Protein AF-A0A328D6T0-F1 (afdb_monomer)

Mean predicted aligned error: 24.87 Å

Structure (mmCIF, N/CA/C/O backbone):
data_AF-A0A328D6T0-F1
#
_entry.id   AF-A0A328D6T0-F1
#
loop_
_atom_site.group_PDB
_atom_site.id
_atom_site.type_symbol
_atom_site.label_atom_id
_atom_site.label_alt_id
_atom_site.label_comp_id
_atom_site.label_asym_id
_atom_site.label_entity_id
_atom_site.label_seq_id
_atom_site.pdbx_PDB_ins_code
_atom_site.Cartn_x
_atom_site.Cartn_y
_atom_site.Cartn_z
_atom_site.occupancy
_atom_site.B_iso_or_equiv
_atom_site.auth_seq_id
_atom_site.auth_comp_id
_atom_site.auth_asym_id
_atom_site.auth_atom_id
_atom_site.pdbx_PDB_model_num
ATOM 1 N N . MET A 1 1 ? 116.614 47.418 -95.141 1.00 48.66 1 MET A N 1
ATOM 2 C CA . MET A 1 1 ? 115.893 46.940 -96.341 1.00 48.66 1 MET A CA 1
ATOM 3 C C . MET A 1 1 ? 116.035 45.424 -96.576 1.00 48.66 1 MET A C 1
ATOM 5 O O . MET A 1 1 ? 115.602 44.968 -97.618 1.00 48.66 1 MET A O 1
ATOM 9 N N . GLU A 1 2 ? 116.508 44.613 -95.613 1.00 49.56 2 GLU A N 1
ATOM 10 C CA . GLU A 1 2 ? 116.622 43.140 -95.777 1.00 49.56 2 GLU A CA 1
ATOM 11 C C . GLU A 1 2 ? 115.575 42.309 -94.999 1.00 49.56 2 GLU A C 1
ATOM 13 O O . GLU A 1 2 ? 115.357 41.150 -95.333 1.00 49.56 2 GLU A O 1
ATOM 18 N N . ARG A 1 3 ? 114.847 42.881 -94.022 1.00 55.00 3 ARG A N 1
ATOM 19 C CA . ARG A 1 3 ? 113.758 42.164 -93.312 1.00 55.00 3 ARG A CA 1
ATOM 20 C C . ARG A 1 3 ? 112.489 41.966 -94.156 1.00 55.00 3 ARG A C 1
ATOM 22 O O . ARG A 1 3 ? 111.882 40.907 -94.090 1.00 55.00 3 ARG A O 1
ATOM 29 N N . ASN A 1 4 ? 112.148 42.918 -95.028 1.00 56.28 4 ASN A N 1
ATOM 30 C CA . ASN A 1 4 ? 110.902 42.866 -95.808 1.00 56.28 4 ASN A CA 1
ATOM 31 C C . ASN A 1 4 ? 110.915 41.849 -96.967 1.00 56.28 4 ASN A C 1
ATOM 33 O O . ASN A 1 4 ? 109.843 41.457 -97.413 1.00 56.28 4 ASN A O 1
ATOM 37 N N . LEU A 1 5 ? 112.083 41.401 -97.457 1.00 58.31 5 LEU A N 1
ATOM 38 C CA . LEU A 1 5 ? 112.146 40.335 -98.473 1.00 58.31 5 LEU A CA 1
ATOM 39 C C . LEU A 1 5 ? 112.028 38.929 -97.855 1.00 58.31 5 LEU A C 1
ATOM 41 O O . LEU A 1 5 ? 111.415 38.061 -98.467 1.00 58.31 5 LEU A O 1
ATOM 45 N N . SER A 1 6 ? 112.565 38.717 -96.646 1.00 59.88 6 SER A N 1
ATOM 46 C CA . SER A 1 6 ? 112.455 37.452 -95.894 1.00 59.88 6 SER A CA 1
ATOM 47 C C . SER A 1 6 ? 111.034 37.203 -95.374 1.00 59.88 6 SER A C 1
ATOM 49 O O . SER A 1 6 ? 110.542 36.072 -95.376 1.00 59.88 6 SER A O 1
ATOM 51 N N . ASP A 1 7 ? 110.343 38.264 -94.953 1.00 63.00 7 ASP A N 1
ATOM 52 C CA . ASP A 1 7 ? 108.937 38.174 -94.553 1.00 63.00 7 ASP A CA 1
ATOM 53 C C . ASP A 1 7 ? 108.030 37.919 -95.766 1.00 63.00 7 ASP A C 1
ATOM 55 O O . ASP A 1 7 ? 107.081 37.146 -95.674 1.00 63.00 7 ASP A O 1
ATOM 59 N N . HIS A 1 8 ? 108.364 38.465 -96.943 1.00 66.00 8 HIS A N 1
ATOM 60 C CA . HIS A 1 8 ? 107.617 38.185 -98.172 1.00 66.00 8 HIS A CA 1
ATOM 61 C C . HIS A 1 8 ? 107.787 36.744 -98.668 1.00 66.00 8 HIS A C 1
ATOM 63 O O . HIS A 1 8 ? 106.811 36.147 -99.115 1.00 66.00 8 HIS A O 1
ATOM 69 N N . THR A 1 9 ? 108.988 36.163 -98.584 1.00 70.81 9 THR A N 1
ATOM 70 C CA . THR A 1 9 ? 109.224 34.767 -98.992 1.00 70.81 9 THR A CA 1
ATOM 71 C C . THR A 1 9 ? 108.635 33.763 -98.002 1.00 70.81 9 THR A C 1
ATOM 73 O O . THR A 1 9 ? 108.059 32.764 -98.432 1.00 70.81 9 THR A O 1
ATOM 76 N N . SER A 1 10 ? 108.691 34.036 -96.693 1.00 76.25 10 SER A N 1
ATOM 77 C CA . SER A 1 10 ? 108.034 33.201 -95.673 1.00 76.25 10 SER A CA 1
ATOM 78 C C . SER A 1 10 ? 106.504 33.297 -95.727 1.00 76.25 10 SER A C 1
ATOM 80 O O . SER A 1 10 ? 105.829 32.267 -95.658 1.00 76.25 10 SER A O 1
ATOM 82 N N . ALA A 1 11 ? 105.944 34.491 -95.956 1.00 78.31 11 ALA A N 1
ATOM 83 C CA . ALA A 1 11 ? 104.515 34.670 -96.208 1.00 78.31 11 ALA A CA 1
ATOM 84 C C . ALA A 1 11 ? 104.073 33.934 -97.481 1.00 78.31 11 ALA A C 1
ATOM 86 O O . ALA A 1 11 ? 103.056 33.245 -97.468 1.00 78.31 11 ALA A O 1
ATOM 87 N N . HIS A 1 12 ? 104.862 33.996 -98.558 1.00 81.69 12 HIS A N 1
ATOM 88 C CA . HIS A 1 12 ? 104.553 33.295 -99.806 1.00 81.69 12 HIS A CA 1
ATOM 89 C C . HIS A 1 12 ? 104.627 31.763 -99.661 1.00 81.69 12 HIS A C 1
ATOM 91 O O . HIS A 1 12 ? 103.802 31.049 -100.235 1.00 81.69 12 HIS A O 1
ATOM 97 N N . ALA A 1 13 ? 105.566 31.241 -98.866 1.00 81.56 13 ALA A N 1
ATOM 98 C CA . ALA A 1 13 ? 105.640 29.815 -98.544 1.00 81.56 13 ALA A CA 1
ATOM 99 C C . ALA A 1 13 ? 104.460 29.360 -97.666 1.00 81.56 13 ALA A C 1
ATOM 101 O O . ALA A 1 13 ? 103.899 28.287 -97.890 1.00 81.56 13 ALA A O 1
ATOM 102 N N . ARG A 1 14 ? 104.038 30.194 -96.703 1.00 85.44 14 ARG A N 1
ATOM 103 C CA . ARG A 1 14 ? 102.859 29.930 -95.867 1.00 85.44 14 ARG A CA 1
ATOM 104 C C . ARG A 1 14 ? 101.571 29.936 -96.686 1.00 85.44 14 ARG A C 1
ATOM 106 O O . ARG A 1 14 ? 100.733 29.071 -96.462 1.00 85.44 14 ARG A O 1
ATOM 113 N N . ILE A 1 15 ? 101.439 30.855 -97.644 1.00 85.88 15 ILE A N 1
ATOM 114 C CA . ILE A 1 15 ? 100.313 30.889 -98.585 1.00 85.88 15 ILE A CA 1
ATOM 115 C C . ILE A 1 15 ? 100.279 29.599 -99.407 1.00 85.88 15 ILE A C 1
ATOM 117 O O . ILE A 1 15 ? 99.263 28.921 -99.389 1.00 85.88 15 ILE A O 1
ATOM 121 N N . GLN A 1 16 ? 101.395 29.178 -100.011 1.00 86.25 16 GLN A N 1
ATOM 122 C CA . GLN A 1 16 ? 101.438 27.919 -100.771 1.00 86.25 16 GLN A CA 1
ATOM 123 C C . GLN A 1 16 ? 101.136 26.676 -99.929 1.00 86.25 16 GLN A C 1
ATOM 125 O O . GLN A 1 16 ? 100.600 25.693 -100.438 1.00 86.25 16 GLN A O 1
ATOM 130 N N . GLN A 1 17 ? 101.520 26.675 -98.653 1.00 88.00 17 GLN A N 1
ATOM 131 C CA . GLN A 1 17 ? 101.185 25.579 -97.753 1.00 88.00 17 GLN A CA 1
ATOM 132 C C . GLN A 1 17 ? 99.695 25.573 -97.401 1.00 88.00 17 GLN A C 1
ATOM 134 O O . GLN A 1 17 ? 99.081 24.515 -97.449 1.00 88.00 17 GLN A O 1
ATOM 139 N N . LEU A 1 18 ? 99.108 26.734 -97.108 1.00 88.69 18 LEU A N 1
ATOM 140 C CA . LEU A 1 18 ? 97.669 26.855 -96.871 1.00 88.69 18 LEU A CA 1
ATOM 141 C C . LEU A 1 18 ? 96.855 26.540 -98.128 1.00 88.69 18 LEU A C 1
ATOM 143 O O . LEU A 1 18 ? 95.769 25.988 -98.020 1.00 88.69 18 LEU A O 1
ATOM 147 N N . GLU A 1 19 ? 97.371 26.852 -99.317 1.00 88.25 19 GLU A N 1
ATOM 148 C CA . GLU A 1 19 ? 96.767 26.450 -100.587 1.00 88.25 19 GLU A CA 1
ATOM 149 C C . GLU A 1 19 ? 96.767 24.930 -100.736 1.00 88.25 19 GLU A C 1
ATOM 151 O O . GLU A 1 19 ? 95.716 24.369 -101.016 1.00 88.25 19 GLU A O 1
ATOM 156 N N . ARG A 1 20 ? 97.887 24.260 -100.436 1.00 88.81 20 ARG A N 1
ATOM 157 C CA . ARG A 1 20 ? 97.961 22.790 -100.421 1.00 88.81 20 ARG A CA 1
ATOM 158 C C . ARG A 1 20 ? 97.038 22.160 -99.378 1.00 88.81 20 ARG A C 1
ATOM 160 O O . ARG A 1 20 ? 96.296 21.251 -99.716 1.00 88.81 20 ARG A O 1
ATOM 167 N N . GLU A 1 21 ? 97.032 22.667 -98.145 1.00 90.56 21 GLU A N 1
ATOM 168 C CA . GLU A 1 21 ? 96.132 22.192 -97.082 1.00 90.56 21 GLU A CA 1
ATOM 169 C C . GLU A 1 21 ? 94.661 22.408 -97.463 1.00 90.56 21 GLU A C 1
ATOM 171 O O . GLU A 1 21 ? 93.828 21.536 -97.239 1.00 90.56 21 GLU A O 1
ATOM 176 N N . ARG A 1 22 ? 94.331 23.540 -98.094 1.00 92.19 22 ARG A N 1
ATOM 177 C CA . ARG A 1 22 ? 92.983 23.825 -98.600 1.00 92.19 22 ARG A CA 1
ATOM 178 C C . ARG A 1 22 ? 92.598 22.915 -99.762 1.00 92.19 22 ARG A C 1
ATOM 180 O O . ARG A 1 22 ? 91.432 22.531 -99.829 1.00 92.19 22 ARG A O 1
ATOM 187 N N . ASP A 1 23 ? 93.527 22.592 -100.655 1.00 91.50 23 ASP A N 1
ATOM 188 C CA . ASP A 1 23 ? 93.290 21.690 -101.784 1.00 91.50 23 ASP A CA 1
ATOM 189 C C . ASP A 1 23 ? 93.145 20.235 -101.315 1.00 91.50 23 ASP A C 1
ATOM 191 O O . ASP A 1 23 ? 92.287 19.512 -101.815 1.00 91.50 23 ASP A O 1
ATOM 195 N N . ASP A 1 24 ? 93.925 19.806 -100.323 1.00 90.44 24 ASP A N 1
ATOM 196 C CA . ASP A 1 24 ? 93.811 18.470 -99.734 1.00 90.44 24 ASP A CA 1
ATOM 197 C C . ASP A 1 24 ? 92.537 18.339 -98.886 1.00 90.44 24 ASP A C 1
ATOM 199 O O . ASP A 1 24 ? 91.808 17.363 -99.034 1.00 90.44 24 ASP A O 1
ATOM 203 N N . LEU A 1 25 ? 92.172 19.369 -98.113 1.00 90.19 25 LEU A N 1
ATOM 204 C CA . LEU A 1 25 ? 90.872 19.417 -97.435 1.00 90.19 25 LEU A CA 1
ATOM 205 C C . LEU A 1 25 ? 89.704 19.427 -98.427 1.00 90.19 25 LEU A C 1
ATOM 207 O O . LEU A 1 25 ? 88.681 18.799 -98.163 1.00 90.19 25 LEU A O 1
ATOM 211 N N . HIS A 1 26 ? 89.836 20.108 -99.570 1.00 87.00 26 HIS A N 1
ATOM 212 C CA . HIS A 1 26 ? 88.828 20.030 -100.630 1.00 87.00 26 HIS A CA 1
ATOM 213 C C . HIS A 1 26 ? 88.694 18.607 -101.166 1.00 87.00 26 HIS A C 1
ATOM 215 O O . HIS A 1 26 ? 87.569 18.133 -101.286 1.00 87.00 26 HIS A O 1
ATOM 221 N N . LYS A 1 27 ? 89.804 17.903 -101.427 1.00 88.56 27 LYS A N 1
ATOM 222 C CA . LYS A 1 27 ? 89.764 16.499 -101.869 1.00 88.56 27 LYS A CA 1
ATOM 223 C C . LYS A 1 27 ? 89.133 15.581 -100.825 1.00 88.56 27 LYS A C 1
ATOM 225 O O . LYS A 1 27 ? 88.344 14.719 -101.196 1.00 88.56 27 LYS A O 1
ATOM 230 N N . ASP A 1 28 ? 89.430 15.772 -99.541 1.00 87.75 28 ASP A N 1
ATOM 231 C CA . ASP A 1 28 ? 88.842 14.976 -98.457 1.00 87.75 28 ASP A CA 1
ATOM 232 C C . ASP A 1 28 ? 87.329 15.222 -98.331 1.00 87.75 28 ASP A C 1
ATOM 234 O O . ASP A 1 28 ? 86.549 14.277 -98.185 1.00 87.75 28 ASP A O 1
ATOM 238 N N . ILE A 1 29 ? 86.893 16.484 -98.441 1.00 84.12 29 ILE A N 1
ATOM 239 C CA . ILE A 1 29 ? 85.470 16.852 -98.470 1.00 84.12 29 ILE A CA 1
ATOM 240 C C . ILE A 1 29 ? 84.796 16.265 -99.713 1.00 84.12 29 ILE A C 1
ATOM 242 O O . ILE A 1 29 ? 83.727 15.672 -99.595 1.00 84.12 29 ILE A O 1
ATOM 246 N N . GLU A 1 30 ? 85.416 16.365 -100.890 1.00 82.50 30 GLU A N 1
ATOM 247 C CA . GLU A 1 30 ? 84.914 15.751 -102.122 1.00 82.50 30 GLU A CA 1
ATOM 248 C C . GLU A 1 30 ? 84.815 14.228 -101.989 1.00 82.50 30 GLU A C 1
ATOM 250 O O . GLU A 1 30 ? 83.814 13.645 -102.404 1.00 82.50 30 GLU A O 1
ATOM 255 N N . GLN A 1 31 ? 85.787 13.572 -101.350 1.00 79.62 31 GLN A N 1
ATOM 256 C CA . GLN A 1 31 ? 85.774 12.129 -101.115 1.00 79.62 31 GLN A CA 1
ATOM 257 C C . GLN A 1 31 ? 84.672 11.721 -100.127 1.00 79.62 31 GLN A C 1
ATOM 259 O O . GLN A 1 31 ? 83.967 10.741 -100.379 1.00 79.62 31 GLN A O 1
ATOM 264 N N . LEU A 1 32 ? 84.456 12.486 -99.051 1.00 76.62 32 LEU A N 1
ATOM 265 C CA . LEU A 1 32 ? 83.326 12.305 -98.130 1.00 76.62 32 LEU A CA 1
ATOM 266 C C . LEU A 1 32 ? 81.986 12.536 -98.834 1.00 76.62 32 LEU A C 1
ATOM 268 O O . LEU A 1 32 ? 81.073 11.732 -98.670 1.00 76.62 32 LEU A O 1
ATOM 272 N N . CYS A 1 33 ? 81.864 13.576 -99.657 1.00 74.19 33 CYS A N 1
ATOM 273 C CA . CYS A 1 33 ? 80.659 13.856 -100.435 1.00 74.19 33 CYS A CA 1
ATOM 274 C C . CYS A 1 33 ? 80.408 12.806 -101.526 1.00 74.19 33 CYS A C 1
ATOM 276 O O . CYS A 1 33 ? 79.254 12.491 -101.787 1.00 74.19 33 CYS A O 1
ATOM 278 N N . LEU A 1 34 ? 81.439 12.208 -102.127 1.00 69.00 34 LEU A N 1
ATOM 279 C CA . LEU A 1 34 ? 81.304 11.086 -103.065 1.00 69.00 34 LEU A CA 1
ATOM 280 C C . LEU A 1 34 ? 80.908 9.786 -102.345 1.00 69.00 34 LEU A C 1
ATOM 282 O O . LEU A 1 34 ? 80.072 9.036 -102.847 1.00 69.00 34 LEU A O 1
ATOM 286 N N . GLN A 1 35 ? 81.447 9.534 -101.146 1.00 67.75 35 GLN A N 1
ATOM 287 C CA . GLN A 1 35 ? 81.061 8.394 -100.304 1.00 67.75 35 GLN A CA 1
ATOM 288 C C . GLN A 1 35 ? 79.635 8.535 -99.746 1.00 67.75 35 GLN A C 1
ATOM 290 O O . GLN A 1 35 ? 78.897 7.551 -99.692 1.00 67.75 35 GLN A O 1
ATOM 295 N N . GLN A 1 36 ? 79.232 9.752 -99.372 1.00 65.50 36 GLN A N 1
ATOM 296 C CA . GLN A 1 36 ? 77.890 10.073 -98.876 1.00 65.50 36 GLN A CA 1
ATOM 297 C C . GLN A 1 36 ? 76.872 10.324 -100.005 1.00 65.50 36 GLN A C 1
ATOM 299 O O . GLN A 1 36 ? 75.670 10.176 -99.799 1.00 65.50 36 GLN A O 1
ATOM 304 N N . GLY A 1 37 ? 77.340 10.661 -101.209 1.00 60.97 37 GLY A N 1
ATOM 305 C CA . GLY A 1 37 ? 76.533 10.902 -102.410 1.00 60.97 37 GLY A CA 1
ATOM 306 C C . GLY A 1 37 ? 76.274 9.653 -103.255 1.00 60.97 37 GLY A C 1
ATOM 307 O O . GLY A 1 37 ? 75.446 9.685 -104.163 1.00 60.97 37 GLY A O 1
ATOM 308 N N . GLY A 1 38 ? 76.945 8.534 -102.960 1.00 62.41 38 GLY A N 1
ATOM 309 C CA . GLY A 1 38 ? 76.650 7.242 -103.574 1.00 62.41 38 GLY A CA 1
ATOM 310 C C . GLY A 1 38 ? 75.294 6.669 -103.110 1.00 62.41 38 GLY A C 1
ATOM 311 O O . GLY A 1 38 ? 74.912 6.868 -101.953 1.00 62.41 38 GLY A O 1
ATOM 312 N N . PRO A 1 39 ? 74.582 5.877 -103.943 1.00 62.88 39 PRO A N 1
ATOM 313 C CA . PRO A 1 39 ? 73.260 5.317 -103.611 1.00 62.88 39 PRO A CA 1
ATOM 314 C C . PRO A 1 39 ? 73.192 4.536 -102.281 1.00 62.88 39 PRO A C 1
ATOM 316 O O . PRO A 1 39 ? 72.121 4.393 -101.692 1.00 62.88 39 PRO A O 1
ATOM 319 N N . GLY A 1 40 ? 74.329 4.023 -101.795 1.00 66.00 40 GLY A N 1
ATOM 320 C CA . GLY A 1 40 ? 74.422 3.222 -100.573 1.00 66.00 40 GLY A CA 1
ATOM 321 C C . GLY A 1 40 ? 74.292 4.006 -99.259 1.00 66.00 40 GLY A C 1
ATOM 322 O O . GLY A 1 40 ? 73.625 3.518 -98.347 1.00 66.00 40 GLY A O 1
ATOM 323 N N . TYR A 1 41 ? 74.879 5.206 -99.139 1.00 72.19 41 TYR A N 1
ATOM 324 C CA . TYR A 1 41 ? 74.841 5.989 -97.890 1.00 72.19 41 TYR A CA 1
ATOM 325 C C . TYR A 1 41 ? 73.453 6.578 -97.633 1.00 72.19 41 TYR A C 1
ATOM 327 O O . TYR A 1 41 ? 72.910 6.412 -96.538 1.00 72.19 41 TYR A O 1
ATOM 335 N N . LEU A 1 42 ? 72.833 7.160 -98.668 1.00 73.50 42 LEU A N 1
ATOM 336 C CA . LEU A 1 42 ? 71.447 7.629 -98.609 1.00 73.50 42 LEU A CA 1
ATOM 337 C C . LEU A 1 42 ? 70.507 6.490 -98.180 1.00 73.50 42 LEU A C 1
ATOM 339 O O . LEU A 1 42 ? 69.704 6.664 -97.270 1.00 73.50 42 LEU A O 1
ATOM 343 N N . GLY A 1 43 ? 70.683 5.282 -98.728 1.00 76.81 43 GLY A N 1
ATOM 344 C CA . GLY A 1 43 ? 69.907 4.104 -98.328 1.00 76.81 43 GLY A CA 1
ATOM 345 C C . GLY A 1 43 ? 70.126 3.643 -96.876 1.00 76.81 43 GLY A C 1
ATOM 346 O O . GLY A 1 43 ? 69.208 3.101 -96.261 1.00 76.81 43 GLY A O 1
ATOM 347 N N . VAL A 1 44 ? 71.313 3.834 -96.287 1.00 81.25 44 VAL A N 1
ATOM 348 C CA . VAL A 1 44 ? 71.574 3.525 -94.864 1.00 81.25 44 VAL A CA 1
ATOM 349 C C . VAL A 1 44 ? 70.966 4.589 -93.949 1.00 81.25 44 VAL A C 1
ATOM 351 O O . VAL A 1 44 ? 70.242 4.228 -93.021 1.00 81.25 44 VAL A O 1
ATOM 354 N N . ALA A 1 45 ? 71.186 5.875 -94.234 1.00 80.88 45 ALA A N 1
ATOM 355 C CA . ALA A 1 45 ? 70.605 6.977 -93.467 1.00 80.88 45 ALA A CA 1
ATOM 356 C C . ALA A 1 45 ? 69.069 6.920 -93.492 1.00 80.88 45 ALA A C 1
ATOM 358 O O . ALA A 1 45 ? 68.433 6.948 -92.439 1.00 80.88 45 ALA A O 1
ATOM 359 N N . THR A 1 46 ? 68.461 6.721 -94.668 1.00 83.62 46 THR A N 1
ATOM 360 C CA . THR A 1 46 ? 67.007 6.548 -94.800 1.00 83.62 46 THR A CA 1
ATOM 361 C C . THR A 1 46 ? 66.503 5.332 -94.021 1.00 83.62 46 THR A C 1
ATOM 363 O O . THR A 1 46 ? 65.489 5.447 -93.341 1.00 83.62 46 THR A O 1
ATOM 366 N N . ARG A 1 47 ? 67.209 4.189 -94.026 1.00 86.38 47 ARG A N 1
ATOM 367 C CA . ARG A 1 47 ? 66.822 3.018 -93.211 1.00 86.38 47 ARG A CA 1
ATOM 368 C C . ARG A 1 47 ? 66.893 3.288 -91.709 1.00 86.38 47 ARG A C 1
ATOM 370 O O . ARG A 1 47 ? 65.981 2.890 -90.992 1.00 86.38 47 ARG A O 1
ATOM 377 N N . MET A 1 48 ? 67.933 3.972 -91.231 1.00 89.25 48 MET A N 1
ATOM 378 C CA . MET A 1 48 ? 68.040 4.359 -89.819 1.00 89.25 48 MET A CA 1
ATOM 379 C C . MET A 1 48 ? 66.928 5.330 -89.415 1.00 89.25 48 MET A C 1
ATOM 381 O O . MET A 1 48 ? 66.313 5.148 -88.365 1.00 89.25 48 MET A O 1
ATOM 385 N N . HIS A 1 49 ? 66.636 6.328 -90.255 1.00 89.12 49 HIS A N 1
ATOM 386 C CA . HIS A 1 49 ? 65.533 7.258 -90.028 1.00 89.12 49 HIS A CA 1
ATOM 387 C C . HIS A 1 49 ? 64.184 6.538 -90.014 1.00 89.12 49 HIS A C 1
ATOM 389 O O . HIS A 1 49 ? 63.446 6.702 -89.052 1.00 89.12 49 HIS A O 1
ATOM 395 N N . LEU A 1 50 ? 63.891 5.688 -91.003 1.00 91.38 50 LEU A N 1
ATOM 396 C CA . LEU A 1 50 ? 62.650 4.908 -91.050 1.00 91.38 50 LEU A CA 1
ATOM 397 C C . LEU A 1 50 ? 62.510 3.977 -89.842 1.00 91.38 50 LEU A C 1
ATOM 399 O O . LEU A 1 50 ? 61.435 3.914 -89.255 1.00 91.38 50 LEU A O 1
ATOM 403 N N . HIS A 1 51 ? 63.583 3.298 -89.422 1.00 92.75 51 HIS A N 1
ATOM 404 C CA . HIS A 1 51 ? 63.544 2.449 -88.230 1.00 92.75 51 HIS A CA 1
ATOM 405 C C . HIS A 1 51 ? 63.284 3.272 -86.962 1.00 92.75 51 HIS A C 1
ATOM 407 O O . HIS A 1 51 ? 62.467 2.871 -86.132 1.00 92.75 51 HIS A O 1
ATOM 413 N N . ARG A 1 52 ? 63.946 4.423 -86.800 1.00 94.81 52 ARG A N 1
ATOM 414 C CA . ARG A 1 52 ? 63.706 5.318 -85.661 1.00 94.81 52 ARG A CA 1
ATOM 415 C C . ARG A 1 52 ? 62.278 5.863 -85.671 1.00 94.81 52 ARG A C 1
ATOM 417 O O . ARG A 1 52 ? 61.655 5.884 -84.617 1.00 94.81 52 ARG A O 1
ATOM 424 N N . THR A 1 53 ? 61.756 6.254 -86.833 1.00 94.31 53 THR A N 1
ATOM 425 C CA . THR A 1 53 ? 60.363 6.693 -86.991 1.00 94.31 53 THR A CA 1
ATOM 426 C C . THR A 1 53 ? 59.395 5.578 -86.605 1.00 94.31 53 THR A C 1
ATOM 428 O O . THR A 1 53 ? 58.544 5.813 -85.760 1.00 94.31 53 THR A O 1
ATOM 431 N N . ALA A 1 54 ? 59.581 4.351 -87.102 1.00 94.69 54 ALA A N 1
ATOM 432 C CA . ALA A 1 54 ? 58.728 3.212 -86.751 1.00 94.69 54 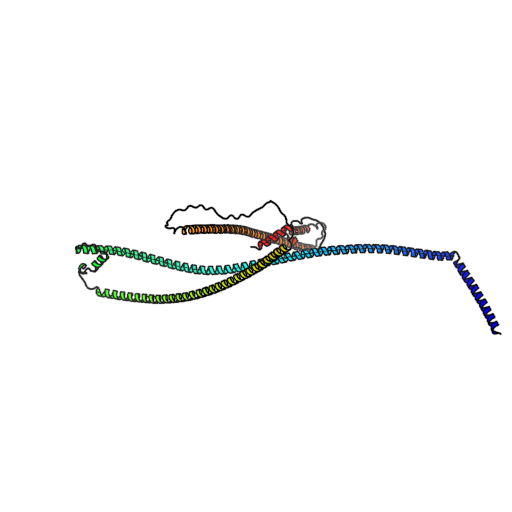ALA A CA 1
ATOM 433 C C . ALA A 1 54 ? 58.788 2.855 -85.251 1.00 94.69 54 ALA A C 1
ATOM 435 O O . ALA A 1 54 ? 57.765 2.548 -84.643 1.00 94.69 54 ALA A O 1
ATOM 436 N N . ALA A 1 55 ? 59.973 2.927 -84.632 1.00 95.19 55 ALA A N 1
ATOM 437 C CA . ALA A 1 55 ? 60.130 2.701 -83.194 1.00 95.19 55 ALA A CA 1
ATOM 438 C C . ALA A 1 55 ? 59.400 3.774 -82.367 1.00 95.19 55 ALA A C 1
ATOM 440 O O . ALA A 1 55 ? 58.703 3.441 -81.411 1.00 95.19 55 ALA A O 1
ATOM 441 N N . LEU A 1 56 ? 59.511 5.047 -82.766 1.00 96.38 56 LEU A N 1
ATOM 442 C CA . LEU A 1 56 ? 58.792 6.153 -82.130 1.00 96.38 56 LEU A CA 1
ATOM 443 C C . LEU A 1 56 ? 57.278 6.056 -82.351 1.00 96.38 56 LEU A C 1
ATOM 445 O O . LEU A 1 56 ? 56.519 6.312 -81.426 1.00 96.38 56 LEU A O 1
ATOM 449 N N . GLU A 1 57 ? 56.819 5.658 -83.536 1.00 96.31 57 GLU A N 1
ATOM 450 C CA . GLU A 1 57 ? 55.397 5.425 -83.818 1.00 96.31 57 GLU A CA 1
ATOM 451 C C . GLU A 1 57 ? 54.828 4.313 -82.931 1.00 96.31 57 GLU A C 1
ATOM 453 O O . GLU A 1 57 ? 53.752 4.473 -82.354 1.00 96.31 57 GLU A O 1
ATOM 458 N N . GLN A 1 58 ? 55.571 3.217 -82.757 1.00 97.06 58 GLN A N 1
ATOM 459 C CA . GLN A 1 58 ? 55.184 2.137 -81.854 1.00 97.06 58 GLN A CA 1
ATOM 460 C C . GLN A 1 58 ? 55.156 2.599 -80.390 1.00 97.06 58 GLN A C 1
ATOM 462 O O . GLN A 1 58 ? 54.241 2.237 -79.650 1.00 97.06 58 GLN A O 1
ATOM 467 N N . GLU A 1 59 ? 56.132 3.398 -79.956 1.00 97.44 59 GLU A N 1
ATOM 468 C CA . GLU A 1 59 ? 56.156 3.962 -78.605 1.00 97.44 59 GLU A CA 1
ATOM 469 C C . GLU A 1 59 ? 54.985 4.925 -78.374 1.00 97.44 59 GLU A C 1
ATOM 471 O O . GLU A 1 59 ? 54.301 4.815 -77.357 1.00 97.44 59 GLU A O 1
ATOM 476 N N . ILE A 1 60 ? 54.684 5.795 -79.343 1.00 96.88 60 ILE A N 1
ATOM 477 C CA . ILE A 1 60 ? 53.512 6.680 -79.321 1.00 96.88 60 ILE A CA 1
ATOM 478 C C . ILE A 1 60 ? 52.229 5.856 -79.206 1.00 96.88 60 ILE A C 1
ATOM 480 O O . ILE A 1 60 ? 51.366 6.182 -78.394 1.00 96.88 60 ILE A O 1
ATOM 484 N N . GLU A 1 61 ? 52.095 4.782 -79.980 1.00 97.19 61 GLU A N 1
ATOM 485 C CA . GLU A 1 61 ? 50.909 3.928 -79.940 1.00 97.19 61 GLU A CA 1
ATOM 486 C C . GLU A 1 61 ? 50.778 3.186 -78.601 1.00 97.19 61 GLU A C 1
ATOM 488 O O . GLU A 1 61 ? 49.694 3.116 -78.020 1.00 97.19 61 GLU A O 1
ATOM 493 N N . ASN A 1 62 ? 51.889 2.698 -78.047 1.00 97.69 62 ASN A N 1
ATOM 494 C CA . ASN A 1 62 ? 51.908 2.088 -76.719 1.00 97.69 62 ASN A CA 1
ATOM 495 C C . ASN A 1 62 ? 51.544 3.096 -75.617 1.00 97.69 62 ASN A C 1
ATOM 497 O O . ASN A 1 62 ? 50.788 2.758 -74.705 1.00 97.69 62 ASN A O 1
ATOM 501 N N . LEU A 1 63 ? 52.051 4.330 -75.692 1.00 97.75 63 LEU A N 1
ATOM 502 C CA . LEU A 1 63 ? 51.717 5.399 -74.748 1.00 97.75 63 LEU A CA 1
ATOM 503 C C . LEU A 1 63 ? 50.248 5.810 -74.855 1.00 97.75 63 LEU A C 1
ATOM 505 O O . LEU A 1 63 ? 49.607 6.005 -73.826 1.00 97.75 63 LEU A O 1
ATOM 509 N N . LYS A 1 64 ? 49.685 5.870 -76.067 1.00 97.75 64 LYS A N 1
ATOM 510 C CA . LYS A 1 64 ? 48.247 6.102 -76.269 1.00 97.75 64 LYS A CA 1
ATOM 511 C C . LYS A 1 64 ? 47.404 5.012 -75.617 1.00 97.75 64 LYS A C 1
ATOM 513 O O . LYS A 1 64 ? 46.471 5.340 -74.895 1.00 97.75 64 LYS A O 1
ATOM 518 N N . LYS A 1 65 ? 47.758 3.736 -75.805 1.00 97.88 65 LYS A N 1
ATOM 519 C CA . LYS A 1 65 ? 47.052 2.613 -75.161 1.00 97.88 65 LYS A CA 1
ATOM 520 C C . LYS A 1 65 ? 47.091 2.716 -73.638 1.00 97.88 65 LYS A C 1
ATOM 522 O O . LYS A 1 65 ? 46.043 2.652 -73.000 1.00 97.88 65 LYS A O 1
ATOM 527 N N . LYS A 1 66 ? 48.269 2.974 -73.060 1.00 98.06 66 LYS A N 1
ATOM 528 C CA . LYS A 1 66 ? 48.411 3.201 -71.612 1.00 98.06 66 LYS A CA 1
ATOM 529 C C . LYS A 1 66 ? 47.605 4.406 -71.127 1.00 98.06 66 LYS A C 1
ATOM 531 O O . LYS A 1 66 ? 47.009 4.341 -70.060 1.00 98.06 66 LYS A O 1
ATOM 536 N N . LEU A 1 67 ? 47.556 5.489 -71.905 1.00 97.75 67 LEU A N 1
ATOM 537 C CA . LEU A 1 67 ? 46.750 6.665 -71.577 1.00 97.75 67 LEU A CA 1
ATOM 538 C C . LEU A 1 67 ? 45.254 6.330 -71.571 1.00 97.75 67 LEU A C 1
ATOM 540 O O . LEU A 1 67 ? 44.554 6.729 -70.647 1.00 97.75 67 LEU A O 1
ATOM 544 N N . THR A 1 68 ? 44.766 5.571 -72.557 1.00 97.81 68 THR A N 1
ATOM 545 C CA . THR A 1 68 ? 43.360 5.139 -72.592 1.00 97.81 68 THR A CA 1
ATOM 546 C C . THR A 1 68 ? 43.013 4.189 -71.448 1.00 97.81 68 THR A C 1
ATOM 548 O O . THR A 1 68 ? 41.937 4.302 -70.868 1.00 97.81 68 THR A O 1
ATOM 551 N N . GLU A 1 69 ? 43.929 3.290 -71.080 1.00 98.06 69 GLU A N 1
ATOM 552 C CA . GLU A 1 69 ? 43.755 2.375 -69.951 1.00 98.06 69 GLU A CA 1
ATOM 553 C C . GLU A 1 69 ? 43.712 3.135 -68.620 1.00 98.06 69 GLU A C 1
ATOM 555 O O . GLU A 1 69 ? 42.762 2.967 -67.859 1.00 98.06 69 GLU A O 1
ATOM 560 N N . CYS A 1 70 ? 44.656 4.056 -68.405 1.00 97.44 70 CYS A N 1
ATOM 561 C CA . CYS A 1 70 ? 44.694 4.940 -67.239 1.00 97.44 70 CYS A CA 1
ATOM 562 C C . CYS A 1 70 ? 43.450 5.846 -67.151 1.00 97.44 70 CYS A C 1
ATOM 564 O O . CYS A 1 70 ? 42.888 6.023 -66.074 1.00 97.44 70 CYS A O 1
ATOM 566 N N . SER A 1 71 ? 42.963 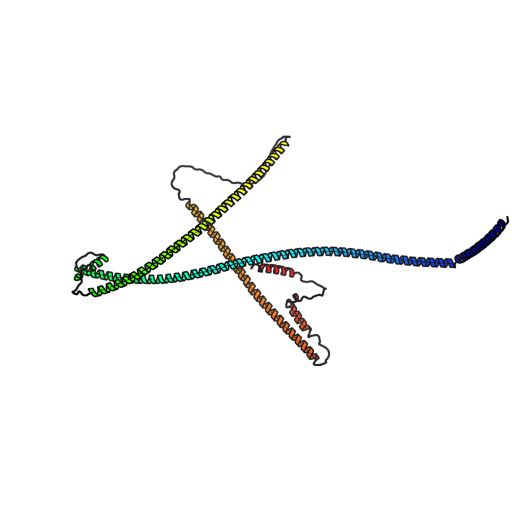6.378 -68.280 1.00 97.50 71 SER A N 1
ATOM 567 C CA . SER A 1 71 ? 41.731 7.183 -68.315 1.00 97.50 71 SER A CA 1
ATOM 568 C C . SER A 1 71 ? 40.512 6.372 -67.876 1.00 97.50 71 SER A C 1
ATOM 570 O O . SER A 1 71 ? 39.726 6.843 -67.059 1.00 97.50 71 SER A O 1
ATOM 572 N N . ARG A 1 72 ? 40.381 5.135 -68.369 1.00 97.94 72 ARG A N 1
ATOM 573 C CA . ARG A 1 72 ? 39.297 4.221 -67.983 1.00 97.94 72 ARG A CA 1
ATOM 574 C C . ARG A 1 72 ? 39.380 3.838 -66.504 1.00 97.94 72 ARG A C 1
ATOM 576 O O . ARG A 1 72 ? 38.363 3.777 -65.826 1.00 97.94 72 ARG A O 1
ATOM 583 N N . GLU A 1 73 ? 40.578 3.569 -65.989 1.00 97.81 73 GLU A N 1
ATOM 584 C CA . GLU A 1 73 ? 40.773 3.293 -64.560 1.00 97.81 73 GLU A CA 1
ATOM 585 C C . GLU A 1 73 ? 40.393 4.493 -63.690 1.00 97.81 73 GLU A C 1
ATOM 587 O O . GLU A 1 73 ? 39.736 4.315 -62.667 1.00 97.81 73 GLU A O 1
ATOM 592 N N . ASN A 1 74 ? 40.732 5.712 -64.114 1.00 97.25 74 ASN A N 1
ATOM 593 C CA . ASN A 1 74 ? 40.334 6.929 -63.414 1.00 97.25 74 ASN A CA 1
ATOM 594 C C . ASN A 1 74 ? 38.804 7.115 -63.394 1.00 97.25 74 ASN A C 1
ATOM 596 O O . ASN A 1 74 ? 38.248 7.476 -62.359 1.00 97.25 74 ASN A O 1
ATOM 600 N N . GLU A 1 75 ? 38.117 6.821 -64.501 1.00 97.56 75 GLU A N 1
ATOM 601 C CA . GLU A 1 75 ? 36.647 6.820 -64.558 1.00 97.56 75 GLU A CA 1
ATOM 602 C C . GLU A 1 75 ? 36.039 5.780 -63.604 1.00 97.56 75 GLU A C 1
ATOM 604 O O . GLU A 1 75 ? 35.135 6.114 -62.837 1.00 97.56 75 GLU A O 1
ATOM 609 N N . ASN A 1 76 ? 36.578 4.555 -63.572 1.00 97.88 76 ASN A N 1
ATOM 610 C CA . ASN A 1 76 ? 36.120 3.515 -62.643 1.00 97.88 76 ASN A CA 1
ATOM 611 C C . ASN A 1 76 ? 36.316 3.933 -61.179 1.00 97.88 76 ASN A C 1
ATOM 613 O O . ASN A 1 76 ? 35.404 3.788 -60.371 1.00 97.88 76 ASN A O 1
ATOM 617 N N . LEU A 1 77 ? 37.481 4.491 -60.830 1.00 97.88 77 LEU A N 1
ATOM 618 C CA . LEU A 1 77 ? 37.754 4.976 -59.474 1.00 97.88 77 LEU A CA 1
ATOM 619 C C . LEU A 1 77 ? 36.812 6.117 -59.079 1.00 97.88 77 LEU A C 1
ATOM 621 O O . LEU A 1 77 ? 36.389 6.206 -57.926 1.00 97.88 77 LEU A O 1
ATOM 625 N N . GLN A 1 78 ? 36.458 6.988 -60.024 1.00 98.06 78 GLN A N 1
ATOM 626 C CA . GLN A 1 78 ? 35.481 8.045 -59.789 1.00 98.06 78 GLN A CA 1
ATOM 627 C C . GLN A 1 78 ? 34.075 7.473 -59.545 1.00 98.06 78 GLN A C 1
ATOM 629 O O . GLN A 1 78 ? 33.359 7.967 -58.667 1.00 98.06 78 GLN A O 1
ATOM 634 N N . GLU A 1 79 ? 33.689 6.417 -60.266 1.00 97.44 79 GLU A N 1
ATOM 635 C CA . GLU A 1 79 ? 32.437 5.701 -60.018 1.00 97.44 79 GLU A CA 1
ATOM 636 C C . GLU A 1 79 ? 32.444 5.028 -58.637 1.00 97.44 79 GLU A C 1
ATOM 638 O O . GLU A 1 79 ? 31.531 5.272 -57.844 1.00 97.44 79 GLU A O 1
ATOM 643 N N . GLU A 1 80 ? 33.488 4.269 -58.297 1.00 97.38 80 GLU A N 1
ATOM 644 C CA . GLU A 1 80 ? 33.647 3.629 -56.984 1.00 97.38 80 GLU A CA 1
ATOM 645 C C . GLU A 1 80 ? 33.603 4.653 -55.842 1.00 97.38 80 GLU A C 1
ATOM 647 O O . GLU A 1 80 ? 32.917 4.444 -54.838 1.00 97.38 80 GLU A O 1
ATOM 652 N N . LEU A 1 81 ? 34.259 5.807 -56.007 1.00 97.44 81 LEU A N 1
ATOM 653 C CA . LEU A 1 81 ? 34.215 6.899 -55.036 1.00 97.44 81 LEU A CA 1
ATOM 654 C C . LEU A 1 81 ? 32.788 7.437 -54.865 1.00 97.44 81 LEU A C 1
ATOM 656 O O . LEU A 1 81 ? 32.338 7.662 -53.739 1.00 97.44 81 LEU A O 1
ATOM 660 N N . SER A 1 82 ? 32.052 7.618 -55.965 1.00 97.12 82 SER A N 1
ATOM 661 C CA . SER A 1 82 ? 30.658 8.073 -55.917 1.00 97.12 82 SER A CA 1
ATOM 662 C C . SER A 1 82 ? 29.748 7.066 -55.200 1.00 97.12 82 SER A C 1
ATOM 664 O O . SER A 1 82 ? 28.911 7.454 -54.378 1.00 97.12 82 SER A O 1
ATOM 666 N N . GLN A 1 83 ? 29.965 5.767 -55.430 1.00 97.75 83 GLN A N 1
ATOM 667 C CA . GLN A 1 83 ? 29.249 4.694 -54.748 1.00 97.75 83 GLN A CA 1
ATOM 668 C C . GLN A 1 83 ? 29.601 4.659 -53.256 1.00 97.75 83 GLN A C 1
ATOM 670 O O . GLN A 1 83 ? 28.699 4.574 -52.420 1.00 97.75 83 GLN A O 1
ATOM 675 N N . ALA A 1 84 ? 30.878 4.821 -52.898 1.00 97.81 84 ALA A N 1
ATOM 676 C CA . ALA A 1 84 ? 31.324 4.887 -51.509 1.00 97.81 84 ALA A CA 1
ATOM 677 C C . ALA A 1 84 ? 30.676 6.059 -50.751 1.00 97.81 84 ALA A C 1
ATOM 679 O O . ALA A 1 84 ? 30.204 5.881 -49.625 1.00 97.81 84 ALA A O 1
ATOM 680 N N . TYR A 1 85 ? 30.573 7.243 -51.368 1.00 98.06 85 TYR A N 1
ATOM 681 C CA . TYR A 1 85 ? 29.862 8.378 -50.768 1.00 98.06 85 TYR A CA 1
ATOM 682 C C . TYR A 1 85 ? 28.363 8.118 -50.607 1.00 98.06 85 TYR A C 1
ATOM 684 O O . TYR A 1 85 ? 27.787 8.485 -49.579 1.00 98.06 85 TYR A O 1
ATOM 692 N N . ARG A 1 86 ? 27.729 7.448 -51.575 1.00 98.31 86 ARG A N 1
ATOM 693 C CA . ARG A 1 86 ? 26.315 7.070 -51.478 1.00 98.31 86 ARG A CA 1
ATOM 694 C C . ARG A 1 86 ? 26.068 6.095 -50.327 1.00 98.31 86 ARG A C 1
ATOM 696 O O . ARG A 1 86 ? 25.170 6.333 -49.522 1.00 98.31 86 ARG A O 1
ATOM 703 N N . ILE A 1 87 ? 26.890 5.051 -50.215 1.00 97.81 87 ILE A N 1
ATOM 704 C CA . ILE A 1 87 ? 26.822 4.077 -49.116 1.00 97.81 87 ILE A CA 1
ATOM 705 C C . ILE A 1 87 ? 27.063 4.777 -47.775 1.00 97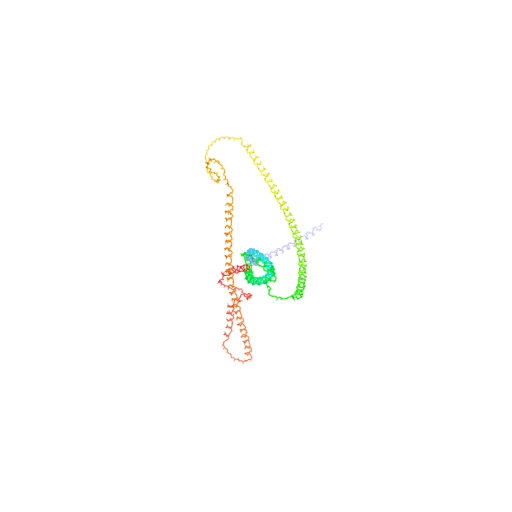.81 87 ILE A C 1
ATOM 707 O O . ILE A 1 87 ? 26.321 4.548 -46.823 1.00 97.81 87 ILE A O 1
ATOM 711 N N . LYS A 1 88 ? 28.044 5.686 -47.698 1.00 97.69 88 LYS A N 1
ATOM 712 C CA . LYS A 1 88 ? 28.310 6.481 -46.490 1.00 97.69 88 LYS A CA 1
ATOM 713 C C . LYS A 1 88 ? 27.085 7.288 -46.053 1.00 97.69 88 LYS A C 1
ATOM 715 O O . LYS A 1 88 ? 26.789 7.323 -44.862 1.00 97.69 88 LYS A O 1
ATOM 720 N N . SER A 1 89 ? 26.379 7.917 -46.994 1.00 97.38 89 SER A N 1
ATOM 721 C CA . SER A 1 89 ? 25.149 8.658 -46.689 1.00 97.38 89 SER A CA 1
ATOM 722 C C . SER A 1 89 ? 24.054 7.732 -46.161 1.00 97.38 89 SER A C 1
ATOM 724 O O . SER A 1 89 ? 23.488 8.001 -45.109 1.00 97.38 89 SER A O 1
ATOM 726 N N . GLN A 1 90 ? 23.813 6.602 -46.832 1.00 98.12 90 GLN A N 1
ATOM 727 C CA . GLN A 1 90 ? 22.812 5.621 -46.396 1.00 98.12 90 GLN A CA 1
ATOM 728 C C . GLN A 1 90 ? 23.117 5.064 -45.001 1.00 98.12 90 GLN A C 1
ATOM 730 O O . GLN A 1 90 ? 22.211 4.900 -44.186 1.00 98.12 90 GLN A O 1
ATOM 735 N N . LEU A 1 91 ? 24.392 4.800 -44.704 1.00 97.94 91 LEU A N 1
ATOM 736 C CA . LEU A 1 91 ? 24.812 4.331 -43.387 1.00 97.94 91 LEU A CA 1
ATOM 737 C C . LEU A 1 91 ? 24.581 5.393 -42.305 1.00 97.94 91 LEU A C 1
ATOM 739 O O . LEU A 1 91 ? 24.165 5.046 -41.202 1.00 97.94 91 LEU A O 1
ATOM 743 N N . ALA A 1 92 ? 24.814 6.672 -42.612 1.00 97.56 92 ALA A N 1
ATOM 744 C CA . ALA A 1 92 ? 24.524 7.767 -41.691 1.00 97.56 92 ALA A CA 1
ATOM 745 C C . ALA A 1 92 ? 23.018 7.877 -41.395 1.00 97.56 92 ALA A C 1
ATOM 747 O O . ALA A 1 92 ? 22.636 8.004 -40.232 1.00 97.56 92 ALA A O 1
ATOM 748 N N . ASP A 1 93 ? 22.165 7.751 -42.414 1.00 97.62 93 ASP A N 1
ATOM 749 C CA . ASP A 1 93 ? 20.708 7.780 -42.247 1.00 97.62 93 ASP A CA 1
ATOM 750 C C . ASP A 1 93 ? 20.208 6.596 -41.406 1.00 97.62 93 ASP A C 1
ATOM 752 O O . ASP A 1 93 ? 19.423 6.781 -40.472 1.00 97.62 93 ASP A O 1
ATOM 756 N N . LEU A 1 94 ? 20.712 5.385 -41.676 1.00 97.69 94 LEU A N 1
ATOM 757 C CA . LEU A 1 94 ? 20.402 4.190 -40.883 1.00 97.69 94 LEU A CA 1
ATOM 758 C C . LEU A 1 94 ? 20.879 4.324 -39.434 1.00 97.69 94 LEU A C 1
ATOM 760 O O . LEU A 1 94 ? 20.139 3.978 -38.515 1.00 97.69 94 LEU A O 1
ATOM 764 N N . HIS A 1 95 ? 22.083 4.858 -39.214 1.00 97.44 95 HIS A N 1
ATOM 765 C CA . HIS A 1 95 ? 22.600 5.108 -37.871 1.00 97.44 95 HIS A CA 1
ATOM 766 C C . HIS A 1 95 ? 21.714 6.096 -37.106 1.00 97.44 95 HIS A C 1
ATOM 768 O O . HIS A 1 95 ? 21.322 5.813 -35.977 1.00 97.44 95 HIS A O 1
ATOM 774 N N . ASN A 1 96 ? 21.332 7.214 -37.728 1.00 97.69 96 ASN A N 1
ATOM 775 C CA . ASN A 1 96 ? 20.450 8.209 -37.114 1.00 97.69 96 ASN A CA 1
ATOM 776 C C . ASN A 1 96 ? 19.063 7.634 -36.784 1.00 97.69 96 ASN A C 1
ATOM 778 O O . ASN A 1 96 ? 18.509 7.921 -35.717 1.00 97.69 96 ASN A O 1
ATOM 782 N N . ALA A 1 97 ? 18.506 6.805 -37.671 1.00 97.81 97 ALA A N 1
ATOM 783 C CA . ALA A 1 97 ? 17.244 6.114 -37.426 1.00 97.81 97 ALA A CA 1
ATOM 784 C C . ALA A 1 97 ? 17.347 5.159 -36.228 1.00 97.81 97 ALA A C 1
ATOM 786 O O . ALA A 1 97 ? 16.460 5.143 -35.375 1.00 97.81 97 ALA A O 1
ATOM 787 N N . GLU A 1 98 ? 18.439 4.401 -36.124 1.00 95.06 98 GLU A N 1
ATOM 788 C CA . GLU A 1 98 ? 18.643 3.460 -35.023 1.00 95.06 98 GLU A CA 1
ATOM 789 C C . GLU A 1 98 ? 18.907 4.173 -33.690 1.00 95.06 98 GLU A C 1
ATOM 791 O O . GLU A 1 98 ? 18.331 3.804 -32.669 1.00 95.06 98 GLU A O 1
ATOM 796 N N . VAL A 1 99 ? 19.679 5.266 -33.700 1.00 98.12 99 VAL A N 1
ATOM 797 C CA . VAL A 1 99 ? 19.856 6.144 -32.532 1.00 98.12 99 VAL A CA 1
ATOM 798 C C . VAL A 1 99 ? 18.510 6.696 -32.063 1.00 98.12 99 VAL A C 1
ATOM 800 O O . VAL A 1 99 ? 18.227 6.682 -30.867 1.00 98.12 99 VAL A O 1
ATOM 803 N N . SER A 1 100 ? 17.645 7.120 -32.988 1.00 97.19 100 SER A N 1
ATOM 804 C CA . SER A 1 100 ? 16.309 7.629 -32.652 1.00 97.19 100 SER A CA 1
ATOM 805 C C . SER A 1 100 ? 15.424 6.556 -32.012 1.00 97.19 100 SER A C 1
ATOM 807 O O . SER A 1 100 ? 14.751 6.833 -31.017 1.00 97.19 100 SER A O 1
ATOM 809 N N . LYS A 1 101 ? 15.458 5.317 -32.525 1.00 97.94 101 LYS A N 1
ATOM 810 C CA . LYS A 1 101 ? 14.761 4.180 -31.899 1.00 97.94 101 LYS A CA 1
ATOM 811 C C . LYS A 1 101 ? 15.308 3.872 -30.509 1.00 97.94 101 LYS A C 1
ATOM 813 O O . LYS A 1 101 ? 14.522 3.630 -29.600 1.00 97.94 101 LYS A O 1
ATOM 818 N N . ASN A 1 102 ? 16.629 3.906 -30.334 1.00 97.00 102 ASN A N 1
ATOM 819 C CA . ASN A 1 102 ? 17.255 3.642 -29.042 1.00 97.00 102 ASN A CA 1
ATOM 820 C C . ASN A 1 102 ? 16.866 4.702 -27.999 1.00 97.00 102 ASN A C 1
ATOM 822 O O . ASN A 1 102 ? 16.484 4.357 -26.886 1.00 97.00 102 ASN A O 1
ATOM 826 N N . ILE A 1 103 ? 16.853 5.985 -28.380 1.00 97.38 103 ILE A N 1
ATOM 827 C CA . ILE A 1 103 ? 16.370 7.074 -27.516 1.00 97.38 103 ILE A CA 1
ATOM 828 C C . ILE A 1 103 ? 14.916 6.830 -27.089 1.00 97.38 103 ILE A C 1
ATOM 830 O O . ILE A 1 103 ? 14.566 7.052 -25.930 1.00 97.38 103 ILE A O 1
ATOM 834 N N . GLU A 1 104 ? 14.054 6.375 -27.999 1.00 97.12 104 GLU A N 1
ATOM 835 C CA . GLU A 1 104 ? 12.657 6.089 -27.666 1.00 97.12 104 GLU A CA 1
ATOM 836 C C . GLU A 1 104 ? 12.513 4.867 -26.746 1.00 97.12 104 GLU A C 1
ATOM 838 O O . GLU A 1 104 ? 11.771 4.918 -25.764 1.00 97.12 104 GLU A O 1
ATOM 843 N N . ALA A 1 105 ? 13.283 3.804 -26.988 1.00 94.81 105 ALA A N 1
ATOM 844 C CA . ALA A 1 105 ? 13.343 2.647 -26.098 1.00 94.81 105 ALA A CA 1
ATOM 845 C C . ALA A 1 105 ? 13.834 3.035 -24.689 1.00 94.81 105 ALA A C 1
ATOM 847 O O . ALA A 1 105 ? 13.262 2.596 -23.692 1.00 94.81 105 ALA A O 1
ATOM 848 N N . GLU A 1 106 ? 14.835 3.915 -24.580 1.00 96.62 106 GLU A N 1
ATOM 849 C CA . GLU A 1 106 ? 15.302 4.446 -23.295 1.00 96.62 106 GLU A CA 1
ATOM 850 C C . GLU A 1 106 ? 14.220 5.244 -22.556 1.00 96.62 106 GLU A C 1
ATOM 852 O O . GLU A 1 106 ? 14.102 5.127 -21.332 1.00 96.62 106 GLU A O 1
ATOM 857 N N . LYS A 1 107 ? 13.405 6.040 -23.264 1.00 97.94 107 LYS A N 1
ATOM 858 C CA . LYS A 1 107 ? 12.268 6.743 -22.644 1.00 97.94 107 LYS A CA 1
ATOM 859 C C . LYS A 1 107 ? 11.236 5.762 -22.101 1.00 97.94 107 LYS A C 1
ATOM 861 O O . LYS A 1 107 ? 10.784 5.938 -20.972 1.00 97.94 107 LYS A O 1
ATOM 866 N N . GLN A 1 108 ? 10.897 4.726 -22.868 1.00 96.75 108 GLN A N 1
ATOM 867 C CA . GLN A 1 108 ? 9.968 3.687 -22.421 1.00 96.75 108 GLN A CA 1
ATOM 868 C C . GLN A 1 108 ? 10.512 2.945 -21.197 1.00 96.75 108 GLN A C 1
ATOM 870 O O . GLN A 1 108 ? 9.788 2.765 -20.221 1.00 96.75 108 GLN A O 1
ATOM 875 N N . LEU A 1 109 ? 11.798 2.581 -21.195 1.00 96.50 109 LEU A N 1
ATOM 876 C CA . LEU A 1 109 ? 12.438 1.957 -20.035 1.00 96.50 109 LEU A CA 1
ATOM 877 C C . LEU A 1 109 ? 12.367 2.850 -18.794 1.00 96.50 109 LEU A C 1
ATOM 879 O O . LEU A 1 109 ? 11.994 2.368 -17.727 1.00 96.50 109 LEU A O 1
ATOM 883 N N . LYS A 1 110 ? 12.665 4.147 -18.923 1.00 97.38 110 LYS A N 1
ATOM 884 C CA . LYS A 1 110 ? 12.547 5.106 -17.811 1.00 97.38 110 LYS A CA 1
ATOM 885 C C . LYS A 1 110 ? 11.107 5.252 -17.323 1.00 97.38 110 LYS A C 1
ATOM 887 O O . LYS A 1 110 ? 10.884 5.326 -16.117 1.00 97.38 110 LYS A O 1
ATOM 892 N N . PHE A 1 111 ? 10.135 5.254 -18.234 1.00 97.75 111 PHE A N 1
ATOM 893 C CA . PHE A 1 111 ? 8.716 5.265 -17.884 1.00 97.75 111 PHE A CA 1
ATOM 894 C C . PHE A 1 111 ? 8.337 4.026 -17.064 1.00 97.75 111 PHE A C 1
ATOM 896 O O . PHE A 1 111 ? 7.815 4.164 -15.960 1.00 97.75 111 PHE A O 1
ATOM 903 N N . PHE A 1 112 ? 8.682 2.824 -17.539 1.00 97.12 112 PHE A N 1
ATOM 904 C CA . PHE A 1 112 ? 8.401 1.587 -16.807 1.00 97.12 112 PHE A CA 1
ATOM 905 C C . PHE A 1 112 ? 9.124 1.528 -15.460 1.00 97.12 112 PHE A C 1
ATOM 907 O O . PHE A 1 112 ? 8.528 1.097 -14.477 1.00 97.12 112 PHE A O 1
ATOM 914 N N . GLN A 1 113 ? 10.368 2.007 -15.376 1.00 97.00 113 GLN A N 1
ATOM 915 C CA . GLN A 1 113 ? 11.080 2.143 -14.103 1.00 97.00 113 GLN A CA 1
ATOM 916 C C . GLN A 1 113 ? 10.327 3.055 -13.124 1.00 97.00 113 GLN A C 1
ATOM 918 O O . GLN A 1 113 ? 10.200 2.706 -11.953 1.00 97.00 113 GLN A O 1
ATOM 923 N N . GLY A 1 114 ? 9.787 4.182 -13.602 1.00 96.62 114 GLY A N 1
ATOM 924 C CA . GLY A 1 114 ? 8.957 5.085 -12.803 1.00 96.62 114 GLY A CA 1
ATOM 925 C C . GLY A 1 114 ? 7.660 4.434 -12.320 1.00 96.62 114 GLY A C 1
ATOM 926 O O . GLY A 1 114 ? 7.347 4.506 -11.134 1.00 96.62 114 GLY A O 1
ATOM 927 N N . CYS A 1 115 ? 6.940 3.736 -13.204 1.00 96.38 115 CYS A N 1
ATOM 928 C CA . CYS A 1 115 ? 5.724 3.003 -12.838 1.00 96.38 115 CYS A CA 1
ATOM 929 C C . CYS A 1 115 ? 6.000 1.925 -11.787 1.00 96.38 115 CYS A C 1
ATOM 931 O O . CYS A 1 115 ? 5.274 1.819 -10.804 1.00 96.38 115 CYS A O 1
ATOM 933 N N . VAL A 1 116 ? 7.069 1.147 -11.973 1.00 97.25 116 VAL A N 1
ATOM 934 C CA . VAL A 1 116 ? 7.469 0.099 -11.029 1.00 97.25 116 VAL A CA 1
ATOM 935 C C . VAL A 1 116 ? 7.842 0.708 -9.676 1.00 97.25 116 VAL A C 1
ATOM 937 O O . VAL A 1 116 ? 7.397 0.207 -8.649 1.00 97.25 116 VAL A O 1
ATOM 940 N N . ALA A 1 117 ? 8.597 1.810 -9.655 1.00 96.56 117 ALA A N 1
ATOM 941 C CA . ALA A 1 117 ? 8.932 2.509 -8.415 1.00 96.56 117 ALA A CA 1
ATOM 942 C C . ALA A 1 117 ? 7.686 3.049 -7.684 1.00 96.56 117 ALA A C 1
ATOM 944 O O . ALA A 1 117 ? 7.594 2.891 -6.468 1.00 96.56 117 ALA A O 1
ATOM 945 N N . SER A 1 118 ? 6.716 3.624 -8.410 1.00 94.69 118 SER A N 1
ATOM 946 C CA . SER A 1 118 ? 5.439 4.082 -7.833 1.00 94.69 118 SER A CA 1
ATOM 947 C C . SER A 1 118 ? 4.645 2.922 -7.242 1.00 94.69 118 SER A C 1
ATOM 949 O O . SER A 1 118 ? 4.243 2.986 -6.086 1.00 94.69 118 SER A O 1
ATOM 951 N N . ALA A 1 119 ? 4.500 1.822 -7.988 1.00 94.75 119 ALA A N 1
ATOM 952 C CA . ALA A 1 119 ? 3.788 0.636 -7.520 1.00 94.75 119 ALA A CA 1
ATOM 953 C C . ALA A 1 119 ? 4.429 0.039 -6.255 1.00 94.75 119 ALA A C 1
ATOM 955 O O . ALA A 1 119 ? 3.726 -0.377 -5.336 1.00 94.75 119 ALA A O 1
ATOM 956 N N . PHE A 1 120 ? 5.765 0.031 -6.168 1.00 94.38 120 PHE A N 1
ATOM 957 C CA . PHE A 1 120 ? 6.457 -0.388 -4.949 1.00 94.38 120 PHE A CA 1
ATOM 958 C C . PHE A 1 120 ? 6.203 0.565 -3.776 1.00 94.38 120 PHE A C 1
ATOM 960 O O . PHE A 1 120 ? 5.927 0.090 -2.679 1.00 94.38 120 PHE A O 1
ATOM 967 N N . ALA A 1 121 ? 6.229 1.882 -3.993 1.00 96.19 121 ALA A N 1
ATOM 968 C CA . ALA A 1 121 ? 5.932 2.861 -2.947 1.00 96.19 121 ALA A CA 1
ATOM 969 C C . ALA A 1 121 ? 4.474 2.776 -2.452 1.00 96.19 121 ALA A C 1
ATOM 971 O O . ALA A 1 121 ? 4.222 2.852 -1.248 1.00 96.19 121 ALA A O 1
ATOM 972 N N . GLU A 1 122 ? 3.520 2.578 -3.363 1.00 94.94 122 GLU A N 1
ATOM 973 C CA . GLU A 1 122 ? 2.105 2.353 -3.045 1.00 94.94 122 GLU A CA 1
ATOM 974 C C . GLU A 1 122 ? 1.922 1.068 -2.233 1.00 94.94 122 GLU A C 1
ATOM 976 O O . GLU A 1 122 ? 1.292 1.091 -1.175 1.00 94.94 122 GLU A O 1
ATOM 981 N N . ARG A 1 123 ? 2.541 -0.037 -2.668 1.00 96.81 123 ARG A N 1
ATOM 982 C CA . ARG A 1 123 ? 2.523 -1.309 -1.936 1.00 96.81 123 ARG A CA 1
ATOM 983 C C . ARG A 1 123 ? 3.110 -1.158 -0.536 1.00 96.81 123 ARG A C 1
ATOM 985 O O . ARG A 1 123 ? 2.510 -1.630 0.422 1.00 96.81 123 ARG A O 1
ATOM 992 N N . ASP A 1 124 ? 4.268 -0.520 -0.409 1.00 97.12 124 ASP A N 1
ATOM 993 C CA . ASP A 1 124 ? 4.943 -0.363 0.880 1.00 97.12 124 ASP A CA 1
ATOM 994 C C . ASP A 1 124 ? 4.111 0.518 1.834 1.00 97.12 124 ASP A C 1
ATOM 996 O O . ASP A 1 124 ? 4.020 0.226 3.027 1.00 97.12 124 ASP A O 1
ATOM 1000 N N . THR A 1 125 ? 3.417 1.532 1.303 1.00 97.06 125 THR A N 1
ATOM 1001 C CA . THR A 1 125 ? 2.456 2.349 2.063 1.00 97.06 125 THR A CA 1
ATOM 1002 C C . THR A 1 125 ? 1.256 1.514 2.520 1.00 97.06 125 THR A C 1
ATOM 1004 O O . THR A 1 125 ? 0.919 1.529 3.703 1.00 97.06 125 THR A O 1
ATOM 1007 N N . ALA A 1 126 ? 0.649 0.729 1.623 1.00 93.56 126 ALA A N 1
ATOM 1008 C CA . ALA A 1 126 ? -0.488 -0.133 1.948 1.00 93.56 126 ALA A CA 1
ATOM 1009 C C . ALA A 1 126 ? -0.130 -1.213 2.984 1.00 93.56 126 ALA A C 1
ATOM 1011 O O . ALA A 1 126 ? -0.922 -1.504 3.880 1.00 93.56 126 ALA A O 1
ATOM 1012 N N . VAL A 1 127 ? 1.079 -1.781 2.904 1.00 96.69 127 VAL A N 1
ATOM 1013 C CA . VAL A 1 127 ? 1.591 -2.741 3.894 1.00 96.69 127 VAL A CA 1
ATOM 1014 C C . VAL A 1 127 ? 1.725 -2.082 5.264 1.00 96.69 127 VAL A C 1
ATOM 1016 O O . VAL A 1 127 ? 1.242 -2.638 6.248 1.00 96.69 127 VAL A O 1
ATOM 1019 N N . LEU A 1 128 ? 2.309 -0.885 5.339 1.00 96.62 128 LEU A N 1
ATOM 1020 C CA . LEU A 1 128 ? 2.455 -0.160 6.601 1.00 96.62 128 LEU A CA 1
ATOM 1021 C C . LEU A 1 128 ? 1.094 0.193 7.225 1.00 96.62 128 LEU A C 1
ATOM 1023 O O . LEU A 1 128 ? 0.908 0.076 8.439 1.00 96.62 128 LEU A O 1
ATOM 1027 N N . GLU A 1 129 ? 0.120 0.602 6.410 1.00 96.38 129 GLU A N 1
ATOM 1028 C CA . GLU A 1 129 ? -1.248 0.856 6.870 1.00 96.38 129 GLU A CA 1
ATOM 1029 C C . GLU A 1 129 ? -1.936 -0.418 7.376 1.00 96.38 129 GLU A C 1
ATOM 1031 O O . GLU A 1 129 ? -2.579 -0.389 8.430 1.00 96.38 129 GLU A O 1
ATOM 1036 N N . ALA A 1 130 ? -1.757 -1.544 6.679 1.00 95.06 130 ALA A N 1
ATOM 1037 C CA . ALA A 1 130 ? -2.285 -2.841 7.090 1.00 95.06 130 ALA A CA 1
ATOM 1038 C C . ALA A 1 130 ? -1.658 -3.329 8.406 1.00 95.06 130 ALA A C 1
ATOM 1040 O O . ALA A 1 130 ? -2.375 -3.807 9.287 1.00 95.06 130 ALA A O 1
ATOM 1041 N N . GLU A 1 131 ? -0.344 -3.163 8.583 1.00 95.81 131 GLU A N 1
ATOM 1042 C CA . GLU A 1 131 ? 0.347 -3.489 9.836 1.00 95.81 131 GLU A CA 1
ATOM 1043 C C . GLU A 1 131 ? -0.191 -2.648 10.999 1.00 95.81 131 GLU A C 1
ATOM 1045 O O . GLU A 1 131 ? -0.561 -3.193 12.041 1.00 95.81 131 GLU A O 1
ATOM 1050 N N . LYS A 1 132 ? -0.361 -1.338 10.801 1.00 97.44 132 LYS A N 1
ATOM 1051 C CA . LYS A 1 132 ? -0.942 -0.445 11.814 1.00 97.44 132 LYS A CA 1
ATOM 1052 C C . LYS A 1 132 ? -2.396 -0.795 12.150 1.00 97.44 132 LYS A C 1
ATOM 1054 O O . LYS A 1 132 ? -2.810 -0.699 13.309 1.00 97.44 132 LYS A O 1
ATOM 1059 N N . ALA A 1 133 ? -3.193 -1.185 11.154 1.00 95.31 133 ALA A N 1
ATOM 1060 C CA . ALA A 1 133 ? -4.567 -1.635 11.366 1.00 95.31 133 ALA A CA 1
ATOM 1061 C C . ALA A 1 133 ? -4.607 -2.930 12.190 1.00 95.31 133 ALA A C 1
ATOM 1063 O O . ALA A 1 133 ? -5.385 -3.022 13.142 1.00 95.31 133 ALA A O 1
ATOM 1064 N N . LYS A 1 134 ? -3.713 -3.878 11.888 1.00 97.50 134 LYS A N 1
ATOM 1065 C CA . LYS A 1 134 ? -3.564 -5.131 12.633 1.00 97.50 134 LYS A CA 1
ATOM 1066 C C . LYS A 1 134 ? -3.149 -4.892 14.086 1.00 97.50 134 LYS A C 1
ATOM 1068 O O . LYS A 1 134 ? -3.755 -5.460 14.989 1.00 97.50 134 LYS A O 1
ATOM 1073 N N . GLU A 1 135 ? -2.184 -4.008 14.345 1.00 96.56 135 GLU A N 1
ATOM 1074 C CA . GLU A 1 135 ? -1.793 -3.647 15.718 1.00 96.56 135 GLU A CA 1
ATOM 1075 C C . GLU A 1 135 ? -2.980 -3.096 16.528 1.00 96.56 135 GLU A C 1
ATOM 1077 O O . GLU A 1 135 ? -3.167 -3.436 17.702 1.00 96.56 135 GLU A O 1
ATOM 1082 N N . LYS A 1 136 ? -3.821 -2.269 15.893 1.00 96.75 136 LYS A N 1
ATOM 1083 C CA . LYS A 1 136 ? -5.035 -1.724 16.511 1.00 96.75 136 LYS A CA 1
ATOM 1084 C C . LYS A 1 136 ? -6.091 -2.803 16.758 1.00 96.75 136 LYS A C 1
ATOM 1086 O O . LYS A 1 136 ? -6.732 -2.788 17.807 1.00 96.75 136 LYS A O 1
ATOM 1091 N N . GLU A 1 137 ? -6.275 -3.736 15.828 1.00 95.12 137 GLU A N 1
ATOM 1092 C CA . GLU A 1 137 ? -7.172 -4.884 15.996 1.00 95.12 137 GLU A CA 1
ATOM 1093 C C . GLU A 1 137 ? -6.720 -5.787 17.152 1.00 95.12 137 GLU A C 1
ATOM 1095 O O . GLU A 1 137 ? -7.531 -6.152 18.004 1.00 95.12 137 GLU A O 1
ATOM 1100 N N . GLU A 1 138 ? -5.425 -6.096 17.245 1.00 96.44 138 GLU A N 1
ATOM 1101 C CA . GLU A 1 138 ? -4.856 -6.888 18.340 1.00 96.44 138 GLU A CA 1
ATOM 1102 C C . GLU A 1 138 ? -4.992 -6.177 19.694 1.00 96.44 138 GLU A C 1
ATOM 1104 O O . GLU A 1 138 ? -5.211 -6.812 20.731 1.00 96.44 138 GLU A O 1
ATOM 1109 N N . PHE A 1 139 ? -4.866 -4.848 19.719 1.00 95.50 139 PHE A N 1
ATOM 1110 C CA . PHE A 1 139 ? -5.157 -4.051 20.910 1.00 95.50 139 PHE A CA 1
ATOM 1111 C C . PHE A 1 139 ? -6.642 -4.131 21.294 1.00 95.50 139 PHE A C 1
ATOM 1113 O O . PHE A 1 139 ? -6.962 -4.472 22.433 1.00 95.50 139 PHE A O 1
ATOM 1120 N N . ASN A 1 140 ? -7.547 -3.893 20.342 1.00 95.19 140 ASN A N 1
ATOM 1121 C CA . ASN A 1 140 ? -8.990 -3.947 20.575 1.00 95.19 140 ASN A CA 1
ATOM 1122 C C . ASN A 1 140 ? -9.452 -5.342 21.014 1.00 95.19 140 ASN A C 1
ATOM 1124 O O . ASN A 1 140 ? -10.284 -5.454 21.908 1.00 95.19 140 ASN A O 1
ATOM 1128 N N . SER A 1 141 ? -8.881 -6.400 20.439 1.00 95.12 141 SER A N 1
ATOM 1129 C CA . SER A 1 141 ? -9.165 -7.785 20.820 1.00 95.12 141 SER A CA 1
ATOM 1130 C C . SER A 1 141 ? -8.786 -8.042 22.276 1.00 95.12 141 SER A C 1
ATOM 1132 O O . SER A 1 141 ? -9.564 -8.624 23.026 1.00 95.12 141 SER A O 1
ATOM 1134 N N . ARG A 1 142 ? -7.619 -7.551 22.718 1.00 96.56 142 ARG A N 1
ATOM 1135 C CA . ARG A 1 142 ? -7.194 -7.652 24.124 1.00 96.56 142 ARG A CA 1
ATOM 1136 C C . ARG A 1 142 ? -8.139 -6.915 25.070 1.00 96.56 142 ARG A C 1
ATOM 1138 O O . ARG A 1 142 ? -8.467 -7.452 26.124 1.00 96.56 142 ARG A O 1
ATOM 1145 N N . GLU A 1 143 ? -8.587 -5.716 24.709 1.00 97.50 143 GLU A N 1
ATOM 1146 C CA . GLU A 1 143 ? -9.565 -4.970 25.511 1.00 97.50 143 GLU A CA 1
ATOM 1147 C C . GLU A 1 143 ? -10.937 -5.659 25.530 1.00 97.50 143 GLU A C 1
ATOM 1149 O O . GLU A 1 143 ? -11.570 -5.737 26.583 1.00 97.50 143 GLU A O 1
ATOM 1154 N N . PHE A 1 144 ? -11.369 -6.234 24.404 1.00 96.06 144 PHE A N 1
ATOM 1155 C CA . PHE A 1 144 ? -12.605 -7.008 24.323 1.00 96.06 144 PHE A CA 1
ATOM 1156 C C . PHE A 1 144 ? -12.569 -8.233 25.241 1.00 96.06 144 PHE A C 1
ATOM 1158 O O . PHE A 1 144 ? -13.523 -8.454 25.980 1.00 96.06 144 PHE A O 1
ATOM 1165 N N . TYR A 1 145 ? -11.457 -8.976 25.276 1.00 97.12 145 TYR A N 1
ATOM 1166 C CA . TYR A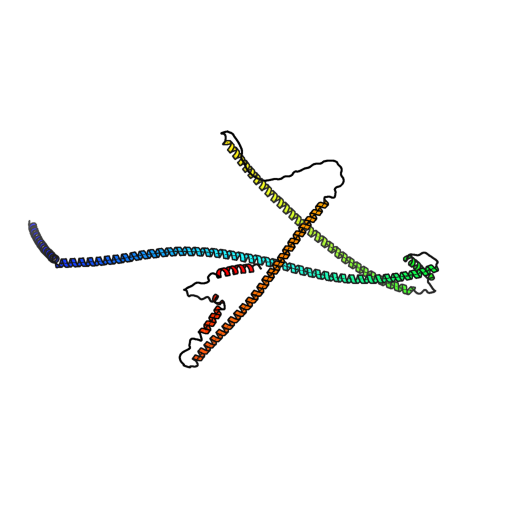 1 145 ? -11.310 -10.107 26.198 1.00 97.12 145 TYR A CA 1
ATOM 1167 C C . TYR A 1 145 ? -11.417 -9.682 27.669 1.00 97.12 145 TYR A C 1
ATOM 1169 O O . TYR A 1 145 ? -12.098 -10.348 28.443 1.00 97.12 145 TYR A O 1
ATOM 1177 N N . LYS A 1 146 ? -10.818 -8.547 28.057 1.00 97.12 146 LYS A N 1
ATOM 1178 C CA . LYS A 1 146 ? -10.959 -8.011 29.426 1.00 97.12 146 LYS A CA 1
ATOM 1179 C C . LYS A 1 146 ? -12.404 -7.627 29.747 1.00 97.12 146 LYS A C 1
ATOM 1181 O O . LYS A 1 146 ? -12.889 -7.896 30.845 1.00 97.12 146 LYS A O 1
ATOM 1186 N N . LEU A 1 147 ? -13.095 -6.991 28.799 1.00 96.25 147 LEU A N 1
ATOM 1187 C CA . LEU A 1 147 ? -14.507 -6.639 28.951 1.00 96.25 147 LEU A CA 1
ATOM 1188 C C . LEU A 1 147 ? -15.377 -7.891 29.073 1.00 96.25 147 LEU A C 1
ATOM 1190 O O . LEU A 1 147 ? -16.229 -7.946 29.959 1.00 96.25 147 LEU A O 1
ATOM 1194 N N . GLN A 1 148 ? -15.126 -8.907 28.250 1.00 97.38 148 GLN A N 1
ATOM 1195 C CA . GLN A 1 148 ? -15.824 -10.185 28.308 1.00 97.38 148 GLN A CA 1
ATOM 1196 C C . GLN A 1 148 ? -15.631 -10.872 29.666 1.00 97.38 148 GLN A C 1
ATOM 1198 O O . GLN A 1 148 ? -16.617 -11.258 30.287 1.00 97.38 148 GLN A O 1
ATOM 1203 N N . GLU A 1 149 ? -14.399 -10.950 30.173 1.00 97.19 149 GLU A N 1
ATOM 1204 C CA . GLU A 1 149 ? -14.113 -11.520 31.498 1.00 97.19 149 GLU A CA 1
ATOM 1205 C C . GLU A 1 149 ? -14.864 -10.764 32.608 1.00 97.19 149 GLU A C 1
ATOM 1207 O O . GLU A 1 149 ? -15.486 -11.367 33.488 1.00 97.19 149 GLU A O 1
ATOM 1212 N N . SER A 1 150 ? -14.878 -9.427 32.543 1.00 97.44 150 SER A N 1
ATOM 1213 C CA . SER A 1 150 ? -15.626 -8.611 33.505 1.00 97.44 150 SER A CA 1
ATOM 1214 C C . SER A 1 150 ? -17.139 -8.849 33.430 1.00 97.44 150 SER A C 1
ATOM 1216 O O . SER A 1 150 ? -17.810 -8.894 34.463 1.00 97.44 150 SER A O 1
ATOM 1218 N N . PHE A 1 151 ? -17.674 -9.061 32.226 1.00 96.69 151 PHE A N 1
ATOM 1219 C CA . PHE A 1 151 ? -19.083 -9.361 32.004 1.00 96.69 151 PHE A CA 1
ATOM 1220 C C . PHE A 1 151 ? -19.458 -10.748 32.534 1.00 96.69 151 PHE A C 1
ATOM 1222 O O . PHE A 1 151 ? -20.472 -10.884 33.215 1.00 96.69 151 PHE A O 1
ATOM 1229 N N . GLU A 1 152 ? -18.636 -11.769 32.283 1.00 97.44 152 GLU A N 1
ATOM 1230 C CA . GLU A 1 152 ? -18.846 -13.128 32.799 1.00 97.44 152 GLU A CA 1
ATOM 1231 C C . GLU A 1 152 ? -18.840 -13.152 34.333 1.00 97.44 152 GLU A C 1
ATOM 1233 O O . GLU A 1 152 ? -19.700 -13.788 34.957 1.00 97.44 152 GLU A O 1
ATOM 1238 N N . LYS A 1 153 ? -17.934 -12.386 34.955 1.00 97.56 153 LYS A N 1
ATOM 1239 C CA . LYS A 1 153 ? -17.898 -12.213 36.409 1.00 97.56 153 LYS A CA 1
ATOM 1240 C C . LYS A 1 153 ? -19.171 -11.547 36.938 1.00 97.56 153 LYS A C 1
ATOM 1242 O O . LYS A 1 153 ? -19.818 -12.107 37.820 1.00 97.56 153 LYS A O 1
ATOM 1247 N N . LEU A 1 154 ? -19.570 -10.405 36.373 1.00 96.38 154 LEU A N 1
ATOM 1248 C CA . LEU A 1 154 ? -20.795 -9.701 36.778 1.00 96.38 154 LEU A CA 1
ATOM 1249 C C . LEU A 1 154 ? -22.055 -10.542 36.539 1.00 96.38 154 LEU A C 1
ATOM 1251 O O . LEU A 1 154 ? -22.972 -10.535 37.356 1.00 96.38 154 LEU A O 1
ATOM 1255 N N . SER A 1 155 ? -22.106 -11.301 35.445 1.00 97.12 155 SER A N 1
ATOM 1256 C CA . SER A 1 155 ? -23.210 -12.219 35.159 1.00 97.12 155 SER A CA 1
ATOM 1257 C C . SER A 1 155 ? -23.291 -13.344 36.194 1.00 97.12 155 SER A C 1
ATOM 1259 O O . SER A 1 155 ? -24.392 -13.759 36.562 1.00 97.12 155 SER A O 1
ATOM 1261 N N . SER A 1 156 ? -22.144 -13.834 36.673 1.00 96.69 156 SER A N 1
ATOM 1262 C CA . SER A 1 156 ? -22.083 -14.838 37.740 1.00 96.69 156 SER A CA 1
ATOM 1263 C C . SER A 1 156 ? -22.561 -14.261 39.073 1.00 96.69 156 SER A C 1
ATOM 1265 O O . SER A 1 156 ? -23.398 -14.868 39.736 1.00 96.69 156 SER A O 1
ATOM 1267 N N . GLU A 1 157 ? -22.110 -13.056 39.429 1.00 97.00 157 GLU A N 1
ATOM 1268 C CA . GLU A 1 157 ? -22.570 -12.335 40.625 1.00 97.00 157 GLU A CA 1
ATOM 1269 C C . GLU A 1 157 ? -24.087 -12.076 40.577 1.00 97.00 157 GLU A C 1
ATOM 1271 O O . GLU A 1 157 ? -24.802 -12.367 41.535 1.00 97.00 157 GLU A O 1
ATOM 1276 N N . LEU A 1 158 ? -24.613 -11.637 39.428 1.00 96.38 158 LEU A N 1
ATOM 1277 C CA . LEU A 1 158 ? -26.050 -11.439 39.220 1.00 96.38 158 LEU A CA 1
ATOM 1278 C C . LEU A 1 158 ? -26.851 -12.740 39.384 1.00 96.38 158 LEU A C 1
ATOM 1280 O O . LEU A 1 158 ? -27.984 -12.716 39.871 1.00 96.38 158 LEU A O 1
ATOM 1284 N N . LEU A 1 159 ? -26.301 -13.877 38.951 1.00 97.06 159 LEU A N 1
ATOM 1285 C CA . LEU A 1 159 ? -26.953 -15.174 39.111 1.00 97.06 159 LEU A CA 1
ATOM 1286 C C . LEU A 1 159 ? -27.041 -15.579 40.588 1.00 97.06 159 LEU A C 1
ATOM 1288 O O . LEU A 1 159 ? -28.084 -16.078 41.013 1.00 97.06 159 LEU A O 1
ATOM 1292 N N . GLU A 1 160 ? -25.985 -15.349 41.368 1.00 97.00 160 GLU A N 1
ATOM 1293 C CA . GLU A 1 160 ? -25.989 -15.614 42.811 1.00 97.00 160 GLU A CA 1
ATOM 1294 C C . GLU A 1 160 ? -26.971 -14.696 43.556 1.00 97.00 160 GLU A C 1
ATOM 1296 O O . GLU A 1 160 ? -27.785 -15.182 44.343 1.00 97.00 160 GLU A O 1
ATOM 1301 N N . GLU A 1 161 ? -27.012 -13.403 43.225 1.00 94.81 161 GLU A N 1
ATOM 1302 C CA . GLU A 1 161 ? -28.006 -12.463 43.772 1.00 94.81 161 GLU A CA 1
ATOM 1303 C C . GLU A 1 161 ? -29.451 -12.888 43.454 1.00 94.81 161 GLU A C 1
ATOM 1305 O O . GLU A 1 161 ? -30.338 -12.834 44.314 1.00 94.81 161 GLU A O 1
ATOM 1310 N N . LYS A 1 162 ? -29.710 -13.400 42.241 1.00 96.56 162 LYS A N 1
ATOM 1311 C CA . LYS A 1 162 ? -31.026 -13.958 41.880 1.00 96.56 162 LYS A CA 1
ATOM 1312 C C . LYS A 1 162 ? -31.393 -15.176 42.728 1.00 96.56 162 LYS A C 1
ATOM 1314 O O . LYS A 1 162 ? -32.552 -15.299 43.127 1.00 96.56 162 LYS A O 1
ATOM 1319 N N . LYS A 1 163 ? -30.438 -16.067 43.023 1.00 97.19 163 LYS A N 1
ATOM 1320 C CA . LYS A 1 163 ? -30.671 -17.225 43.905 1.00 97.19 163 LYS A CA 1
ATOM 1321 C C . LYS A 1 163 ? -30.993 -16.780 45.331 1.00 97.19 163 LYS A C 1
ATOM 1323 O O . LYS A 1 163 ? -31.952 -17.285 45.914 1.00 97.19 163 LYS A O 1
ATOM 1328 N N . LEU A 1 164 ? -30.240 -15.818 45.869 1.00 96.62 164 LEU A N 1
ATOM 1329 C CA . LEU A 1 164 ? -30.487 -15.252 47.199 1.00 96.62 164 LEU A CA 1
ATOM 1330 C C . LEU A 1 164 ? -31.868 -14.599 47.278 1.00 96.62 164 LEU A C 1
ATOM 1332 O O . LEU A 1 164 ? -32.636 -14.891 48.193 1.00 96.62 164 LEU A O 1
ATOM 1336 N N . THR A 1 165 ? -32.224 -13.795 46.276 1.00 95.94 165 THR A N 1
ATOM 1337 C CA . THR A 1 165 ? -33.545 -13.156 46.186 1.00 95.94 165 THR A CA 1
ATOM 1338 C C . THR A 1 165 ? -34.667 -14.197 46.167 1.00 95.94 165 THR A C 1
ATOM 1340 O O . THR A 1 165 ? -35.635 -14.077 46.918 1.00 95.94 165 THR A O 1
ATOM 1343 N N . ALA A 1 166 ? -34.525 -15.262 45.371 1.00 96.81 166 ALA A N 1
ATOM 1344 C CA . ALA A 1 166 ? -35.499 -16.353 45.328 1.00 96.81 166 ALA A CA 1
ATOM 1345 C C . ALA A 1 166 ? -35.628 -17.080 46.682 1.00 96.81 166 ALA A C 1
ATOM 1347 O O . ALA A 1 166 ? -36.742 -17.407 47.099 1.00 96.81 166 ALA A O 1
ATOM 1348 N N . SER A 1 167 ? -34.512 -17.289 47.392 1.00 97.25 167 SER A N 1
ATOM 1349 C CA . SER A 1 167 ? -34.510 -17.874 48.739 1.00 97.25 167 SER A CA 1
ATOM 1350 C C . SER A 1 167 ? -35.265 -16.994 49.736 1.00 97.25 167 SER A C 1
ATOM 1352 O O . SER A 1 167 ? -36.175 -17.475 50.410 1.00 97.25 167 SER A O 1
ATOM 1354 N N . ILE A 1 168 ? -34.950 -15.695 49.783 1.00 95.56 168 ILE A N 1
ATOM 1355 C CA . ILE A 1 168 ? -35.615 -14.731 50.674 1.00 95.56 168 ILE A CA 1
ATOM 1356 C C . ILE A 1 168 ? -37.116 -14.678 50.379 1.00 95.56 168 ILE A C 1
ATOM 1358 O O . ILE A 1 168 ? -37.931 -14.671 51.299 1.00 95.56 168 ILE A O 1
ATOM 1362 N N . GLN A 1 169 ? -37.508 -14.689 49.105 1.00 96.88 169 GLN A N 1
ATOM 1363 C CA . GLN A 1 169 ? -38.917 -14.656 48.729 1.00 96.88 169 GLN A CA 1
ATOM 1364 C C . GLN A 1 169 ? -39.668 -15.937 49.127 1.00 96.88 169 GLN A C 1
ATOM 1366 O O . GLN A 1 169 ? -40.829 -15.871 49.547 1.00 96.88 169 GLN A O 1
ATOM 1371 N N . SER A 1 170 ? -39.009 -17.098 49.059 1.00 96.19 170 SER A N 1
ATOM 1372 C CA . SER A 1 170 ? -39.540 -18.359 49.589 1.00 96.19 170 SER A CA 1
ATOM 1373 C C . SER A 1 170 ? -39.728 -18.299 51.111 1.00 96.19 170 SER A C 1
ATOM 1375 O O . SER A 1 170 ? -40.799 -18.651 51.614 1.00 96.19 170 SER A O 1
ATOM 1377 N N . ASP A 1 171 ? -38.734 -17.796 51.846 1.00 95.69 171 ASP A N 1
ATOM 1378 C CA . ASP A 1 171 ? -38.801 -17.657 53.305 1.00 95.69 171 ASP A CA 1
ATOM 1379 C C . ASP A 1 171 ? -39.877 -16.660 53.743 1.00 95.69 171 ASP A C 1
ATOM 1381 O O . ASP A 1 171 ? -40.644 -16.939 54.668 1.00 95.69 171 ASP A O 1
ATOM 1385 N N . LEU A 1 172 ? -40.006 -15.536 53.036 1.00 95.69 172 LEU A N 1
ATOM 1386 C CA . LEU A 1 172 ? -41.061 -14.552 53.264 1.00 95.69 172 LEU A CA 1
ATOM 1387 C C . LEU A 1 172 ? -42.443 -15.168 53.031 1.00 95.69 172 LEU A C 1
ATOM 1389 O O . LEU A 1 172 ? -43.340 -15.003 53.858 1.00 95.69 172 LEU A O 1
ATOM 1393 N N . SER A 1 173 ? -42.602 -15.956 51.966 1.00 95.56 173 SER A N 1
ATOM 1394 C CA . SER A 1 173 ? -43.844 -16.690 51.693 1.00 95.56 173 SER A CA 1
ATOM 1395 C C . SER A 1 173 ? -44.160 -17.704 52.797 1.00 95.56 173 SER A C 1
ATOM 1397 O O . SER A 1 173 ? -45.310 -17.841 53.216 1.00 95.56 173 SER A O 1
ATOM 1399 N N . LYS A 1 174 ? -43.145 -18.405 53.316 1.00 96.06 174 LYS A N 1
ATOM 1400 C CA . LYS A 1 174 ? -43.299 -19.343 54.435 1.00 96.06 174 LYS A CA 1
ATOM 1401 C C . LYS A 1 174 ? -43.715 -18.623 55.719 1.00 96.06 174 LYS A C 1
ATOM 1403 O O . LYS A 1 174 ? -44.642 -19.078 56.386 1.00 96.06 174 LYS A O 1
ATOM 1408 N N . ARG A 1 175 ? -43.073 -17.499 56.047 1.00 91.94 175 ARG A N 1
ATOM 1409 C CA . ARG A 1 175 ? -43.398 -16.697 57.234 1.00 91.94 175 ARG A CA 1
ATOM 1410 C C . ARG A 1 175 ? -44.781 -16.061 57.129 1.00 91.94 175 ARG A C 1
ATOM 1412 O O . ARG A 1 175 ? -45.516 -16.066 58.106 1.00 91.94 175 ARG A O 1
ATOM 1419 N N . SER A 1 176 ? -45.168 -15.598 55.943 1.00 94.38 176 SER A N 1
ATOM 1420 C CA . SER A 1 176 ? -46.521 -15.109 55.667 1.00 94.38 176 SER A CA 1
ATOM 1421 C C . SER A 1 176 ? -47.578 -16.191 55.922 1.00 94.38 176 SER A C 1
ATOM 1423 O O . SER A 1 176 ? -48.544 -15.929 56.633 1.00 94.38 176 SER A O 1
ATOM 1425 N N . ARG A 1 177 ? -47.356 -17.435 55.468 1.00 94.12 177 ARG A N 1
ATOM 1426 C CA . ARG A 1 177 ? -48.249 -18.565 55.803 1.00 94.12 177 ARG A CA 1
ATOM 1427 C C . ARG A 1 177 ? -48.320 -18.829 57.310 1.00 94.12 177 ARG A C 1
ATOM 1429 O O . ARG A 1 177 ? -49.396 -19.110 57.819 1.00 94.12 177 ARG A O 1
ATOM 1436 N N . GLN A 1 178 ? -47.197 -18.740 58.027 1.00 93.94 178 GLN A N 1
ATOM 1437 C CA . GLN A 1 178 ? -47.186 -18.892 59.489 1.00 93.94 178 GLN A CA 1
ATOM 1438 C C . GLN A 1 178 ? -47.959 -17.773 60.195 1.00 93.94 178 GLN A C 1
ATOM 1440 O O . GLN A 1 178 ? -48.696 -18.052 61.135 1.00 93.94 178 GLN A O 1
ATOM 1445 N N . LEU A 1 179 ? -47.815 -16.525 59.740 1.00 91.06 179 LEU A N 1
ATOM 1446 C CA . LEU A 1 179 ? -48.580 -15.392 60.264 1.00 91.06 179 LEU A CA 1
ATOM 1447 C C . LEU A 1 179 ? -50.082 -15.590 60.068 1.00 91.06 179 LEU A C 1
ATOM 1449 O O . LEU A 1 179 ? -50.842 -15.258 60.969 1.00 91.06 179 LEU A O 1
ATOM 1453 N N . GLU A 1 180 ? -50.503 -16.180 58.951 1.00 93.00 180 GLU A N 1
ATOM 1454 C CA . GLU A 1 180 ? -51.917 -16.489 58.728 1.00 93.00 180 GLU A CA 1
ATOM 1455 C C . GLU A 1 180 ? -52.435 -17.546 59.713 1.00 93.00 180 GLU A C 1
ATOM 1457 O O . GLU A 1 180 ? -53.487 -17.368 60.321 1.00 93.00 180 GLU A O 1
ATOM 1462 N N . VAL A 1 181 ? -51.643 -18.589 59.990 1.00 92.88 181 VAL A N 1
ATOM 1463 C CA . VAL A 1 181 ? -51.972 -19.570 61.040 1.00 92.88 181 VAL A CA 1
ATOM 1464 C C . VAL A 1 181 ? -52.060 -18.901 62.418 1.00 92.88 181 VAL A C 1
ATOM 1466 O O . VAL A 1 181 ? -52.990 -19.171 63.176 1.00 92.88 181 VAL A O 1
ATOM 1469 N N . PHE A 1 182 ? -51.128 -18.006 62.762 1.00 88.81 182 PHE A N 1
ATOM 1470 C CA . PHE A 1 182 ? -51.202 -17.263 64.024 1.00 88.81 182 PHE A CA 1
ATOM 1471 C C . PHE A 1 182 ? -52.417 -16.340 64.082 1.00 88.81 182 PHE A C 1
ATOM 1473 O O . PHE A 1 182 ? -53.046 -16.249 65.133 1.00 88.81 182 PHE A O 1
ATOM 1480 N N . ARG A 1 183 ? -52.791 -15.708 62.967 1.00 90.31 183 ARG A N 1
ATOM 1481 C CA . ARG A 1 183 ? -54.010 -14.902 62.859 1.00 90.31 183 ARG A CA 1
ATOM 1482 C C . ARG A 1 183 ? -55.248 -15.738 63.179 1.00 90.31 183 ARG A C 1
ATOM 1484 O O . ARG A 1 183 ? -56.070 -15.305 63.981 1.00 90.31 183 ARG A O 1
ATOM 1491 N N . GLU A 1 184 ? -55.351 -16.951 62.635 1.00 90.44 184 GLU A N 1
ATOM 1492 C CA . GLU A 1 184 ? -56.436 -17.881 62.973 1.00 90.44 184 GLU A CA 1
ATOM 1493 C C . GLU A 1 184 ? -56.443 -18.265 64.459 1.00 90.44 184 GLU A C 1
ATOM 1495 O O . GLU A 1 184 ? -57.504 -18.310 65.081 1.00 90.44 184 GLU A O 1
ATOM 1500 N N . ILE A 1 185 ? -55.271 -18.541 65.040 1.00 88.81 185 ILE A N 1
ATOM 1501 C CA . ILE A 1 185 ? -55.134 -18.885 66.463 1.00 88.81 185 ILE A CA 1
ATOM 1502 C C . ILE A 1 185 ? -55.592 -17.718 67.344 1.00 88.81 185 ILE A C 1
ATOM 1504 O O . ILE A 1 185 ? -56.426 -17.915 68.226 1.00 88.81 185 ILE A O 1
ATOM 1508 N N . VAL A 1 186 ? -55.092 -16.508 67.082 1.00 88.50 186 VAL A N 1
ATOM 1509 C CA . VAL A 1 186 ? -55.474 -15.281 67.800 1.00 88.50 186 VAL A CA 1
ATOM 1510 C C . VAL A 1 186 ? -56.979 -15.060 67.712 1.00 88.50 186 VAL A C 1
ATOM 1512 O O . VAL A 1 186 ? -57.615 -14.851 68.738 1.00 88.50 186 VAL A O 1
ATOM 1515 N N . ASN A 1 187 ? -57.571 -15.190 66.521 1.00 87.31 187 ASN A N 1
ATOM 1516 C CA . ASN A 1 187 ? -59.017 -15.049 66.345 1.00 87.31 187 ASN A CA 1
ATOM 1517 C C . ASN A 1 187 ? -59.809 -16.074 67.177 1.00 87.31 187 ASN A C 1
ATOM 1519 O O . ASN A 1 187 ? -60.835 -15.724 67.754 1.00 87.31 187 ASN A O 1
ATOM 1523 N N . LYS A 1 188 ? -59.330 -17.322 67.293 1.00 86.75 188 LYS A N 1
ATOM 1524 C CA . LYS A 1 188 ? -59.963 -18.346 68.145 1.00 86.75 188 LYS A CA 1
ATOM 1525 C C . LYS A 1 188 ? -59.883 -17.993 69.631 1.00 86.75 188 LYS A C 1
ATOM 1527 O O . LYS A 1 188 ? -60.899 -18.068 70.315 1.00 86.75 188 LYS A O 1
ATOM 1532 N N . PHE A 1 189 ? -58.707 -17.609 70.130 1.00 83.69 189 PHE A N 1
ATOM 1533 C CA . PHE A 1 189 ? -58.535 -17.219 71.537 1.00 83.69 189 PHE A CA 1
ATOM 1534 C C . PHE A 1 189 ? -59.320 -15.956 71.884 1.00 83.69 189 PHE A C 1
ATOM 1536 O O . PHE A 1 189 ? -59.972 -15.906 72.926 1.00 83.69 189 PHE A O 1
ATOM 1543 N N . TYR A 1 190 ? -59.325 -14.972 70.987 1.00 84.94 190 TYR A N 1
ATOM 1544 C CA . TYR A 1 190 ? -60.135 -13.774 71.144 1.00 84.94 190 TYR A CA 1
ATOM 1545 C C . TYR A 1 190 ? -61.628 -14.115 71.172 1.00 84.94 190 TYR A C 1
ATOM 1547 O O . TYR A 1 190 ? -62.328 -13.643 72.056 1.00 84.94 190 TYR A O 1
ATOM 1555 N N . GLY A 1 191 ? -62.103 -15.019 70.306 1.00 82.56 191 GLY A N 1
ATOM 1556 C CA . GLY A 1 191 ? -63.482 -15.516 70.360 1.00 82.56 191 GLY A CA 1
ATOM 1557 C C . GLY A 1 191 ? -63.837 -16.188 71.696 1.00 82.56 191 GLY A C 1
ATOM 1558 O O . GLY A 1 191 ? -64.923 -15.964 72.225 1.00 82.56 191 GLY A O 1
ATOM 1559 N N . ILE A 1 192 ? -62.920 -16.960 72.294 1.00 81.31 192 ILE A N 1
ATOM 1560 C CA . ILE A 1 192 ? -63.116 -17.555 73.633 1.00 81.31 192 ILE A CA 1
ATOM 1561 C C . ILE A 1 192 ? -63.247 -16.463 74.701 1.00 81.31 192 ILE A C 1
ATOM 1563 O O . ILE A 1 192 ? -64.163 -16.513 75.521 1.00 81.31 192 ILE A O 1
ATOM 1567 N N . ARG A 1 193 ? -62.360 -15.463 74.678 1.00 78.38 193 ARG A N 1
ATOM 1568 C CA . ARG A 1 193 ? -62.419 -14.308 75.582 1.00 78.38 193 ARG A CA 1
ATOM 1569 C C . ARG A 1 193 ? -63.722 -13.527 75.422 1.00 78.38 193 ARG A C 1
ATOM 1571 O O . ARG A 1 193 ? -64.352 -13.179 76.415 1.00 78.38 193 ARG A O 1
ATOM 1578 N N . GLN A 1 194 ? -64.119 -13.274 74.181 1.00 79.56 194 GLN A N 1
ATOM 1579 C CA . GLN A 1 194 ? -65.331 -12.550 73.826 1.00 79.56 194 GLN A CA 1
ATOM 1580 C C . GLN A 1 194 ? -66.576 -13.245 74.396 1.00 79.56 194 GLN A C 1
ATOM 1582 O O . GLN A 1 194 ? -67.426 -12.609 75.014 1.00 79.56 194 GLN A O 1
ATOM 1587 N N . HIS A 1 195 ? -66.624 -14.578 74.298 1.00 73.00 195 HIS A N 1
ATOM 1588 C CA . HIS A 1 195 ? -67.666 -15.395 74.919 1.00 73.00 195 HIS A CA 1
ATOM 1589 C C . HIS A 1 195 ? -67.642 -15.394 76.457 1.00 73.00 195 HIS A C 1
ATOM 1591 O O . HIS A 1 195 ? -68.694 -15.574 77.061 1.00 73.00 195 HIS A O 1
ATOM 1597 N N . ALA A 1 196 ? -66.481 -15.215 77.095 1.00 68.19 196 ALA A N 1
ATOM 1598 C CA . ALA A 1 196 ? -66.355 -15.176 78.555 1.00 68.19 196 ALA A CA 1
ATOM 1599 C C . ALA A 1 196 ? -66.706 -13.806 79.171 1.00 68.19 196 ALA A C 1
ATOM 1601 O O . ALA A 1 196 ? -67.092 -13.753 80.337 1.00 68.19 196 ALA A O 1
ATOM 1602 N N . LEU A 1 197 ? -66.559 -12.716 78.406 1.00 68.38 197 LEU A N 1
ATOM 1603 C CA . LEU A 1 197 ? -66.766 -11.330 78.855 1.00 68.38 197 LEU A CA 1
ATOM 1604 C C . LEU A 1 197 ? -68.041 -10.662 78.297 1.00 68.38 197 LEU A C 1
ATOM 1606 O O . LEU A 1 197 ? -68.346 -9.551 78.712 1.00 68.38 197 LEU A O 1
ATOM 1610 N N . GLU A 1 198 ? -68.781 -11.317 77.390 1.00 65.31 198 GLU A N 1
ATOM 1611 C CA . GLU A 1 198 ? -69.992 -10.794 76.713 1.00 65.31 198 GLU A CA 1
ATOM 1612 C C . GLU A 1 198 ? -69.794 -9.489 75.902 1.00 65.31 198 GLU A C 1
ATOM 1614 O O . GLU A 1 198 ? -70.760 -8.791 75.593 1.00 65.31 198 GLU A O 1
ATOM 1619 N N . ASP A 1 199 ? -68.562 -9.166 75.496 1.00 59.44 199 ASP A N 1
ATOM 1620 C CA . ASP A 1 199 ? -68.262 -7.992 74.659 1.00 59.44 199 ASP A CA 1
ATOM 1621 C C . ASP A 1 199 ? -68.491 -8.281 73.165 1.00 59.44 199 ASP A C 1
ATOM 1623 O O . ASP A 1 199 ? -68.109 -9.332 72.672 1.00 59.44 199 ASP A O 1
ATOM 1627 N N . ASN A 1 200 ? -69.086 -7.365 72.392 1.00 56.03 200 ASN A N 1
ATOM 1628 C CA . ASN A 1 200 ? -69.489 -7.620 70.990 1.00 56.03 200 ASN A CA 1
ATOM 1629 C C . ASN A 1 200 ? -68.758 -6.768 69.931 1.00 56.03 200 ASN A C 1
ATOM 1631 O O . ASN A 1 200 ? -69.175 -6.749 68.773 1.00 56.03 200 ASN A O 1
ATOM 1635 N N . GLU A 1 201 ? -67.678 -6.070 70.283 1.00 63.94 201 GLU A N 1
ATOM 1636 C CA . GLU A 1 201 ? -66.947 -5.227 69.326 1.00 63.94 201 GLU A CA 1
ATOM 1637 C C . GLU A 1 201 ? -65.894 -6.024 68.532 1.00 63.94 201 GLU A C 1
ATOM 1639 O O . GLU A 1 201 ? -65.059 -6.732 69.094 1.00 63.94 201 GLU A O 1
ATOM 1644 N N . ASP A 1 202 ? -65.938 -5.926 67.197 1.00 65.19 202 ASP A N 1
ATOM 1645 C CA . ASP A 1 202 ? -64.962 -6.566 66.305 1.00 65.19 202 ASP A CA 1
ATOM 1646 C C . ASP A 1 202 ? -63.710 -5.684 66.183 1.00 65.19 202 ASP A C 1
ATOM 1648 O O . ASP A 1 202 ? -63.685 -4.701 65.442 1.00 65.19 202 ASP A O 1
ATOM 1652 N N . ALA A 1 203 ? -62.682 -6.018 66.962 1.00 73.00 203 ALA A N 1
ATOM 1653 C CA . ALA A 1 203 ? -61.436 -5.258 67.036 1.00 73.00 203 ALA A CA 1
ATOM 1654 C C . ALA A 1 203 ? -60.444 -5.600 65.898 1.00 73.00 203 ALA A C 1
ATOM 1656 O O . ALA A 1 203 ? -60.497 -6.687 65.298 1.00 73.00 203 ALA A O 1
ATOM 1657 N N . CYS A 1 204 ? -59.502 -4.689 65.607 1.00 82.69 204 CYS A N 1
ATOM 1658 C CA . CYS A 1 204 ? -58.424 -4.928 64.639 1.00 82.69 204 CYS A CA 1
ATOM 1659 C C . CYS A 1 204 ? -57.501 -6.069 65.109 1.00 82.69 204 CYS A C 1
ATOM 1661 O O . CYS A 1 204 ? -57.498 -6.436 66.282 1.00 82.69 204 CYS A O 1
ATOM 1663 N N . TRP A 1 205 ? -56.715 -6.677 64.213 1.00 77.81 205 TRP A N 1
ATOM 1664 C CA . TRP A 1 205 ? -55.846 -7.803 64.590 1.00 77.81 205 TRP A CA 1
ATOM 1665 C C . TRP A 1 205 ? -54.802 -7.412 65.646 1.00 77.81 205 TRP A C 1
ATOM 1667 O O . TRP A 1 205 ? -54.555 -8.183 66.574 1.00 77.81 205 TRP A O 1
ATOM 1677 N N . GLU A 1 206 ? -54.229 -6.216 65.525 1.00 84.62 206 GLU A N 1
ATOM 1678 C CA . GLU A 1 206 ? -53.319 -5.632 66.508 1.00 84.62 206 GLU A CA 1
ATOM 1679 C C . GLU A 1 206 ? -54.010 -5.470 67.869 1.00 84.62 206 GLU A C 1
ATOM 1681 O O . GLU A 1 206 ? -53.494 -5.975 68.864 1.00 84.62 206 GLU A O 1
ATOM 1686 N N . ASP A 1 207 ? -55.218 -4.901 67.898 1.00 83.44 207 ASP A N 1
ATOM 1687 C CA . ASP A 1 207 ? -56.008 -4.714 69.123 1.00 83.44 207 ASP A CA 1
ATOM 1688 C C . ASP A 1 207 ? -56.389 -6.057 69.769 1.00 83.44 207 ASP A C 1
ATOM 1690 O O . ASP A 1 207 ? -56.337 -6.207 70.989 1.00 83.44 207 ASP A O 1
ATOM 1694 N N . LYS A 1 208 ? -56.729 -7.073 68.960 1.00 85.44 208 LYS A N 1
ATOM 1695 C CA . LYS A 1 208 ? -57.003 -8.446 69.425 1.00 85.44 208 LYS A CA 1
ATOM 1696 C C . LYS A 1 208 ? -55.779 -9.049 70.109 1.00 85.44 208 LYS A C 1
ATOM 1698 O O . LYS A 1 208 ? -55.914 -9.679 71.159 1.00 85.44 208 LYS A O 1
ATOM 1703 N N . CYS A 1 209 ? -54.591 -8.854 69.533 1.00 82.69 209 CYS A N 1
ATOM 1704 C CA . CYS A 1 209 ? -53.335 -9.309 70.127 1.00 82.69 209 CYS A CA 1
ATOM 1705 C C . CYS A 1 209 ? -53.009 -8.541 71.413 1.00 82.69 209 CYS A C 1
ATOM 1707 O O . CYS A 1 209 ? -52.670 -9.161 72.416 1.00 82.69 209 CYS A O 1
ATOM 1709 N N . GLU A 1 210 ? -53.131 -7.215 71.394 1.00 86.44 210 GLU A N 1
ATOM 1710 C CA . GLU A 1 210 ? -52.857 -6.341 72.537 1.00 86.44 210 GLU A CA 1
ATOM 1711 C C . GLU A 1 210 ? -53.792 -6.651 73.713 1.00 86.44 210 GLU A C 1
ATOM 1713 O O . GLU A 1 210 ? -53.333 -6.812 74.844 1.00 86.44 210 GLU A O 1
ATOM 1718 N N . CYS A 1 211 ? -55.079 -6.887 73.441 1.00 83.06 211 CYS A N 1
ATOM 1719 C CA . CYS A 1 211 ? -56.036 -7.369 74.431 1.00 83.06 211 CYS A CA 1
ATOM 1720 C C . CYS A 1 211 ? -55.563 -8.679 75.077 1.00 83.06 211 CYS A C 1
ATOM 1722 O O . CYS A 1 211 ? -55.467 -8.744 76.304 1.00 83.06 211 CYS A O 1
ATOM 1724 N N . LEU A 1 212 ? -55.262 -9.708 74.274 1.00 80.69 212 LEU A N 1
ATOM 1725 C CA . LEU A 1 212 ? -54.842 -11.025 74.775 1.00 80.69 212 LEU A CA 1
ATOM 1726 C C . LEU A 1 212 ? -53.508 -10.973 75.539 1.00 80.69 212 LEU A C 1
ATOM 1728 O O . LEU A 1 212 ? -53.315 -11.741 76.476 1.00 80.69 212 LEU A O 1
ATOM 1732 N N . LEU A 1 213 ? -52.594 -10.073 75.165 1.00 82.56 213 LEU A N 1
ATOM 1733 C CA . LEU A 1 213 ? -51.324 -9.860 75.870 1.00 82.56 213 LEU A CA 1
ATOM 1734 C C . LEU A 1 213 ? -51.503 -9.122 77.203 1.00 82.56 213 LEU A C 1
ATOM 1736 O O . LEU A 1 213 ? -50.745 -9.367 78.140 1.00 82.56 213 LEU A O 1
ATOM 1740 N N . HIS A 1 214 ? -52.494 -8.232 77.295 1.00 80.75 214 HIS A N 1
ATOM 1741 C CA . HIS A 1 214 ? -52.846 -7.518 78.524 1.00 80.75 214 HIS A CA 1
ATOM 1742 C C . HIS A 1 214 ? -53.798 -8.286 79.438 1.00 80.75 214 HIS A C 1
ATOM 1744 O O . HIS A 1 214 ? -54.109 -7.806 80.531 1.00 80.75 214 HIS A O 1
ATOM 1750 N N . ASP A 1 215 ? -54.237 -9.481 79.038 1.00 77.94 215 ASP A N 1
ATOM 1751 C CA . ASP A 1 215 ? -54.966 -10.343 79.949 1.00 77.94 215 ASP A CA 1
ATOM 1752 C C . ASP A 1 215 ? -54.097 -10.706 81.149 1.00 77.94 215 ASP A C 1
ATOM 1754 O O . ASP A 1 215 ? -52.973 -11.201 81.032 1.00 77.94 215 ASP A O 1
ATOM 1758 N N . SER A 1 216 ? -54.659 -10.484 82.338 1.00 68.69 216 SER A N 1
ATOM 1759 C CA . SER A 1 216 ? -54.112 -11.017 83.578 1.00 68.69 216 SER A CA 1
ATOM 1760 C C . SER A 1 216 ? -53.870 -12.512 83.392 1.00 68.69 216 SER A C 1
ATOM 1762 O O . SER A 1 216 ? -54.763 -13.251 82.983 1.00 68.69 216 SER A O 1
ATOM 1764 N N . SER A 1 217 ? -52.671 -12.984 83.733 1.00 61.94 217 SER A N 1
ATOM 1765 C CA . SER A 1 217 ? -52.368 -14.414 83.642 1.00 61.94 217 SER A CA 1
ATOM 1766 C C . SER A 1 217 ? -53.327 -15.282 84.475 1.00 61.94 217 SER A C 1
ATOM 1768 O O . SER A 1 217 ? -53.442 -16.465 84.197 1.00 61.94 217 SER A O 1
ATOM 1770 N N . GLU A 1 218 ? -54.051 -14.724 85.455 1.00 55.22 218 GLU A N 1
ATOM 1771 C CA . GLU A 1 218 ? -55.112 -15.428 86.192 1.00 55.22 218 GLU A CA 1
ATOM 1772 C C . GLU A 1 218 ? -56.336 -15.751 85.320 1.00 55.22 218 GLU A C 1
ATOM 1774 O O . GLU A 1 218 ? -56.983 -16.766 85.554 1.00 55.22 218 GLU A O 1
ATOM 1779 N N . MET A 1 219 ? -56.612 -14.939 84.291 1.00 60.47 219 MET A N 1
ATOM 1780 C CA . MET A 1 219 ? -57.700 -15.129 83.317 1.00 60.47 219 MET A CA 1
ATOM 1781 C C . MET A 1 219 ? -57.488 -16.394 82.467 1.00 60.47 219 MET A C 1
ATOM 1783 O O . MET A 1 219 ? -58.443 -17.040 82.047 1.00 60.47 219 MET A O 1
ATOM 1787 N N . TRP A 1 220 ? -56.224 -16.794 82.286 1.00 69.06 220 TRP A N 1
ATOM 1788 C CA . TRP A 1 220 ? -55.815 -17.943 81.471 1.00 69.06 220 TRP A CA 1
ATOM 1789 C C . TRP A 1 220 ? -55.093 -19.052 82.263 1.00 69.06 220 TRP A C 1
ATOM 1791 O O . TRP A 1 220 ? -54.583 -20.001 81.666 1.00 69.06 220 TRP A O 1
ATOM 1801 N N . ARG A 1 221 ? -55.045 -18.979 83.604 1.00 52.50 221 ARG A N 1
ATOM 1802 C CA . ARG A 1 221 ? -54.415 -20.002 84.465 1.00 52.50 221 ARG A CA 1
ATOM 1803 C C . ARG A 1 221 ? -55.432 -21.026 84.972 1.00 52.50 221 ARG A C 1
ATOM 1805 O O . ARG A 1 221 ? -56.447 -20.679 85.566 1.00 52.50 221 ARG A O 1
ATOM 1812 N N . PHE A 1 222 ? -55.050 -22.301 84.921 1.00 41.91 222 PHE A N 1
ATOM 1813 C CA . PHE A 1 222 ? -55.387 -23.264 85.975 1.00 41.91 222 PHE A CA 1
ATOM 1814 C C . PHE A 1 222 ? -54.139 -23.396 86.875 1.00 41.91 222 PHE A C 1
ATOM 1816 O O . PHE A 1 222 ? -53.028 -23.403 86.357 1.00 41.91 222 PHE A O 1
ATOM 1823 N N . LYS A 1 223 ? -54.317 -23.371 88.205 1.00 36.53 223 LYS A N 1
ATOM 1824 C CA . LYS A 1 223 ? -53.310 -23.010 89.237 1.00 36.53 223 LYS A CA 1
ATOM 1825 C C . LYS A 1 223 ? -51.866 -23.559 89.095 1.00 36.53 223 LYS A C 1
ATOM 1827 O O . LYS A 1 223 ? -51.686 -24.746 88.857 1.00 36.53 223 LYS A O 1
ATOM 1832 N N . SER A 1 224 ? -50.946 -22.680 89.539 1.00 35.06 224 SER A N 1
ATOM 1833 C CA . SER A 1 224 ? -49.548 -22.854 90.018 1.00 35.06 224 SER A CA 1
ATOM 1834 C C . SER A 1 224 ? -48.474 -23.099 88.936 1.00 35.06 224 SER A C 1
ATOM 1836 O O . SER A 1 224 ? -48.782 -23.598 87.866 1.00 35.06 224 SER A O 1
ATOM 1838 N N . ASP A 1 225 ? -47.207 -22.694 89.060 1.00 36.47 225 ASP A N 1
ATOM 1839 C CA . ASP A 1 225 ? -46.449 -22.082 90.152 1.00 36.47 225 ASP A CA 1
ATOM 1840 C C . ASP A 1 225 ? -45.232 -21.316 89.599 1.00 36.47 225 ASP A C 1
ATOM 1842 O O . ASP A 1 225 ? -44.862 -21.386 88.426 1.00 36.47 225 ASP A O 1
ATOM 1846 N N . GLU A 1 226 ? -44.641 -20.566 90.509 1.00 46.34 226 GLU A N 1
ATOM 1847 C CA . GLU A 1 226 ? -43.632 -19.528 90.395 1.00 46.34 226 GLU A CA 1
ATOM 1848 C C . GLU A 1 226 ? -42.204 -20.111 90.334 1.00 46.34 226 GLU A C 1
ATOM 1850 O O . GLU A 1 226 ? -41.489 -20.093 91.324 1.00 46.34 226 GLU A O 1
ATOM 1855 N N . GLU A 1 227 ? -41.763 -20.652 89.186 1.00 45.81 227 GLU A N 1
ATOM 1856 C CA . GLU A 1 227 ? -40.389 -21.205 89.070 1.00 45.81 227 GLU A CA 1
ATOM 1857 C C . GLU A 1 227 ? -39.672 -20.987 87.714 1.00 45.81 227 GLU A C 1
ATOM 1859 O O . GLU A 1 227 ? -38.604 -21.541 87.462 1.00 45.81 227 GLU A O 1
ATOM 1864 N N . THR A 1 228 ? -40.179 -20.118 86.830 1.00 48.66 228 THR A N 1
ATOM 1865 C CA . THR A 1 228 ? -39.584 -19.868 85.491 1.00 48.66 228 THR A CA 1
ATOM 1866 C C . THR A 1 228 ? -38.550 -18.732 85.441 1.00 48.66 228 THR A C 1
ATOM 1868 O O . THR A 1 228 ? -37.929 -18.495 84.403 1.00 48.66 228 THR A O 1
ATOM 1871 N N . SER A 1 229 ? -38.344 -18.008 86.545 1.00 50.66 229 SER A N 1
ATOM 1872 C CA . SER A 1 229 ? -37.659 -16.703 86.526 1.00 50.66 229 SER A CA 1
ATOM 1873 C C . SER A 1 229 ? -36.127 -16.780 86.374 1.00 50.66 229 SER A C 1
ATOM 1875 O O . SER A 1 229 ? -35.518 -15.854 85.842 1.00 50.66 229 SER A O 1
ATOM 1877 N N . ILE A 1 230 ? -35.485 -17.895 86.756 1.00 54.25 230 ILE A N 1
ATOM 1878 C CA . ILE A 1 230 ? -34.008 -18.006 86.803 1.00 54.25 230 ILE A CA 1
ATOM 1879 C C . ILE A 1 230 ? -33.409 -18.587 85.498 1.00 54.25 230 ILE A C 1
ATOM 1881 O O . ILE A 1 230 ? -32.317 -18.210 85.092 1.00 54.25 230 ILE A O 1
ATOM 1885 N N . SER A 1 231 ? -34.138 -19.441 84.765 1.00 56.25 231 SER A N 1
ATOM 1886 C CA . SER A 1 231 ? -33.697 -19.977 83.456 1.00 56.25 231 SER A CA 1
ATOM 1887 C C . SER A 1 231 ? -33.859 -18.971 82.311 1.00 56.25 231 SER A C 1
ATOM 1889 O O . SER A 1 231 ? -33.079 -18.971 81.353 1.00 56.25 231 SER A O 1
ATOM 1891 N N . TYR A 1 232 ? -34.906 -18.149 82.382 1.00 59.59 232 TYR A N 1
ATOM 1892 C CA . TYR A 1 232 ? -35.219 -17.141 81.374 1.00 59.59 232 TYR A CA 1
ATOM 1893 C C . TYR A 1 232 ? -34.237 -15.969 81.444 1.00 59.59 232 TYR A C 1
ATOM 1895 O O . TYR A 1 232 ? -33.732 -15.533 80.414 1.00 59.59 232 TYR A O 1
ATOM 1903 N N . THR A 1 233 ? -33.876 -15.533 82.654 1.00 62.06 233 THR A N 1
ATOM 1904 C CA . THR A 1 233 ? -32.858 -14.494 82.866 1.00 62.06 233 THR A CA 1
ATOM 1905 C C . THR A 1 233 ? -31.486 -14.918 82.343 1.00 62.06 233 THR A C 1
ATOM 1907 O O . THR A 1 233 ? -30.886 -14.152 81.598 1.00 62.06 233 THR A O 1
ATOM 1910 N N . SER A 1 234 ? -31.030 -16.154 82.582 1.00 67.94 234 SER A N 1
ATOM 1911 C CA . SER A 1 234 ? -29.761 -16.631 82.001 1.00 67.94 234 SER A CA 1
ATOM 1912 C C . SER A 1 234 ? -29.803 -16.802 80.476 1.00 67.94 234 SER A C 1
ATOM 1914 O O . SER A 1 234 ? -28.791 -16.584 79.816 1.00 67.94 234 SER A O 1
ATOM 1916 N N . SER A 1 235 ? -30.954 -17.158 79.892 1.00 68.50 235 SER A N 1
ATOM 1917 C CA . SER A 1 235 ? -31.107 -17.241 78.426 1.00 68.50 235 SER A CA 1
ATOM 1918 C C . SER A 1 235 ? -31.107 -15.855 77.778 1.00 68.50 235 SER A C 1
ATOM 1920 O O . SER A 1 235 ? -30.464 -15.665 76.750 1.00 68.50 235 SER A O 1
ATOM 1922 N N . LEU A 1 236 ? -31.755 -14.877 78.418 1.00 71.44 236 LEU A N 1
ATOM 1923 C CA . LEU A 1 236 ? -31.725 -13.477 78.000 1.00 71.44 236 LEU A CA 1
ATOM 1924 C C . LEU A 1 236 ? -30.334 -12.857 78.159 1.00 71.44 236 LEU A C 1
ATOM 1926 O O . LEU A 1 236 ? -29.912 -12.101 77.293 1.00 71.44 236 LEU A O 1
ATOM 1930 N N . GLU A 1 237 ? -29.591 -13.179 79.220 1.00 77.38 237 GLU A N 1
ATOM 1931 C CA . GLU A 1 237 ? -28.203 -12.723 79.384 1.00 77.38 237 GLU A CA 1
ATOM 1932 C C . GLU A 1 237 ? -27.288 -13.284 78.286 1.00 77.38 237 GLU A C 1
ATOM 1934 O O . GLU A 1 237 ? -26.462 -12.554 77.734 1.00 77.38 237 GLU A O 1
ATOM 1939 N N . LEU A 1 238 ? -27.476 -14.553 77.910 1.00 79.31 238 LEU A N 1
ATOM 1940 C CA . LEU A 1 238 ? -26.742 -15.192 76.815 1.00 79.31 238 LEU A CA 1
ATOM 1941 C C . LEU A 1 238 ? -27.125 -14.582 75.457 1.00 79.31 238 LEU A C 1
ATOM 1943 O O . LEU A 1 238 ? -26.251 -14.304 74.636 1.00 79.31 238 LEU A O 1
ATOM 1947 N N . GLU A 1 239 ? -28.409 -14.290 75.238 1.00 79.75 239 GLU A N 1
ATOM 1948 C CA . GLU A 1 239 ? -28.895 -13.604 74.038 1.00 79.75 239 GLU A CA 1
ATOM 1949 C C . GLU A 1 239 ? -28.350 -12.170 73.949 1.00 79.75 239 GLU A C 1
ATOM 1951 O O . GLU A 1 239 ? -27.830 -11.776 72.906 1.00 79.75 239 GLU A O 1
ATOM 1956 N N . VAL A 1 240 ? -28.337 -11.418 75.054 1.00 79.19 240 VAL A N 1
ATOM 1957 C CA . VAL A 1 240 ? -27.733 -10.077 75.135 1.00 79.19 240 VAL A CA 1
ATOM 1958 C C . VAL A 1 240 ? -26.237 -10.117 74.823 1.00 79.19 240 VAL A C 1
ATOM 1960 O O . VAL A 1 240 ? -25.743 -9.232 74.120 1.00 79.19 240 VAL A O 1
ATOM 1963 N N . GLU A 1 241 ? -25.510 -11.140 75.272 1.00 83.12 241 GLU A N 1
ATOM 1964 C CA . GLU A 1 241 ? -24.082 -11.275 74.971 1.00 83.12 241 GLU A CA 1
ATOM 1965 C C . GLU A 1 241 ? -23.835 -11.659 73.498 1.00 83.12 241 GLU A C 1
ATOM 1967 O O . GLU A 1 241 ? -22.939 -11.108 72.849 1.00 83.12 241 GLU A O 1
ATOM 1972 N N . THR A 1 242 ? -24.685 -12.506 72.903 1.00 82.44 242 THR A N 1
ATOM 1973 C CA . THR A 1 242 ? -24.629 -12.774 71.451 1.00 82.44 242 THR A CA 1
ATOM 1974 C C . THR A 1 242 ? -24.982 -11.539 70.621 1.00 82.44 242 THR A C 1
ATOM 1976 O O . THR A 1 242 ? -24.316 -11.257 69.621 1.00 82.44 242 THR A O 1
ATOM 1979 N N . LEU A 1 243 ? -25.956 -10.738 71.066 1.00 81.81 243 LEU A N 1
ATOM 1980 C CA . LEU A 1 243 ? -26.316 -9.472 70.437 1.00 81.81 243 LEU A CA 1
ATOM 1981 C C . LEU A 1 243 ? -25.181 -8.454 70.560 1.00 81.81 243 LEU A C 1
ATOM 1983 O O . LEU A 1 243 ? -24.865 -7.802 69.567 1.00 81.81 243 LEU A O 1
ATOM 1987 N N . ARG A 1 244 ? -24.495 -8.373 71.706 1.00 86.56 244 ARG A N 1
ATOM 1988 C CA . ARG A 1 244 ? -23.288 -7.543 71.879 1.00 86.56 244 ARG A CA 1
ATOM 1989 C C . ARG A 1 244 ? -22.155 -7.962 70.949 1.00 86.56 244 ARG A C 1
ATOM 1991 O O . ARG A 1 244 ? -21.545 -7.099 70.319 1.00 86.56 244 ARG A O 1
ATOM 1998 N N . SER A 1 245 ? -21.909 -9.262 70.800 1.00 84.56 245 SER A N 1
ATOM 1999 C CA . SER A 1 245 ? -20.930 -9.778 69.835 1.00 84.56 245 SER A CA 1
ATOM 2000 C C . SER A 1 245 ? -21.318 -9.430 68.389 1.00 84.56 245 SER A C 1
ATOM 2002 O O . SER A 1 245 ? -20.491 -8.957 67.603 1.00 84.56 245 SER A O 1
ATOM 2004 N N . SER A 1 246 ? -22.604 -9.567 68.042 1.00 86.31 246 SER A N 1
ATOM 2005 C CA . SER A 1 246 ? -23.126 -9.198 66.719 1.00 86.31 246 SER A CA 1
ATOM 2006 C C . SER A 1 246 ? -23.033 -7.689 66.447 1.00 86.31 246 SER A C 1
ATOM 2008 O O . SER A 1 246 ? -22.676 -7.283 65.339 1.00 86.31 246 SER A O 1
ATOM 2010 N N . LEU A 1 247 ? -23.258 -6.861 67.472 1.00 90.88 247 LEU A N 1
ATOM 2011 C CA . LEU A 1 247 ? -23.125 -5.410 67.419 1.00 90.88 247 LEU A CA 1
ATOM 2012 C C . LEU A 1 247 ? -21.663 -5.006 67.215 1.00 90.88 247 LEU A C 1
ATOM 2014 O O . LEU A 1 247 ? -21.388 -4.158 66.372 1.00 90.88 247 LEU A O 1
ATOM 2018 N N . GLY A 1 248 ? -20.720 -5.659 67.901 1.00 89.81 248 GLY A N 1
ATOM 2019 C CA . GLY A 1 248 ? -19.285 -5.467 67.670 1.00 89.81 248 GLY A CA 1
ATOM 2020 C C . GLY A 1 248 ? -18.874 -5.807 66.232 1.00 89.81 248 GLY A C 1
ATOM 2021 O O . GLY A 1 248 ? -18.133 -5.057 65.596 1.00 89.81 248 GLY A O 1
ATOM 2022 N N . ASN A 1 249 ? -19.423 -6.885 65.664 1.00 89.12 249 ASN A N 1
ATOM 2023 C CA . ASN A 1 249 ? -19.194 -7.248 64.262 1.00 89.12 249 ASN A CA 1
ATOM 2024 C C . ASN A 1 249 ? -19.790 -6.226 63.282 1.00 89.12 249 ASN A C 1
ATOM 2026 O O . ASN A 1 249 ? -19.150 -5.888 62.285 1.00 89.12 249 ASN A O 1
ATOM 2030 N N . LEU A 1 250 ? -20.987 -5.705 63.561 1.00 88.38 250 LEU A N 1
ATOM 2031 C CA . LEU A 1 250 ? -21.606 -4.634 62.775 1.00 88.38 250 LEU A CA 1
ATOM 2032 C C . LEU A 1 250 ? -20.807 -3.332 62.859 1.00 88.38 250 LEU A C 1
ATOM 2034 O O . LEU A 1 250 ? -20.596 -2.682 61.841 1.00 88.38 250 LEU A O 1
ATOM 2038 N N . GLN A 1 251 ? -20.304 -2.981 64.039 1.00 92.31 251 GLN A N 1
ATOM 2039 C CA . GLN A 1 251 ? -19.495 -1.786 64.252 1.00 92.31 251 GLN A CA 1
ATOM 2040 C C . GLN A 1 251 ? -18.141 -1.884 63.531 1.00 92.31 251 GLN A C 1
ATOM 2042 O O . GLN A 1 251 ? -17.693 -0.914 62.920 1.00 92.31 251 GLN A O 1
ATOM 2047 N N . ASN A 1 252 ? -17.533 -3.075 63.505 1.00 90.44 252 ASN A N 1
ATOM 2048 C CA . ASN A 1 252 ? -16.335 -3.348 62.708 1.00 90.44 252 ASN A CA 1
ATOM 2049 C C . ASN A 1 252 ? -16.615 -3.253 61.200 1.00 90.44 252 ASN A C 1
ATOM 2051 O O . ASN A 1 252 ? -15.847 -2.619 60.478 1.00 90.44 252 ASN A O 1
ATOM 2055 N N . LYS A 1 253 ? -17.733 -3.814 60.718 1.00 93.44 253 LYS A N 1
ATOM 2056 C CA . LYS A 1 253 ? -18.158 -3.673 59.313 1.00 93.44 253 LYS A CA 1
ATOM 2057 C C . LYS A 1 253 ? -18.425 -2.214 58.942 1.00 93.44 253 LYS A C 1
ATOM 2059 O O . LYS A 1 253 ? -18.011 -1.788 57.869 1.00 93.44 253 LYS A O 1
ATOM 2064 N N . LEU A 1 254 ? -19.055 -1.445 59.831 1.00 92.31 254 LEU A N 1
ATOM 2065 C CA . LEU A 1 254 ? -19.295 -0.015 59.640 1.00 92.31 254 LEU A CA 1
ATOM 2066 C C . LEU A 1 254 ? -17.977 0.760 59.545 1.00 92.31 254 LEU A C 1
ATOM 2068 O O . LEU A 1 254 ? -17.831 1.598 58.661 1.00 92.31 254 LEU A O 1
ATOM 2072 N N . LYS A 1 255 ? -16.998 0.448 60.403 1.00 94.75 255 LYS A N 1
ATOM 2073 C CA . LYS A 1 255 ? -15.666 1.065 60.357 1.00 94.75 255 LYS A CA 1
ATOM 2074 C C . LYS A 1 255 ? -14.959 0.802 59.025 1.00 94.75 255 LYS A C 1
ATOM 2076 O O . LYS A 1 255 ? -14.481 1.744 58.403 1.00 94.75 255 LYS A O 1
ATOM 2081 N N . VAL A 1 256 ? -14.949 -0.449 58.560 1.00 92.81 256 VAL A N 1
ATOM 2082 C CA . VAL A 1 256 ? -14.373 -0.811 57.251 1.00 92.81 256 VAL A CA 1
ATOM 2083 C C . VAL A 1 256 ? -15.143 -0.139 56.108 1.00 92.81 256 VAL A C 1
ATOM 2085 O O . VAL A 1 256 ? -14.534 0.366 55.170 1.00 92.81 256 VAL A O 1
ATOM 2088 N N . GLY A 1 257 ? -16.474 -0.060 56.205 1.00 94.12 257 GLY A N 1
ATOM 2089 C CA . GLY A 1 257 ? -17.309 0.679 55.256 1.00 94.12 257 GLY A CA 1
ATOM 2090 C C . GLY A 1 257 ? -16.927 2.159 55.167 1.00 94.12 257 GLY A C 1
ATOM 2091 O O . GLY A 1 257 ? -16.794 2.688 54.067 1.00 94.12 257 GLY A O 1
ATOM 2092 N N . LEU A 1 258 ? -16.656 2.799 56.307 1.00 94.12 258 LEU A N 1
ATOM 2093 C CA . LEU A 1 258 ? -16.217 4.193 56.373 1.00 94.12 258 LEU A CA 1
ATOM 2094 C C . LEU A 1 258 ? -14.819 4.395 55.763 1.00 94.12 258 LEU A C 1
ATOM 2096 O O . LEU A 1 258 ? -14.562 5.400 55.103 1.00 94.12 258 LEU A O 1
ATOM 2100 N N . GLU A 1 259 ? -13.906 3.440 55.964 1.00 94.44 259 GLU A N 1
ATOM 2101 C CA . GLU A 1 259 ? -12.568 3.455 55.355 1.00 94.44 259 GLU A CA 1
ATOM 2102 C C . GLU A 1 259 ? -12.648 3.341 53.824 1.00 94.44 259 GLU A C 1
ATOM 2104 O O . GLU A 1 259 ? -11.978 4.097 53.112 1.00 94.44 259 GLU A O 1
ATOM 2109 N N . ILE A 1 260 ? -13.519 2.462 53.313 1.00 94.31 260 ILE A N 1
ATOM 2110 C CA . ILE A 1 260 ? -13.795 2.324 51.875 1.00 94.31 260 ILE A CA 1
ATOM 2111 C C . ILE A 1 260 ? -14.424 3.607 51.323 1.00 94.31 260 ILE A C 1
ATOM 2113 O O . ILE A 1 260 ? -13.955 4.124 50.309 1.00 94.31 260 ILE A O 1
ATOM 2117 N N . GLU A 1 261 ? -15.445 4.153 51.990 1.00 94.56 261 GLU A N 1
ATOM 2118 C CA . GLU A 1 261 ? -16.092 5.407 51.590 1.00 94.56 261 GLU A CA 1
ATOM 2119 C C . GLU A 1 261 ? -15.071 6.545 51.504 1.00 94.56 261 GLU A C 1
ATOM 2121 O O . GLU A 1 261 ? -15.013 7.265 50.506 1.00 94.56 261 GLU A O 1
ATOM 2126 N N . ASN A 1 262 ? -14.209 6.680 52.514 1.00 95.06 262 ASN A N 1
ATOM 2127 C CA . ASN A 1 262 ? -13.195 7.724 52.543 1.00 95.06 262 ASN A CA 1
ATOM 2128 C C . ASN A 1 262 ? -12.155 7.546 51.421 1.00 95.06 262 ASN A C 1
ATOM 2130 O O . ASN A 1 262 ? -11.750 8.525 50.788 1.00 95.06 262 ASN A O 1
ATOM 2134 N N . HIS A 1 263 ? -11.755 6.305 51.121 1.00 95.75 263 HIS A N 1
ATOM 2135 C CA . HIS A 1 263 ? -10.879 6.008 49.986 1.00 95.75 263 HIS A CA 1
ATOM 2136 C C . HIS A 1 263 ? -11.531 6.383 48.647 1.00 95.75 263 HIS A C 1
ATOM 2138 O O . HIS A 1 263 ? -10.915 7.078 47.835 1.00 95.75 263 HIS A O 1
ATOM 2144 N N . LEU A 1 264 ? -12.789 5.985 48.433 1.00 95.38 264 LEU A N 1
ATOM 2145 C CA . LEU A 1 264 ? -13.542 6.311 47.220 1.00 95.38 264 LEU A CA 1
ATOM 2146 C C . LEU A 1 264 ? -13.724 7.822 47.066 1.00 95.38 264 LEU A C 1
ATOM 2148 O O . LEU A 1 264 ? -13.461 8.362 45.995 1.00 95.38 264 LEU A O 1
ATOM 2152 N N . LYS A 1 265 ? -14.084 8.523 48.143 1.00 96.31 265 LYS A N 1
ATOM 2153 C CA . LYS A 1 265 ? -14.252 9.981 48.153 1.00 96.31 265 LYS A CA 1
ATOM 2154 C C . LYS A 1 265 ? -12.962 10.713 47.790 1.00 96.31 265 LYS A C 1
ATOM 2156 O O . LYS A 1 265 ? -12.997 11.695 47.052 1.00 96.31 265 LYS A O 1
ATOM 2161 N N . ASN A 1 266 ? -11.814 10.231 48.265 1.00 95.25 266 ASN A N 1
ATOM 2162 C CA . ASN A 1 266 ? -10.520 10.799 47.888 1.00 95.25 266 ASN A CA 1
ATOM 2163 C C . ASN A 1 266 ? -10.174 10.519 46.423 1.00 95.25 266 ASN A C 1
ATOM 2165 O O . ASN A 1 266 ? -9.772 11.441 45.718 1.00 95.25 266 ASN A O 1
ATOM 2169 N N . LYS A 1 267 ? -10.423 9.301 45.933 1.00 96.31 267 LYS A N 1
ATOM 2170 C CA . LYS A 1 267 ? -10.196 8.952 44.525 1.00 96.31 267 LYS A CA 1
ATOM 2171 C C . LYS A 1 267 ? -11.074 9.767 43.573 1.00 96.31 267 LYS A C 1
ATOM 2173 O O . LYS A 1 267 ? -10.582 10.237 42.552 1.00 96.31 267 LYS A O 1
ATOM 2178 N N . VAL A 1 268 ? -12.345 9.982 43.920 1.00 95.50 268 VAL A N 1
ATOM 2179 C CA . VAL A 1 268 ? -13.255 10.861 43.165 1.00 95.50 268 VAL A CA 1
ATOM 2180 C C . VAL A 1 268 ? -12.701 12.282 43.116 1.00 95.50 268 VAL A C 1
ATOM 2182 O O . VAL A 1 268 ? -12.580 12.843 42.034 1.00 95.50 268 VAL A O 1
ATOM 2185 N N . ARG A 1 269 ? -12.262 12.827 44.255 1.00 95.44 269 ARG A N 1
ATOM 2186 C CA . ARG A 1 269 ? -11.667 14.170 44.323 1.00 95.44 269 ARG A CA 1
ATOM 2187 C C . ARG A 1 269 ? -10.417 14.313 43.447 1.00 95.44 269 ARG A C 1
ATOM 2189 O O . ARG A 1 269 ? -10.198 15.363 42.846 1.00 95.44 269 ARG A O 1
ATOM 2196 N N . ASP A 1 270 ? -9.579 13.282 43.381 1.00 95.25 270 ASP A N 1
ATOM 2197 C CA . ASP A 1 270 ? -8.380 13.292 42.538 1.00 95.25 270 ASP A CA 1
ATOM 2198 C C . ASP A 1 270 ? -8.732 13.214 41.048 1.00 95.25 270 ASP A C 1
ATOM 2200 O O . ASP A 1 270 ? -8.155 13.947 40.241 1.00 95.25 270 ASP A O 1
ATOM 2204 N N . LEU A 1 271 ? -9.726 12.397 40.684 1.00 95.12 271 LEU A N 1
ATOM 2205 C CA . LEU A 1 271 ? -10.253 12.335 39.319 1.00 95.12 271 LEU A CA 1
ATOM 2206 C C . LEU A 1 271 ? -10.903 13.658 38.896 1.00 95.12 271 LEU A C 1
ATOM 2208 O O . LEU A 1 271 ? -10.674 14.116 37.779 1.00 95.12 271 LEU A O 1
ATOM 2212 N N . GLU A 1 272 ? -11.650 14.315 39.784 1.00 95.50 272 GLU A N 1
ATOM 2213 C CA . GLU A 1 272 ? -12.222 15.645 39.540 1.00 95.50 272 GLU A CA 1
ATOM 2214 C C . GLU A 1 272 ? -11.129 16.684 39.260 1.00 95.50 272 GLU A C 1
ATOM 2216 O O . GLU A 1 272 ? -11.227 17.439 38.292 1.00 95.50 272 GLU A O 1
ATOM 2221 N N . LYS A 1 273 ? -10.038 16.686 40.038 1.00 95.69 273 LYS A N 1
ATOM 2222 C CA . LYS A 1 273 ? -8.887 17.571 39.783 1.00 95.69 273 LYS A CA 1
ATOM 2223 C C . LYS A 1 273 ? -8.227 17.287 38.434 1.00 95.69 273 LYS A C 1
ATOM 2225 O O . LYS A 1 273 ? -7.884 18.226 37.717 1.00 95.69 273 LYS A O 1
ATOM 2230 N N . GLN A 1 274 ? -8.042 16.013 38.082 1.00 95.50 274 GLN A N 1
ATOM 2231 C CA . GLN A 1 274 ? -7.478 15.632 36.784 1.00 95.50 274 GLN A CA 1
ATOM 2232 C C . GLN A 1 274 ? -8.384 16.064 35.628 1.00 95.50 274 GLN A C 1
ATOM 2234 O O . GLN A 1 274 ? -7.885 16.612 34.645 1.00 95.50 274 GLN A O 1
ATOM 2239 N N . LYS A 1 275 ? -9.701 15.882 35.768 1.00 95.94 275 LYS A N 1
ATOM 2240 C CA . LYS A 1 275 ? -10.697 16.331 34.792 1.00 95.94 275 LYS A CA 1
ATOM 2241 C C . LYS A 1 275 ? -10.590 17.837 34.553 1.00 95.94 275 LYS A C 1
ATOM 2243 O O . LYS A 1 275 ? -10.382 18.244 33.414 1.00 95.94 275 LYS A O 1
ATOM 2248 N N . VAL A 1 276 ? -10.630 18.643 35.617 1.00 95.62 276 VAL A N 1
ATOM 2249 C CA . VAL A 1 276 ? -10.507 20.110 35.520 1.00 95.62 276 VAL A CA 1
ATOM 2250 C C . VAL A 1 276 ? -9.188 20.516 34.852 1.00 95.62 276 VAL A C 1
ATOM 2252 O O . VAL A 1 276 ? -9.154 21.422 34.022 1.00 95.62 276 VAL A O 1
ATOM 2255 N N . HIS A 1 277 ? -8.085 19.829 35.163 1.00 95.88 277 HIS A N 1
ATOM 2256 C CA . HIS A 1 277 ? -6.787 20.104 34.539 1.00 95.88 277 HIS A CA 1
ATOM 2257 C C . HIS A 1 277 ? -6.779 19.839 33.029 1.00 95.88 277 HIS A C 1
ATOM 2259 O O . HIS A 1 277 ? -6.228 20.631 32.262 1.00 95.88 277 HIS A O 1
ATOM 2265 N N . VAL A 1 278 ? -7.390 18.737 32.588 1.00 95.38 278 VAL A N 1
ATOM 2266 C CA . VAL A 1 278 ? -7.500 18.398 31.161 1.00 95.38 278 VAL A CA 1
ATOM 2267 C C . VAL A 1 278 ? -8.428 19.375 30.440 1.00 95.38 278 VAL A C 1
ATOM 2269 O O . VAL A 1 278 ? -8.055 19.886 29.385 1.00 95.38 278 VAL A O 1
ATOM 2272 N N . GLU A 1 279 ? -9.584 19.697 31.022 1.00 96.94 279 GLU A N 1
ATOM 2273 C CA . GLU A 1 279 ? -10.525 20.680 30.469 1.00 96.94 279 GLU A CA 1
ATOM 2274 C C . GLU A 1 279 ? -9.860 22.047 30.271 1.00 96.94 279 GLU A C 1
ATOM 2276 O O . GLU A 1 279 ? -9.966 22.634 29.194 1.00 96.94 279 GLU A O 1
ATOM 2281 N N . ASN A 1 280 ? -9.077 22.513 31.249 1.00 96.12 280 ASN A N 1
ATOM 2282 C CA . ASN A 1 280 ? -8.327 23.766 31.136 1.00 96.12 280 ASN A CA 1
ATOM 2283 C C . ASN A 1 280 ? -7.304 23.742 29.988 1.00 96.12 280 ASN A C 1
ATOM 2285 O O . ASN A 1 280 ? -7.169 24.729 29.264 1.00 96.12 280 ASN A O 1
ATOM 2289 N N . LYS A 1 281 ? -6.602 22.619 29.776 1.00 95.31 281 LYS A N 1
ATOM 2290 C CA . LYS A 1 281 ? -5.674 22.467 28.640 1.00 95.31 281 LYS A CA 1
ATOM 2291 C C . LYS A 1 281 ? -6.399 22.498 27.297 1.00 95.31 281 LYS A C 1
ATOM 2293 O O . LYS A 1 281 ? -5.915 23.141 26.368 1.00 95.31 281 LYS A O 1
ATOM 2298 N N . ILE A 1 282 ? -7.550 21.831 27.197 1.00 94.25 282 ILE A N 1
ATOM 2299 C CA . ILE A 1 282 ? -8.374 21.829 25.982 1.00 94.25 282 ILE A CA 1
ATOM 2300 C C . ILE A 1 282 ? -8.878 23.245 25.692 1.00 94.25 282 ILE A C 1
ATOM 2302 O O . ILE A 1 282 ? -8.706 23.736 24.580 1.00 94.25 282 ILE A O 1
ATOM 2306 N N . MET A 1 283 ? -9.414 23.939 26.697 1.00 96.19 283 MET A N 1
ATOM 2307 C CA . MET A 1 283 ? -9.885 25.322 26.577 1.00 96.19 283 MET A CA 1
ATOM 2308 C C . MET A 1 283 ? -8.777 26.293 26.150 1.00 96.19 283 MET A C 1
ATOM 2310 O O . MET A 1 283 ? -9.011 27.170 25.311 1.00 96.19 283 MET A O 1
ATOM 2314 N N . ALA A 1 284 ? -7.562 26.125 26.682 1.00 95.81 284 ALA A N 1
ATOM 2315 C CA . ALA A 1 284 ? -6.396 26.893 26.252 1.00 95.81 284 ALA A CA 1
ATOM 2316 C C . ALA A 1 284 ? -6.039 26.600 24.784 1.00 95.81 284 ALA A C 1
ATOM 2318 O O . ALA A 1 284 ? -5.840 27.530 24.004 1.00 95.81 284 ALA A O 1
ATOM 2319 N N . GLY A 1 285 ? -6.039 25.323 24.383 1.00 95.19 285 GLY A N 1
ATOM 2320 C CA . GLY A 1 285 ? -5.826 24.897 22.997 1.00 95.19 285 GLY A CA 1
ATOM 2321 C C . GLY A 1 285 ? -6.854 25.475 22.021 1.00 95.19 285 GLY A C 1
ATOM 2322 O O . GLY A 1 285 ? -6.485 26.062 21.005 1.00 95.19 285 GLY A O 1
ATOM 2323 N N . MET A 1 286 ? -8.142 25.383 22.360 1.00 93.69 286 MET A N 1
ATOM 2324 C CA . MET A 1 286 ? -9.234 25.960 21.570 1.00 93.69 286 MET A CA 1
ATOM 2325 C C . MET A 1 286 ? -9.126 27.481 21.464 1.00 93.69 286 MET A C 1
ATOM 2327 O O . MET A 1 286 ? -9.439 28.048 20.419 1.00 93.69 286 MET A O 1
ATOM 2331 N N . SER A 1 287 ? -8.681 28.149 22.531 1.00 96.31 287 SER A N 1
ATOM 2332 C CA . SER A 1 287 ? -8.484 29.597 22.513 1.00 96.31 287 SER A CA 1
ATOM 2333 C C . SER A 1 287 ? -7.352 30.005 21.580 1.00 96.31 287 SER A C 1
ATOM 2335 O O . SER A 1 287 ? -7.577 30.850 20.722 1.00 96.31 287 SER A O 1
ATOM 2337 N N . MET A 1 288 ? -6.202 29.328 21.646 1.00 95.75 288 MET A N 1
ATOM 2338 C CA . MET A 1 288 ? -5.107 29.557 20.697 1.00 95.75 288 MET A CA 1
ATOM 2339 C C . MET A 1 288 ? -5.546 29.317 19.249 1.00 95.75 288 MET A C 1
ATOM 2341 O O . MET A 1 288 ? -5.258 30.132 18.379 1.00 95.75 288 MET A O 1
ATOM 2345 N N . LEU A 1 289 ? -6.280 28.231 18.980 1.00 95.12 289 LEU A N 1
ATOM 2346 C CA . LEU A 1 289 ? -6.773 27.933 17.632 1.00 95.12 289 LEU A CA 1
ATOM 2347 C C . LEU A 1 289 ? -7.726 29.019 17.115 1.00 95.12 289 LEU A C 1
ATOM 2349 O O . LEU A 1 289 ? -7.621 29.436 15.963 1.00 95.12 289 LEU A O 1
ATOM 2353 N N . ARG A 1 290 ? -8.637 29.499 17.968 1.00 95.62 290 ARG A N 1
ATOM 2354 C CA . ARG A 1 290 ? -9.546 30.602 17.639 1.00 95.62 290 ARG A CA 1
ATOM 2355 C C . ARG A 1 290 ? -8.777 31.887 17.338 1.00 95.62 290 ARG A C 1
ATOM 2357 O O . ARG A 1 290 ? -9.127 32.580 16.384 1.00 95.62 290 ARG A O 1
ATOM 2364 N N . ASP A 1 291 ? -7.734 32.184 18.107 1.00 95.69 291 ASP A N 1
ATOM 2365 C CA . ASP A 1 291 ? -6.899 33.367 17.898 1.00 95.69 291 ASP A CA 1
ATOM 2366 C C . ASP A 1 291 ? -6.128 33.267 16.573 1.00 95.69 291 ASP A C 1
ATOM 2368 O O . ASP A 1 291 ? -6.153 34.213 15.785 1.00 95.69 291 ASP A O 1
ATOM 2372 N N . PHE A 1 292 ? -5.540 32.104 16.261 1.00 95.94 292 PHE A N 1
ATOM 2373 C CA . PHE A 1 292 ? -4.910 31.845 14.960 1.00 95.94 292 PHE A CA 1
ATOM 2374 C C . PHE A 1 292 ? -5.900 31.982 13.802 1.00 95.94 292 PHE A C 1
ATOM 2376 O O . PHE A 1 292 ? -5.611 32.658 12.818 1.00 95.94 292 PHE A O 1
ATOM 2383 N N . HIS A 1 293 ? -7.088 31.386 13.921 1.00 95.38 293 HIS A N 1
ATOM 2384 C CA . HIS A 1 293 ? -8.127 31.503 12.902 1.00 95.38 293 HIS A CA 1
ATOM 2385 C C . HIS A 1 293 ? -8.559 32.963 12.700 1.00 95.38 293 HIS A C 1
ATOM 2387 O O . HIS A 1 293 ? -8.734 33.412 11.569 1.00 95.38 293 HIS A O 1
ATOM 2393 N N . SER A 1 294 ? -8.698 33.730 13.786 1.00 95.62 294 SER A N 1
ATOM 2394 C CA . SER A 1 294 ? -9.007 35.161 13.722 1.00 95.62 294 SER A CA 1
ATOM 2395 C C . SER A 1 294 ? -7.916 35.942 12.983 1.00 95.62 294 SER A C 1
ATOM 2397 O O . SER A 1 294 ? -8.232 36.737 12.099 1.00 95.62 294 SER A O 1
ATOM 2399 N N . GLN A 1 295 ? -6.640 35.668 13.275 1.00 96.44 295 GLN A N 1
ATOM 2400 C CA . GLN A 1 295 ? -5.502 36.293 12.592 1.00 96.44 295 GLN A CA 1
ATOM 2401 C C . GLN A 1 295 ? -5.482 35.971 11.093 1.00 96.44 295 GLN A C 1
ATOM 2403 O O . GLN A 1 295 ? -5.366 36.888 10.280 1.00 96.44 295 GLN A O 1
ATOM 2408 N N . PHE A 1 296 ? -5.656 34.699 10.714 1.00 94.38 296 PHE A N 1
ATOM 2409 C CA . PHE A 1 296 ? -5.730 34.307 9.303 1.00 94.38 296 PHE A CA 1
ATOM 2410 C C . PHE A 1 296 ? -6.899 34.970 8.591 1.00 94.38 296 PHE A C 1
ATOM 2412 O O . PHE A 1 296 ? -6.722 35.493 7.496 1.00 94.38 296 PHE A O 1
ATOM 2419 N N . ARG A 1 297 ? -8.077 35.007 9.221 1.00 97.00 297 ARG A N 1
ATOM 2420 C CA . ARG A 1 297 ? -9.246 35.680 8.652 1.00 97.00 297 ARG A CA 1
ATOM 2421 C C . ARG A 1 297 ? -8.952 37.153 8.380 1.00 97.00 297 ARG A C 1
ATOM 2423 O O . ARG A 1 297 ? -9.213 37.611 7.278 1.00 97.00 297 ARG A O 1
ATOM 2430 N N . ILE A 1 298 ? -8.374 37.871 9.347 1.00 96.12 298 ILE A N 1
ATOM 2431 C CA . ILE A 1 298 ? -8.008 39.287 9.185 1.00 96.12 298 ILE A CA 1
ATOM 2432 C C . ILE A 1 298 ? -6.987 39.462 8.051 1.00 96.12 298 ILE A C 1
ATOM 2434 O O . ILE A 1 298 ? -7.164 40.336 7.208 1.00 96.12 298 ILE A O 1
ATOM 2438 N N . SER A 1 299 ? -5.950 38.620 7.997 1.00 96.06 299 SER A N 1
ATOM 2439 C CA . SER A 1 299 ? -4.927 38.680 6.945 1.00 96.06 299 SER A CA 1
ATOM 2440 C C . SER A 1 299 ? -5.508 38.417 5.553 1.00 96.06 299 SER A C 1
ATOM 2442 O O . SER A 1 299 ? -5.221 39.171 4.626 1.00 96.06 299 SER A O 1
ATOM 2444 N N . ILE A 1 300 ? -6.362 37.399 5.409 1.00 95.31 300 ILE A N 1
ATOM 2445 C CA . ILE A 1 300 ? -7.037 37.079 4.144 1.00 95.31 300 ILE A CA 1
ATOM 2446 C C . ILE A 1 300 ? -7.941 38.234 3.717 1.00 95.31 300 ILE A C 1
ATOM 2448 O O . ILE A 1 300 ? -7.860 38.666 2.570 1.00 95.31 300 ILE A O 1
ATOM 2452 N N . THR A 1 301 ? -8.766 38.765 4.626 1.00 95.50 301 THR A N 1
ATOM 2453 C CA . THR A 1 301 ? -9.633 39.912 4.325 1.00 95.50 301 THR A CA 1
ATOM 2454 C C . THR A 1 301 ? -8.813 41.123 3.880 1.00 95.50 301 THR A C 1
ATOM 2456 O O . THR A 1 301 ? -9.130 41.706 2.853 1.00 95.50 301 THR A O 1
ATOM 2459 N N . SER A 1 302 ? -7.707 41.437 4.563 1.00 95.94 302 SER A N 1
ATOM 2460 C CA . SER A 1 302 ? -6.828 42.549 4.178 1.00 95.94 302 SER A CA 1
ATOM 2461 C C . SER A 1 302 ? -6.216 42.374 2.785 1.00 95.94 302 SER A C 1
ATOM 2463 O O . SER A 1 302 ? -6.161 43.342 2.034 1.00 95.94 302 SER A O 1
ATOM 2465 N N . MET A 1 303 ? -5.758 41.167 2.426 1.00 95.44 303 MET A N 1
ATOM 2466 C CA . MET A 1 303 ? -5.207 40.901 1.087 1.00 95.44 303 MET A CA 1
ATOM 2467 C C . MET A 1 303 ? -6.277 41.014 -0.004 1.00 95.44 303 MET A C 1
ATOM 2469 O O . MET A 1 303 ? -6.000 41.513 -1.093 1.00 95.44 303 MET A O 1
ATOM 2473 N N . LEU A 1 304 ? -7.503 40.562 0.280 1.00 95.06 304 LEU A N 1
ATOM 2474 C CA . LEU A 1 304 ? -8.628 40.695 -0.646 1.00 95.06 304 LEU A CA 1
ATOM 2475 C C . LEU A 1 304 ? -9.028 42.161 -0.841 1.00 95.06 304 LEU A C 1
ATOM 2477 O O . LEU A 1 304 ? -9.242 42.576 -1.978 1.00 95.06 304 LEU A O 1
ATOM 2481 N N . ASP A 1 305 ? -9.081 42.945 0.237 1.00 95.94 305 ASP A N 1
ATOM 2482 C CA . ASP A 1 305 ? -9.383 44.377 0.175 1.00 95.94 305 ASP A CA 1
ATOM 2483 C C . ASP A 1 305 ? -8.300 45.146 -0.599 1.00 95.94 305 ASP A C 1
ATOM 2485 O O . ASP A 1 305 ? -8.623 45.986 -1.439 1.00 95.94 305 ASP A O 1
ATOM 2489 N N . GLU A 1 306 ? -7.019 44.832 -0.378 1.00 95.56 306 GLU A N 1
ATOM 2490 C CA . GLU A 1 306 ? -5.899 45.424 -1.122 1.00 95.56 306 GLU A CA 1
ATOM 2491 C C . GLU A 1 306 ? -5.964 45.078 -2.615 1.00 95.56 306 GLU A C 1
ATOM 2493 O O . GLU A 1 306 ? -5.897 45.976 -3.459 1.00 95.56 306 GLU A O 1
ATOM 2498 N N . GLY A 1 307 ? -6.186 43.804 -2.955 1.00 93.75 307 GLY A N 1
ATOM 2499 C CA . GLY A 1 307 ? -6.364 43.373 -4.343 1.00 93.75 307 GLY A CA 1
ATOM 2500 C C . GLY A 1 307 ? -7.571 44.038 -5.010 1.00 93.75 307 GLY A C 1
ATOM 2501 O O . GLY A 1 307 ? -7.493 44.478 -6.157 1.00 93.75 307 GLY A O 1
ATOM 2502 N N . PHE A 1 308 ? -8.678 44.189 -4.281 1.00 94.75 308 PHE A N 1
ATOM 2503 C CA . PHE A 1 308 ? -9.863 44.891 -4.768 1.00 94.75 308 PHE A CA 1
ATOM 2504 C C . PHE A 1 308 ? -9.596 46.382 -5.016 1.00 94.75 308 PHE A C 1
ATOM 2506 O O . PHE A 1 308 ? -10.024 46.924 -6.039 1.00 94.75 308 PHE A O 1
ATOM 2513 N N . LEU A 1 309 ? -8.863 47.048 -4.119 1.00 95.12 309 LEU A N 1
ATOM 2514 C CA . LEU A 1 309 ? -8.444 48.439 -4.300 1.00 95.12 309 LEU A CA 1
ATOM 2515 C C . LEU A 1 309 ? -7.510 48.598 -5.504 1.00 95.12 309 LEU A C 1
ATOM 2517 O O . LEU A 1 309 ? -7.670 49.554 -6.265 1.00 95.12 309 LEU A O 1
ATOM 2521 N N . GLN A 1 310 ? -6.585 47.658 -5.715 1.00 95.38 310 GLN A N 1
ATOM 2522 C CA . GLN A 1 310 ? -5.698 47.662 -6.875 1.00 95.38 310 GLN A CA 1
ATOM 2523 C C . GLN A 1 310 ? -6.485 47.523 -8.183 1.00 95.38 310 GLN A C 1
ATOM 2525 O O . GLN A 1 310 ? -6.338 48.365 -9.067 1.00 95.38 310 GLN A O 1
ATOM 2530 N N . ILE A 1 311 ? -7.382 46.534 -8.276 1.00 94.25 311 ILE A N 1
ATOM 2531 C CA . ILE A 1 311 ? -8.245 46.340 -9.452 1.00 94.25 311 ILE A CA 1
ATOM 2532 C C . ILE A 1 311 ? -9.092 47.587 -9.710 1.00 94.25 311 ILE A C 1
ATOM 2534 O O . ILE A 1 311 ? -9.212 48.029 -10.848 1.00 94.25 311 ILE A O 1
ATOM 2538 N N . ARG A 1 312 ? -9.665 48.191 -8.662 1.00 95.19 312 ARG A N 1
ATOM 2539 C CA . ARG A 1 312 ? -10.463 49.418 -8.791 1.00 95.19 312 ARG A CA 1
ATOM 2540 C C . ARG A 1 312 ? -9.629 50.599 -9.298 1.00 95.19 312 ARG A C 1
ATOM 2542 O O . ARG A 1 312 ? -10.124 51.376 -10.110 1.00 95.19 312 ARG A O 1
ATOM 2549 N N . SER A 1 313 ? -8.389 50.737 -8.832 1.00 94.75 313 SER A N 1
ATOM 2550 C CA . SER A 1 313 ? -7.456 51.769 -9.299 1.00 94.75 313 SER A CA 1
ATOM 2551 C C . SER A 1 313 ? -7.089 51.570 -10.772 1.00 94.75 313 SER A C 1
ATOM 2553 O O . SER A 1 313 ? -7.169 52.507 -11.565 1.00 94.75 313 SER A O 1
ATOM 2555 N N . GLU A 1 314 ? -6.760 50.337 -11.163 1.00 93.94 314 GLU A N 1
ATOM 2556 C CA . GLU A 1 314 ? -6.476 49.979 -12.556 1.00 93.94 314 GLU A CA 1
ATOM 2557 C C . GLU A 1 314 ? -7.699 50.201 -13.455 1.00 93.94 314 GLU A C 1
ATOM 2559 O O . GLU A 1 314 ? -7.565 50.770 -14.537 1.00 93.94 314 GLU A O 1
ATOM 2564 N N . LEU A 1 315 ? -8.899 49.843 -12.987 1.00 94.19 315 LEU A N 1
ATOM 2565 C CA . LEU A 1 315 ? -10.155 50.095 -13.691 1.00 94.19 315 LEU A CA 1
ATOM 2566 C C . LEU A 1 315 ? -10.382 51.593 -13.909 1.00 94.19 315 LEU A C 1
ATOM 2568 O O . LEU A 1 315 ? -10.678 51.995 -15.028 1.00 94.19 315 LEU A O 1
ATOM 2572 N N . HIS A 1 316 ? -10.185 52.423 -12.880 1.00 92.25 316 HIS A N 1
ATOM 2573 C CA . HIS A 1 316 ? -10.292 53.878 -13.015 1.00 92.25 316 HIS A CA 1
ATOM 2574 C C . HIS A 1 316 ? -9.233 54.435 -13.979 1.00 92.25 316 HIS A C 1
ATOM 2576 O O . HIS A 1 316 ? -9.516 55.346 -14.751 1.00 92.25 316 HIS A O 1
ATOM 2582 N N . ALA A 1 317 ? -8.011 53.894 -13.979 1.00 91.25 317 ALA A N 1
ATOM 2583 C CA . ALA A 1 317 ? -6.976 54.291 -14.933 1.00 91.25 317 ALA A CA 1
ATOM 2584 C C . ALA A 1 317 ? -7.337 53.910 -16.381 1.00 91.25 317 ALA A C 1
ATOM 2586 O O . ALA A 1 317 ? -7.020 54.654 -17.309 1.00 91.25 317 ALA A O 1
ATOM 2587 N N . VAL A 1 318 ? -8.001 52.769 -16.586 1.00 90.06 318 VAL A N 1
ATOM 2588 C CA . VAL A 1 318 ? -8.533 52.349 -17.890 1.00 90.06 318 VAL A CA 1
ATOM 2589 C C . VAL A 1 318 ? -9.706 53.234 -18.308 1.00 90.06 318 VAL A C 1
ATOM 2591 O O . VAL A 1 318 ? -9.712 53.720 -19.435 1.00 90.06 318 VAL A O 1
ATOM 2594 N N . GLU A 1 319 ? -10.658 53.492 -17.412 1.00 91.25 319 GLU A N 1
ATOM 2595 C CA . GLU A 1 319 ? -11.804 54.373 -17.663 1.00 91.25 319 GLU A CA 1
ATOM 2596 C C . GLU A 1 319 ? -11.351 55.792 -18.029 1.00 91.25 319 GLU A C 1
ATOM 2598 O O . GLU A 1 319 ? -11.844 56.370 -18.993 1.00 91.25 319 GLU A O 1
ATOM 2603 N N . GLU A 1 320 ? -10.351 56.331 -17.330 1.00 86.81 320 GLU A N 1
ATOM 2604 C CA . GLU A 1 320 ? -9.775 57.638 -17.646 1.00 86.81 320 GLU A CA 1
ATOM 2605 C C . GLU A 1 320 ? -9.083 57.641 -19.018 1.00 86.81 320 GLU A C 1
ATOM 2607 O O . GLU A 1 320 ? -9.218 58.600 -19.775 1.00 86.81 320 GLU A O 1
ATOM 2612 N N . LYS A 1 321 ? -8.400 56.552 -19.400 1.00 88.44 321 LYS A N 1
ATOM 2613 C CA . LYS A 1 321 ? -7.858 56.411 -20.762 1.00 88.44 321 LYS A CA 1
ATOM 2614 C C . LYS A 1 321 ? -8.957 56.359 -21.821 1.00 88.44 321 LYS A C 1
ATOM 2616 O O . LYS A 1 321 ? -8.782 56.956 -22.877 1.00 88.44 321 LYS A O 1
ATOM 2621 N N . PHE A 1 322 ? -10.074 55.684 -21.554 1.00 83.44 322 PHE A N 1
ATOM 2622 C CA . PHE A 1 322 ? -11.237 55.710 -22.445 1.00 83.44 322 PHE A CA 1
ATOM 2623 C C . PHE A 1 322 ? -11.824 57.117 -22.557 1.00 83.44 322 PHE A C 1
ATOM 2625 O O . PHE A 1 322 ? -12.052 57.590 -23.663 1.00 83.44 322 PHE A O 1
ATOM 2632 N N . ARG A 1 323 ? -11.952 57.836 -21.439 1.00 85.12 323 ARG A N 1
ATOM 2633 C CA . ARG A 1 323 ? -12.420 59.227 -21.423 1.00 85.12 323 ARG A CA 1
ATOM 2634 C C . ARG A 1 323 ? -11.485 60.164 -22.201 1.00 85.12 323 ARG A C 1
ATOM 2636 O O . ARG A 1 323 ? -11.950 61.052 -22.905 1.00 85.12 323 ARG A O 1
ATOM 2643 N N . GLN A 1 324 ? -10.171 59.946 -22.126 1.00 78.50 324 GLN A N 1
ATOM 2644 C CA . GLN A 1 324 ? -9.181 60.663 -22.939 1.00 78.50 324 GLN A CA 1
ATOM 2645 C C . GLN A 1 324 ? -9.272 60.312 -24.429 1.00 78.50 324 GLN A C 1
ATOM 2647 O O . GLN A 1 324 ? -9.049 61.181 -25.267 1.00 78.50 324 GLN A O 1
ATOM 2652 N N . LEU A 1 325 ? -9.592 59.062 -24.776 1.00 76.75 325 LEU A N 1
ATOM 2653 C CA . LEU A 1 325 ? -9.847 58.669 -26.163 1.00 76.75 325 LEU A CA 1
ATOM 2654 C C . LEU A 1 325 ? -11.116 59.334 -26.702 1.00 76.75 325 LEU A C 1
ATOM 2656 O O . LEU A 1 325 ? -11.059 59.881 -27.796 1.00 76.75 325 LEU A O 1
ATOM 2660 N N . ASP A 1 326 ? -12.201 59.377 -25.927 1.00 72.06 326 ASP A N 1
ATOM 2661 C CA . ASP A 1 326 ? -13.432 60.080 -26.315 1.00 72.06 326 ASP A CA 1
ATOM 2662 C C . ASP A 1 326 ? -13.188 61.586 -26.519 1.00 72.06 326 ASP A C 1
ATOM 2664 O O . ASP A 1 326 ? -13.613 62.149 -27.526 1.00 72.06 326 ASP A O 1
ATOM 2668 N N . LEU A 1 327 ? -12.413 62.231 -25.636 1.00 66.19 327 LEU A N 1
ATOM 2669 C CA . LEU A 1 327 ? -12.027 63.642 -25.788 1.00 66.19 327 LEU A CA 1
ATOM 2670 C C . LEU A 1 327 ? -11.127 63.893 -27.013 1.00 66.19 327 LEU A C 1
ATOM 2672 O O . LEU A 1 327 ? -11.240 64.941 -27.646 1.00 66.19 327 LEU A O 1
ATOM 2676 N N . ASN A 1 328 ? -10.257 62.941 -27.370 1.00 59.47 328 ASN A N 1
ATOM 2677 C CA . ASN A 1 328 ? -9.429 63.028 -28.579 1.00 59.47 328 ASN A CA 1
ATOM 2678 C C . ASN A 1 328 ? -10.245 62.777 -29.863 1.00 59.47 328 ASN A C 1
ATOM 2680 O O . ASN A 1 328 ? -9.945 63.361 -30.904 1.00 59.47 328 ASN A O 1
ATOM 2684 N N . VAL A 1 329 ? -11.297 61.953 -29.798 1.00 56.53 329 VAL A N 1
ATOM 2685 C CA . VAL A 1 329 ? -12.239 61.724 -30.908 1.00 56.53 329 VAL A CA 1
ATOM 2686 C C . VAL A 1 329 ? -13.141 62.947 -31.129 1.00 56.53 329 VAL A C 1
ATOM 2688 O O . VAL A 1 329 ? -13.410 63.295 -32.278 1.00 56.53 329 VAL A O 1
ATOM 2691 N N . GLU A 1 330 ? -13.537 63.669 -30.075 1.00 51.84 330 GLU A N 1
ATOM 2692 C CA . GLU A 1 330 ? -14.282 64.934 -30.210 1.00 51.84 330 GLU A CA 1
ATOM 2693 C C . GLU A 1 330 ? -13.429 66.095 -30.761 1.00 51.84 330 GLU A C 1
ATOM 2695 O O . GLU A 1 330 ? -13.973 66.987 -31.418 1.00 51.84 330 GLU A O 1
ATOM 2700 N N . SER A 1 331 ? -12.101 66.086 -30.575 1.00 49.69 331 SER A N 1
ATOM 2701 C CA . SER A 1 331 ? -11.213 67.115 -31.147 1.00 49.69 331 SER A CA 1
ATOM 2702 C C . SER A 1 331 ? -10.900 66.950 -32.642 1.00 49.69 331 SER A C 1
ATOM 2704 O O . SER A 1 331 ? -10.529 67.937 -33.275 1.00 49.69 331 SER A O 1
ATOM 2706 N N . ASP A 1 332 ? -11.095 65.757 -33.221 1.00 44.06 332 ASP A N 1
ATOM 2707 C CA . ASP A 1 332 ? -10.764 65.462 -34.630 1.00 44.06 332 ASP A CA 1
ATOM 2708 C C . ASP A 1 332 ? -11.985 65.388 -35.576 1.00 44.06 332 ASP A C 1
ATOM 2710 O O . ASP A 1 332 ? -11.822 65.244 -36.789 1.00 44.06 332 ASP A O 1
ATOM 2714 N N . PHE A 1 333 ? -13.215 65.578 -35.077 1.00 42.34 333 PHE A N 1
ATOM 2715 C CA . PHE A 1 333 ? -14.434 65.595 -35.901 1.00 42.34 333 PHE A CA 1
ATOM 2716 C C . PHE A 1 333 ? -15.283 66.857 -35.690 1.00 42.34 333 PHE A C 1
ATOM 2718 O O . PHE A 1 333 ? -16.419 66.807 -35.228 1.00 42.34 333 PHE A O 1
ATOM 2725 N N . THR A 1 334 ? -14.772 68.018 -36.108 1.00 35.56 334 THR A N 1
ATOM 2726 C CA . THR A 1 334 ? -15.624 69.185 -36.409 1.00 35.56 334 THR A CA 1
ATOM 2727 C C . THR A 1 334 ? -15.663 69.444 -37.916 1.00 35.56 334 THR A C 1
ATOM 2729 O O . THR A 1 334 ? -15.034 70.370 -38.414 1.00 35.56 334 THR A O 1
ATOM 2732 N N . SER A 1 335 ? -16.400 68.619 -38.670 1.00 36.03 335 SER A N 1
ATOM 2733 C CA . SER A 1 335 ? -16.889 68.975 -40.013 1.00 36.03 335 SER A CA 1
ATOM 2734 C C . SER A 1 335 ? -17.945 67.982 -40.523 1.00 36.03 335 SER A C 1
ATOM 2736 O O . SER A 1 335 ? -17.656 66.802 -40.670 1.00 36.03 335 SER A O 1
ATOM 2738 N N . GLN A 1 336 ? -19.116 68.522 -40.889 1.00 36.00 336 GLN A N 1
ATOM 2739 C CA . GLN A 1 336 ? -20.152 67.970 -41.788 1.00 36.00 336 GLN A CA 1
ATOM 2740 C C . GLN A 1 336 ? -21.157 66.912 -41.282 1.00 36.00 336 GLN A C 1
ATOM 2742 O O . GLN A 1 336 ? -21.024 65.719 -41.502 1.00 36.00 336 GLN A O 1
ATOM 2747 N N . GLN A 1 337 ? -22.224 67.417 -40.650 1.00 34.25 337 GLN A N 1
ATOM 2748 C CA . GLN A 1 337 ? -23.593 67.579 -41.191 1.00 34.25 337 GLN A CA 1
ATOM 2749 C C . GLN A 1 337 ? -24.234 66.488 -42.100 1.00 34.25 337 GLN A C 1
ATOM 2751 O O . GLN A 1 337 ? -23.704 66.169 -43.159 1.00 34.25 337 GLN A O 1
ATOM 2756 N N . VAL A 1 338 ? -25.504 66.186 -41.755 1.00 34.56 338 VAL A N 1
ATOM 2757 C CA . VAL A 1 338 ? -26.703 65.878 -42.588 1.00 34.56 338 VAL A CA 1
ATOM 2758 C C . VAL A 1 338 ? -27.310 64.463 -42.452 1.00 34.56 338 VAL A C 1
ATOM 2760 O O . VAL A 1 338 ? -26.727 63.478 -42.882 1.00 34.56 338 VAL A O 1
ATOM 2763 N N . ASP A 1 339 ? -28.525 64.478 -41.884 1.00 33.78 339 ASP A N 1
ATOM 2764 C CA . ASP A 1 339 ? -29.780 63.732 -42.119 1.00 33.78 339 ASP A CA 1
ATOM 2765 C C . ASP A 1 339 ? -29.877 62.221 -42.423 1.00 33.78 339 ASP A C 1
ATOM 2767 O O . ASP A 1 339 ? -29.222 61.655 -43.291 1.00 33.78 339 ASP A O 1
ATOM 2771 N N . ASP A 1 340 ? -30.950 61.705 -41.807 1.00 32.66 340 ASP A N 1
ATOM 2772 C CA . ASP A 1 340 ? -32.000 60.818 -42.329 1.00 32.66 340 ASP A CA 1
ATOM 2773 C C . ASP A 1 340 ? -31.954 59.286 -42.139 1.00 32.66 340 ASP A C 1
ATOM 2775 O O . ASP A 1 340 ? -31.082 58.565 -42.606 1.00 32.66 340 ASP A O 1
ATOM 2779 N N . LEU A 1 341 ? -33.071 58.838 -41.543 1.00 36.62 341 LEU A N 1
ATOM 2780 C CA . LEU A 1 341 ? -33.913 57.688 -41.895 1.00 36.62 341 LEU A CA 1
ATOM 2781 C C . LEU A 1 341 ? -33.403 56.239 -41.727 1.00 36.62 341 LEU A C 1
ATOM 2783 O O . LEU A 1 341 ? -32.716 55.677 -42.568 1.00 36.62 341 LEU A O 1
ATOM 2787 N N . ASN A 1 342 ? -34.063 55.597 -40.756 1.00 33.72 342 ASN A N 1
ATOM 2788 C CA . ASN A 1 342 ? -34.915 54.410 -40.927 1.00 33.72 342 ASN A CA 1
ATOM 2789 C C . ASN A 1 342 ? -34.301 52.993 -40.837 1.00 33.72 342 ASN A C 1
ATOM 2791 O O . ASN A 1 342 ? -33.327 52.657 -41.493 1.00 33.72 342 ASN A O 1
ATOM 2795 N N . GLU A 1 343 ? -35.006 52.184 -40.031 1.00 34.81 343 GLU A N 1
ATOM 2796 C CA . GLU A 1 343 ? -35.253 50.731 -40.086 1.00 34.81 343 GLU A CA 1
ATOM 2797 C C . GLU A 1 343 ? -34.148 49.746 -40.492 1.00 34.81 343 GLU A C 1
ATOM 2799 O O . GLU A 1 343 ? -33.689 49.744 -41.627 1.00 34.81 343 GLU A O 1
ATOM 2804 N N . THR A 1 344 ? -33.905 48.784 -39.586 1.00 37.41 344 THR A N 1
ATOM 2805 C CA . THR A 1 344 ? -33.774 47.305 -39.740 1.00 37.41 344 THR A CA 1
ATOM 2806 C C . THR A 1 344 ? -32.702 46.781 -38.773 1.00 37.41 344 THR A C 1
ATOM 2808 O O . THR A 1 344 ? -31.729 47.468 -38.504 1.00 37.41 344 THR A O 1
ATOM 2811 N N . GLU A 1 345 ? -32.717 45.578 -38.206 1.00 34.28 345 GLU A N 1
ATOM 2812 C CA . GLU A 1 345 ? -33.703 44.544 -37.879 1.00 34.28 345 GLU A CA 1
ATOM 2813 C C . GLU A 1 345 ? -32.880 43.459 -37.144 1.00 34.28 345 GLU A C 1
ATOM 2815 O O . GLU A 1 345 ? -31.750 43.208 -37.554 1.00 34.28 345 GLU A O 1
ATOM 2820 N N . CYS A 1 346 ? -33.454 42.772 -36.144 1.00 34.31 346 CYS A N 1
ATOM 2821 C CA . CYS A 1 346 ? -32.989 41.480 -35.594 1.00 34.31 346 CYS A CA 1
ATOM 2822 C C . CYS A 1 346 ? -31.638 41.470 -34.819 1.00 34.31 346 CYS A C 1
ATOM 2824 O O . CYS A 1 346 ? -30.626 41.965 -35.281 1.00 34.31 346 CYS A O 1
ATOM 2826 N N . ARG A 1 347 ? -31.471 40.821 -33.658 1.00 35.06 347 ARG A N 1
ATOM 2827 C CA . ARG A 1 347 ? -32.263 39.792 -32.964 1.00 35.06 347 ARG A CA 1
ATOM 2828 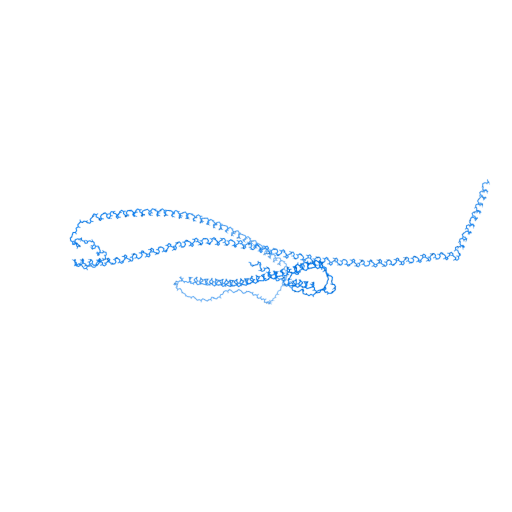C C . ARG A 1 347 ? -31.647 39.484 -31.583 1.00 35.06 347 ARG A C 1
ATOM 2830 O O . ARG A 1 347 ? -30.433 39.569 -31.454 1.00 35.06 347 ARG A O 1
ATOM 2837 N N . ASP A 1 348 ? -32.516 38.996 -30.688 1.00 32.25 348 ASP A N 1
ATOM 2838 C CA . ASP A 1 348 ? -32.350 37.901 -29.697 1.00 32.25 348 ASP A CA 1
ATOM 2839 C C . ASP A 1 348 ? -31.221 37.941 -28.647 1.00 32.25 348 ASP A C 1
ATOM 2841 O O . ASP A 1 348 ? -30.085 38.268 -28.946 1.00 32.25 348 ASP A O 1
ATOM 2845 N N . VAL A 1 349 ? -31.355 37.469 -27.402 1.00 37.03 349 VAL A N 1
ATOM 2846 C CA . VAL A 1 349 ? -32.416 37.019 -26.470 1.00 37.03 349 VAL A CA 1
ATOM 2847 C C . VAL A 1 349 ? -31.664 36.953 -25.138 1.00 37.03 349 VAL A C 1
ATOM 2849 O O . VAL A 1 349 ? -30.632 36.302 -25.120 1.00 37.03 349 VAL A O 1
ATOM 2852 N N . HIS A 1 350 ? -32.181 37.493 -24.031 1.00 38.06 350 HIS A N 1
ATOM 2853 C CA . HIS A 1 350 ? -32.108 36.816 -22.725 1.00 38.06 350 HIS A CA 1
ATOM 2854 C C . HIS A 1 350 ? -33.252 37.298 -21.824 1.00 38.06 350 HIS A C 1
ATOM 2856 O O . HIS A 1 350 ? -33.414 38.482 -21.546 1.00 38.06 350 HIS A O 1
ATOM 2862 N N . ILE A 1 351 ? -34.082 36.330 -21.439 1.00 37.66 351 ILE A N 1
ATOM 2863 C CA . ILE A 1 351 ? -35.294 36.459 -20.636 1.00 37.66 351 ILE A CA 1
ATOM 2864 C C . ILE A 1 351 ? -34.892 36.509 -19.158 1.00 37.66 351 ILE A C 1
ATOM 2866 O O . ILE A 1 351 ? -34.392 35.517 -18.636 1.00 37.66 351 ILE A O 1
ATOM 2870 N N . ASN A 1 352 ? -35.176 37.625 -18.487 1.00 31.66 352 ASN A N 1
ATOM 2871 C CA . ASN A 1 352 ? -35.386 37.663 -17.041 1.00 31.66 352 ASN A CA 1
ATOM 2872 C C . ASN A 1 352 ? -36.897 37.729 -16.799 1.00 31.66 352 ASN A C 1
ATOM 2874 O O . ASN A 1 352 ? -37.554 38.680 -17.221 1.00 31.66 352 ASN A O 1
ATOM 2878 N N . THR A 1 353 ? -37.456 36.715 -16.142 1.00 32.81 353 THR A N 1
ATOM 2879 C CA . THR A 1 353 ? -38.846 36.722 -15.675 1.00 32.81 353 THR A CA 1
ATOM 2880 C C . THR A 1 353 ? -38.848 36.994 -14.179 1.00 32.81 353 THR A C 1
ATOM 2882 O O . THR A 1 353 ? -38.598 36.097 -13.377 1.00 32.81 353 THR A O 1
ATOM 2885 N N . GLU A 1 354 ? -39.130 38.245 -13.824 1.00 30.45 354 GLU A N 1
ATOM 2886 C CA . GLU A 1 354 ? -39.574 38.637 -12.491 1.00 30.45 354 GLU A CA 1
ATOM 2887 C C . GLU A 1 354 ? -41.105 38.600 -12.390 1.00 30.45 354 GLU A C 1
ATOM 2889 O O . GLU A 1 354 ? -41.850 38.731 -13.361 1.00 30.45 354 GLU A O 1
ATOM 2894 N N . SER A 1 355 ? -41.525 38.392 -11.149 1.00 34.22 355 SER A N 1
ATOM 2895 C CA . SER A 1 355 ? -42.867 38.351 -10.586 1.00 34.22 355 SER A CA 1
ATOM 2896 C C . SER A 1 355 ? -43.788 39.514 -10.965 1.00 34.22 355 SER A C 1
ATOM 2898 O O . SER A 1 355 ? -43.398 40.670 -10.834 1.00 34.22 355 SER A O 1
ATOM 2900 N N . ASN A 1 356 ? -45.066 39.218 -11.226 1.00 30.34 356 ASN A N 1
ATOM 2901 C CA . ASN A 1 356 ? -46.174 39.684 -10.377 1.00 30.34 356 ASN A CA 1
ATOM 2902 C C . ASN A 1 356 ? -47.535 39.205 -10.898 1.00 30.34 356 ASN A C 1
ATOM 2904 O O . ASN A 1 356 ? -47.853 39.366 -12.072 1.00 30.34 356 ASN A O 1
ATOM 2908 N N . ALA A 1 357 ? -48.377 38.724 -9.987 1.00 34.62 357 ALA A N 1
ATOM 2909 C CA . ALA A 1 357 ? -49.825 38.847 -10.110 1.00 34.62 357 ALA A CA 1
ATOM 2910 C C . ALA A 1 357 ? -50.433 38.899 -8.703 1.00 34.62 357 ALA A C 1
ATOM 2912 O O . ALA A 1 357 ? -50.685 37.878 -8.063 1.00 34.62 357 ALA A O 1
ATOM 2913 N N . GLU A 1 358 ? -50.634 40.124 -8.225 1.00 34.31 358 GLU A N 1
ATOM 2914 C CA . GLU A 1 358 ? -51.518 40.449 -7.112 1.00 34.31 358 GLU A CA 1
ATOM 2915 C C . GLU A 1 358 ? -52.980 40.179 -7.499 1.00 34.31 358 GLU A C 1
ATOM 2917 O O . GLU A 1 358 ? -53.412 40.479 -8.613 1.00 34.31 358 GLU A O 1
ATOM 2922 N N . SER A 1 359 ? -53.790 39.734 -6.538 1.00 35.69 359 SER A N 1
ATOM 2923 C CA . SER A 1 359 ? -55.191 40.157 -6.490 1.00 35.69 359 SER A CA 1
ATOM 2924 C C . SER A 1 359 ? -55.615 40.398 -5.042 1.00 35.69 359 SER A C 1
ATOM 2926 O O . SER A 1 359 ? -55.519 39.540 -4.168 1.00 35.69 359 SER A O 1
ATOM 2928 N N . ASN A 1 360 ? -56.024 41.642 -4.810 1.00 33.88 360 ASN A N 1
ATOM 2929 C CA . ASN A 1 360 ? -56.495 42.207 -3.557 1.00 33.88 360 ASN A CA 1
ATOM 2930 C C . ASN A 1 360 ? -57.935 41.782 -3.242 1.00 33.88 360 ASN A C 1
ATOM 2932 O O . ASN A 1 360 ? -58.794 41.892 -4.111 1.00 33.88 360 ASN A O 1
ATOM 2936 N N . THR A 1 361 ? -58.236 41.533 -1.964 1.00 31.98 361 THR A N 1
ATOM 2937 C CA . THR A 1 361 ? -59.502 41.968 -1.341 1.00 31.98 361 THR A CA 1
ATOM 2938 C C . THR A 1 361 ? -59.301 42.222 0.152 1.00 31.98 361 THR A C 1
ATOM 2940 O O . THR A 1 361 ? -58.723 41.408 0.864 1.00 31.98 361 THR A O 1
ATOM 2943 N N . LYS A 1 362 ? -59.791 43.376 0.611 1.00 40.81 362 LYS A N 1
ATOM 2944 C CA . LYS A 1 362 ? -59.670 43.929 1.964 1.00 40.81 362 LYS A CA 1
ATOM 2945 C C . LYS A 1 362 ? -61.066 43.959 2.601 1.00 40.81 362 LYS A C 1
ATOM 2947 O O . LYS A 1 362 ? -61.959 44.543 1.983 1.00 40.81 362 LYS A O 1
ATOM 2952 N N . ARG A 1 363 ? -61.251 43.401 3.808 1.00 31.44 363 ARG A N 1
ATOM 2953 C CA . ARG A 1 363 ? -62.174 43.939 4.834 1.00 31.44 363 ARG A CA 1
ATOM 2954 C C . ARG A 1 363 ? -62.044 43.249 6.210 1.00 31.44 363 ARG A C 1
ATOM 2956 O O . ARG A 1 363 ? -62.200 42.040 6.299 1.00 31.44 363 ARG A O 1
ATOM 2963 N N . ASP A 1 364 ? -61.804 44.113 7.197 1.00 32.03 364 ASP A N 1
ATOM 2964 C CA . ASP A 1 364 ? -62.135 44.150 8.635 1.00 32.03 364 ASP A CA 1
ATOM 2965 C C . ASP A 1 364 ? -61.629 43.094 9.657 1.00 32.03 364 ASP A C 1
ATOM 2967 O O . ASP A 1 364 ? -61.819 41.890 9.523 1.00 32.03 364 ASP A O 1
ATOM 2971 N N . ASP A 1 365 ? -61.010 43.650 10.715 1.00 37.59 365 ASP A N 1
ATOM 2972 C CA . ASP A 1 365 ? -60.517 43.121 12.010 1.00 37.59 365 ASP A CA 1
ATOM 2973 C C . ASP A 1 365 ? -61.570 42.362 12.866 1.00 37.59 365 ASP A C 1
ATOM 2975 O O . ASP A 1 365 ? -62.760 42.480 12.568 1.00 37.59 365 ASP A O 1
ATOM 2979 N N . PRO A 1 366 ? -61.226 41.703 14.012 1.00 46.69 366 PRO A N 1
ATOM 2980 C CA . PRO A 1 366 ? -59.917 41.555 14.675 1.00 46.69 366 PRO A CA 1
ATOM 2981 C C . PRO A 1 366 ? -59.533 40.092 15.034 1.00 46.69 366 PRO A C 1
ATOM 2983 O O . PRO A 1 366 ? -60.352 39.178 15.043 1.00 46.69 366 PRO A O 1
ATOM 2986 N N . ASN A 1 367 ? -58.259 39.901 15.392 1.00 40.19 367 ASN A N 1
ATOM 2987 C CA . ASN A 1 367 ? -57.637 38.700 15.988 1.00 40.19 367 ASN A CA 1
ATOM 2988 C C . ASN A 1 367 ? -58.561 37.832 16.882 1.00 40.19 367 ASN A C 1
ATOM 2990 O O . ASN A 1 367 ? -59.300 38.374 17.708 1.00 40.19 367 ASN A O 1
ATOM 2994 N N . PRO A 1 368 ? -58.407 36.488 16.856 1.00 42.03 368 PRO A N 1
ATOM 2995 C CA . PRO A 1 368 ? -57.435 35.903 17.786 1.00 42.03 368 PRO A CA 1
ATOM 2996 C C . PRO A 1 368 ? -56.653 34.672 17.275 1.00 42.03 368 PRO A C 1
ATOM 2998 O O . PRO A 1 368 ? -57.162 33.813 16.564 1.00 42.03 368 PRO A O 1
ATOM 3001 N N . SER A 1 369 ? -55.422 34.563 17.785 1.00 41.28 369 SER A N 1
ATOM 3002 C CA . SER A 1 369 ? -54.661 33.321 18.002 1.00 41.28 369 SER A CA 1
ATOM 3003 C C . SER A 1 369 ? -54.141 32.564 16.775 1.00 41.28 369 SER A C 1
ATOM 3005 O O . SER A 1 369 ? -54.754 31.620 16.284 1.00 41.28 369 SER A O 1
ATOM 3007 N N . ARG A 1 370 ? -52.894 32.862 16.383 1.00 32.81 370 ARG A N 1
ATOM 3008 C CA . ARG A 1 370 ? -52.062 31.954 15.578 1.00 32.81 370 ARG A CA 1
ATOM 3009 C C . ARG A 1 370 ? -50.684 31.775 16.222 1.00 32.81 370 ARG A C 1
ATOM 3011 O O . ARG A 1 370 ? -49.696 32.335 15.769 1.00 32.81 370 ARG A O 1
ATOM 3018 N N . SER A 1 371 ? -50.631 30.959 17.273 1.00 42.69 371 SER A N 1
ATOM 3019 C CA . SER A 1 371 ? -49.405 30.309 17.762 1.00 42.69 371 SER A CA 1
ATOM 3020 C C . SER A 1 371 ? -49.522 28.792 17.561 1.00 42.69 371 SER A C 1
ATOM 3022 O O . SER A 1 371 ? -49.583 28.036 18.523 1.00 42.69 371 SER A O 1
ATOM 3024 N N . ALA A 1 372 ? -49.681 28.344 16.311 1.00 43.53 372 ALA A N 1
ATOM 3025 C CA . ALA A 1 372 ? -49.749 26.905 16.003 1.00 43.53 372 ALA A CA 1
ATOM 3026 C C . ALA A 1 372 ? -49.403 26.533 14.545 1.00 43.53 372 ALA A C 1
ATOM 3028 O O . ALA A 1 372 ? -49.646 25.406 14.138 1.00 43.53 372 ALA A O 1
ATOM 3029 N N . ALA A 1 373 ? -48.880 27.455 13.726 1.00 43.12 373 ALA A N 1
ATOM 3030 C CA . ALA A 1 373 ? -48.611 27.176 12.305 1.00 43.12 373 ALA A CA 1
ATOM 3031 C C . ALA A 1 373 ? -47.120 27.175 11.923 1.00 43.12 373 ALA A C 1
ATOM 3033 O O . ALA A 1 373 ? -46.809 26.982 10.753 1.00 43.12 373 ALA A O 1
ATOM 3034 N N . ILE A 1 374 ? -46.213 27.398 12.881 1.00 49.38 374 ILE A N 1
ATOM 3035 C CA . ILE A 1 374 ? -44.760 27.352 12.639 1.00 49.38 374 ILE A CA 1
ATOM 3036 C C . ILE A 1 374 ? -44.213 25.938 12.915 1.00 49.38 374 ILE A C 1
ATOM 3038 O O . ILE A 1 374 ? -43.425 25.431 12.125 1.00 49.38 374 ILE A O 1
ATOM 3042 N N . GLU A 1 375 ? -44.735 25.221 13.919 1.00 50.56 375 GLU A N 1
ATOM 3043 C CA . GLU A 1 375 ? -44.277 23.854 14.245 1.00 50.56 375 GLU A CA 1
ATOM 3044 C C . GLU A 1 375 ? -44.641 22.792 13.187 1.00 50.56 375 GLU A C 1
ATOM 3046 O O . GLU A 1 375 ? -43.948 21.785 13.044 1.00 50.56 375 GLU A O 1
ATOM 3051 N N . THR A 1 376 ? -45.707 22.985 12.403 1.00 50.72 376 THR A N 1
ATOM 3052 C CA . THR A 1 376 ? -46.126 21.994 11.391 1.00 50.72 376 THR A CA 1
ATOM 3053 C C . THR A 1 376 ? -45.285 22.032 10.111 1.00 50.72 376 THR A C 1
ATOM 3055 O O . THR A 1 376 ? -45.235 21.040 9.390 1.00 50.72 376 THR A O 1
ATOM 3058 N N . SER A 1 377 ? -44.623 23.159 9.816 1.00 56.75 377 SER A N 1
ATOM 3059 C CA . SER A 1 377 ? -43.700 23.269 8.673 1.00 56.75 377 SER A CA 1
ATOM 3060 C C . SER A 1 377 ? -42.364 22.614 9.003 1.00 56.75 377 SER A C 1
ATOM 3062 O O . SER A 1 377 ? -41.884 21.777 8.248 1.00 56.75 377 SER A O 1
ATOM 3064 N N . GLU A 1 378 ? -41.819 22.909 10.186 1.00 57.12 378 GLU A N 1
ATOM 3065 C CA . GLU A 1 378 ? -40.541 22.351 10.641 1.00 57.12 378 GLU A CA 1
ATOM 3066 C C . GLU A 1 378 ? -40.602 20.826 10.821 1.00 57.12 378 GLU A C 1
ATOM 3068 O O . GLU A 1 378 ? -39.642 20.126 10.510 1.00 57.12 378 GLU A O 1
ATOM 3073 N N . THR A 1 379 ? -41.745 20.281 11.251 1.00 69.25 379 THR A N 1
ATOM 3074 C CA . THR A 1 379 ? -41.944 18.823 11.359 1.00 69.25 379 THR A CA 1
ATOM 3075 C C . THR A 1 379 ? -42.099 18.131 10.002 1.00 69.25 379 THR A C 1
ATOM 3077 O O . THR A 1 379 ? -41.622 17.006 9.837 1.00 69.25 379 THR A O 1
ATOM 3080 N N . SER A 1 380 ? -42.713 18.792 9.015 1.00 74.31 380 SER A N 1
ATOM 3081 C CA . SER A 1 380 ? -42.807 18.294 7.635 1.00 74.31 380 SER A CA 1
ATOM 3082 C C . SER A 1 380 ? -41.446 18.311 6.932 1.00 74.31 380 SER A C 1
ATOM 3084 O O . SER A 1 380 ? -41.084 17.338 6.268 1.00 74.31 380 SER A O 1
ATOM 3086 N N . ASP A 1 381 ? -40.666 19.374 7.122 1.00 78.75 381 ASP A N 1
ATOM 3087 C CA . ASP A 1 381 ? -39.322 19.504 6.551 1.00 78.75 381 ASP A CA 1
ATOM 3088 C C . ASP A 1 381 ? -38.335 18.533 7.215 1.00 78.75 381 ASP A C 1
ATOM 3090 O O . ASP A 1 381 ? -37.549 17.879 6.528 1.00 78.75 381 ASP A O 1
ATOM 3094 N N . ALA A 1 382 ? -38.437 18.330 8.534 1.00 82.56 382 ALA A N 1
ATOM 3095 C CA . ALA A 1 382 ? -37.659 17.314 9.245 1.00 82.56 382 ALA A CA 1
ATOM 3096 C C . ALA A 1 382 ? -37.969 15.888 8.753 1.00 82.56 382 ALA A C 1
ATOM 3098 O O . ALA A 1 382 ? -37.061 15.067 8.612 1.00 82.56 382 ALA A O 1
ATOM 3099 N N . LEU A 1 383 ? -39.237 15.584 8.448 1.00 83.44 383 LEU A N 1
ATOM 3100 C CA . LEU A 1 383 ? -39.632 14.291 7.886 1.00 83.44 383 LEU A CA 1
ATOM 3101 C C . LEU A 1 383 ? -39.120 14.107 6.450 1.00 83.44 383 LEU A C 1
ATOM 3103 O O . LEU A 1 383 ? -38.665 13.017 6.100 1.00 83.44 383 LEU A O 1
ATOM 3107 N N . ALA A 1 384 ? -39.168 15.155 5.625 1.00 88.31 384 ALA A N 1
ATOM 3108 C CA . ALA A 1 384 ? -38.640 15.123 4.263 1.00 88.31 384 ALA A CA 1
ATOM 3109 C C . ALA A 1 384 ? -37.120 14.890 4.249 1.00 88.31 384 ALA A C 1
ATOM 3111 O O . ALA A 1 384 ? -36.640 14.042 3.494 1.00 88.31 384 ALA A O 1
ATOM 3112 N N . LEU A 1 385 ? -36.378 15.558 5.140 1.00 89.75 385 LEU A N 1
ATOM 3113 C CA . LEU A 1 385 ? -34.940 15.346 5.318 1.00 89.75 385 LEU A CA 1
ATOM 3114 C C . LEU A 1 385 ? -34.631 13.922 5.801 1.00 89.75 385 LEU A C 1
ATOM 3116 O O . LEU A 1 385 ? -33.785 13.251 5.215 1.00 89.75 385 LEU A O 1
ATOM 3120 N N . ALA A 1 386 ? -35.376 13.405 6.781 1.00 91.25 386 ALA A N 1
ATOM 3121 C CA . ALA A 1 386 ? -35.201 12.033 7.264 1.00 91.25 386 ALA A CA 1
ATOM 3122 C C . ALA A 1 386 ? -35.486 10.977 6.177 1.00 91.25 386 ALA A C 1
ATOM 3124 O O . ALA A 1 386 ? -34.807 9.950 6.101 1.00 91.25 386 ALA A O 1
ATOM 3125 N N . LEU A 1 387 ? -36.477 11.218 5.311 1.00 90.69 387 LEU A N 1
ATOM 3126 C CA . LEU A 1 387 ? -36.762 10.356 4.161 1.00 90.69 387 LEU A CA 1
ATOM 3127 C C . LEU A 1 387 ? -35.653 10.431 3.108 1.00 90.69 387 LEU A C 1
ATOM 3129 O O . LEU A 1 387 ? -35.260 9.398 2.566 1.00 90.69 387 LEU A O 1
ATOM 3133 N N . GLN A 1 388 ? -35.113 11.621 2.849 1.00 92.44 388 GLN A N 1
ATOM 3134 C CA . GLN A 1 388 ? -33.995 11.805 1.929 1.00 92.44 388 GLN A CA 1
ATOM 3135 C C . GLN A 1 388 ? -32.726 11.101 2.435 1.00 92.44 388 GLN A C 1
ATOM 3137 O O . GLN A 1 388 ? -32.067 10.403 1.665 1.00 92.44 388 GLN A O 1
ATOM 3142 N N . GLU A 1 389 ? -32.430 11.190 3.733 1.00 91.56 389 GLU A N 1
ATOM 3143 C CA . GLU A 1 389 ? -31.331 10.460 4.376 1.00 91.56 389 GLU A CA 1
ATOM 3144 C C . GLU A 1 389 ? -31.546 8.938 4.336 1.00 91.56 389 GLU A C 1
ATOM 3146 O O . GLU A 1 389 ? -30.619 8.179 4.046 1.00 91.56 389 GLU A O 1
ATOM 3151 N N . LYS A 1 390 ? -32.780 8.459 4.543 1.00 94.69 390 LYS A N 1
ATOM 3152 C CA . LYS A 1 390 ? -33.156 7.041 4.375 1.00 94.69 390 LYS A CA 1
ATOM 3153 C C . LYS A 1 390 ? -32.932 6.541 2.947 1.00 94.69 390 LYS A C 1
ATOM 3155 O O . LYS A 1 390 ? -32.433 5.436 2.759 1.00 94.69 390 LYS A O 1
ATOM 3160 N N . VAL A 1 391 ? -33.290 7.332 1.939 1.00 94.69 391 VAL A N 1
ATOM 3161 C CA . VAL A 1 391 ? -33.067 6.970 0.531 1.00 94.69 391 VAL A CA 1
ATOM 3162 C C . VAL A 1 391 ? -31.574 6.979 0.203 1.00 94.69 391 VAL A C 1
ATOM 3164 O O . VAL A 1 391 ? -31.088 6.036 -0.417 1.00 94.69 391 VAL A O 1
ATOM 3167 N N . ALA A 1 392 ? -30.827 7.981 0.672 1.00 90.19 392 ALA A N 1
ATOM 3168 C CA . ALA A 1 392 ? -29.379 8.049 0.483 1.00 90.19 392 ALA A CA 1
ATOM 3169 C C . ALA A 1 392 ? -28.656 6.861 1.143 1.00 90.19 392 ALA A C 1
ATOM 3171 O O . ALA A 1 392 ? -27.794 6.238 0.525 1.00 90.19 392 ALA A 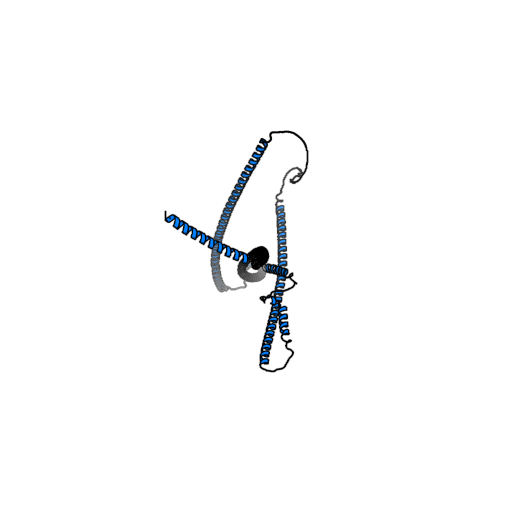O 1
ATOM 3172 N N . THR A 1 393 ? -29.049 6.493 2.365 1.00 92.44 393 THR A N 1
ATOM 3173 C CA . THR A 1 393 ? -28.483 5.334 3.074 1.00 92.44 393 THR A CA 1
ATOM 3174 C C . THR A 1 393 ? -28.828 4.009 2.398 1.00 92.44 393 THR A C 1
ATOM 3176 O O . THR A 1 393 ? -27.955 3.153 2.290 1.00 92.44 393 THR A O 1
ATOM 3179 N N . LEU A 1 394 ? -30.051 3.837 1.885 1.00 93.19 394 LEU A N 1
ATOM 3180 C CA . LEU A 1 394 ? -30.434 2.638 1.127 1.00 93.19 394 LEU A CA 1
ATOM 3181 C C . LEU A 1 394 ? -29.695 2.520 -0.214 1.00 93.19 394 LEU A C 1
ATOM 3183 O O . LEU A 1 394 ? -29.319 1.415 -0.596 1.00 93.19 394 LEU A O 1
ATOM 3187 N N . LEU A 1 395 ? -29.446 3.634 -0.910 1.00 93.69 395 LEU A N 1
ATOM 3188 C CA . LEU A 1 395 ? -28.646 3.634 -2.140 1.00 93.69 395 LEU A CA 1
ATOM 3189 C C . LEU A 1 395 ? -27.191 3.233 -1.872 1.00 93.69 395 LEU A C 1
ATOM 3191 O O . LEU A 1 395 ? -26.643 2.423 -2.615 1.00 93.69 395 LEU A O 1
ATOM 3195 N N . LEU A 1 396 ? -26.591 3.741 -0.791 1.00 94.88 396 LEU A N 1
ATOM 3196 C CA . LEU A 1 396 ? -25.244 3.340 -0.373 1.00 94.88 396 LEU A CA 1
ATOM 3197 C C . LEU A 1 396 ? -25.181 1.849 -0.012 1.00 94.88 396 LEU A C 1
ATOM 3199 O O . LEU A 1 396 ? -24.262 1.156 -0.437 1.00 94.88 396 LEU A O 1
ATOM 3203 N N . LEU A 1 397 ? -26.183 1.335 0.708 1.00 93.31 397 LEU A N 1
ATOM 3204 C CA . LEU A 1 397 ? -26.285 -0.093 1.037 1.00 93.31 397 LEU A CA 1
ATOM 3205 C C . LEU A 1 397 ? -26.407 -0.964 -0.221 1.00 93.31 397 LEU A C 1
ATOM 3207 O O . LEU A 1 397 ? -25.712 -1.968 -0.336 1.00 93.31 397 LEU A O 1
ATOM 3211 N N . SER A 1 398 ? -27.224 -0.545 -1.193 1.00 92.50 398 SER A N 1
ATOM 3212 C CA . SER A 1 398 ? -27.365 -1.243 -2.477 1.00 92.50 398 SER A CA 1
ATOM 3213 C C . SER A 1 398 ? -26.057 -1.270 -3.274 1.00 92.50 398 SER A C 1
ATOM 3215 O O . SER A 1 398 ? -25.755 -2.279 -3.909 1.00 92.50 398 SER A O 1
ATOM 3217 N N . GLN A 1 399 ? -25.281 -0.182 -3.255 1.00 93.94 399 GLN A N 1
ATOM 3218 C CA . GLN A 1 399 ? -23.977 -0.127 -3.924 1.00 93.94 399 GLN A CA 1
ATOM 3219 C C . GLN A 1 399 ? -22.948 -1.032 -3.240 1.00 93.94 399 GLN A C 1
ATOM 3221 O O . GLN A 1 399 ? -22.176 -1.708 -3.921 1.00 93.94 399 GLN A O 1
ATOM 3226 N N . GLU A 1 400 ? -22.956 -1.092 -1.907 1.00 93.50 400 GLU A N 1
ATOM 3227 C CA . GLU A 1 400 ? -22.056 -1.975 -1.162 1.00 93.50 400 GLU A CA 1
ATOM 3228 C C . GLU A 1 400 ? -22.397 -3.456 -1.394 1.00 93.50 400 GLU A C 1
ATOM 3230 O O . GLU A 1 400 ? -21.504 -4.284 -1.580 1.00 93.50 400 GLU A O 1
ATOM 3235 N N . GLU A 1 401 ? -23.685 -3.807 -1.469 1.00 92.69 401 GLU A N 1
ATOM 3236 C CA . GLU A 1 401 ? -24.122 -5.166 -1.810 1.00 92.69 401 GLU A CA 1
ATOM 3237 C C . GLU A 1 401 ? -23.676 -5.583 -3.223 1.00 92.69 401 GLU A C 1
ATOM 3239 O O . GLU A 1 401 ? -23.184 -6.702 -3.410 1.00 92.69 401 GLU A O 1
ATOM 3244 N N . GLU A 1 402 ? -23.778 -4.686 -4.209 1.00 90.56 402 GLU A N 1
ATOM 3245 C CA . GLU A 1 402 ? -23.297 -4.933 -5.574 1.00 90.56 402 GLU A CA 1
ATOM 3246 C C . GLU A 1 402 ? -21.769 -5.103 -5.612 1.00 90.56 402 GLU A C 1
ATOM 3248 O O . GLU A 1 402 ? -21.263 -6.053 -6.221 1.00 90.56 402 GLU A O 1
ATOM 3253 N N . ARG A 1 403 ? -21.029 -4.254 -4.885 1.00 92.25 403 ARG A N 1
ATOM 3254 C CA . ARG A 1 403 ? -19.568 -4.356 -4.739 1.00 92.25 403 ARG A CA 1
ATOM 3255 C C . ARG A 1 403 ? -19.164 -5.699 -4.132 1.00 92.25 403 ARG A C 1
ATOM 3257 O O . ARG A 1 403 ? -18.302 -6.384 -4.684 1.00 92.25 403 ARG A O 1
ATOM 3264 N N . HIS A 1 404 ? -19.820 -6.119 -3.051 1.00 93.25 404 HIS A N 1
ATOM 3265 C CA . HIS A 1 404 ? -19.558 -7.408 -2.411 1.00 93.25 404 HIS A CA 1
ATOM 3266 C C . HIS A 1 404 ? -19.885 -8.605 -3.313 1.00 93.25 404 HIS A C 1
ATOM 3268 O O . HIS A 1 404 ? -19.196 -9.630 -3.251 1.00 93.25 404 HIS A O 1
ATOM 3274 N N . LEU A 1 405 ? -20.927 -8.517 -4.143 1.00 95.19 405 LEU A N 1
ATOM 3275 C CA . LEU A 1 405 ? -21.259 -9.568 -5.105 1.00 95.19 405 LEU A CA 1
ATOM 3276 C C . LEU A 1 405 ? -20.194 -9.671 -6.207 1.00 95.19 405 LEU A C 1
ATOM 3278 O O . LEU A 1 405 ? -19.752 -10.776 -6.536 1.00 95.19 405 LEU A O 1
ATOM 3282 N N . LEU A 1 406 ? -19.752 -8.533 -6.749 1.00 92.75 406 LEU A N 1
ATOM 3283 C CA . LEU A 1 406 ? -18.687 -8.472 -7.752 1.00 92.75 406 LEU A CA 1
ATOM 3284 C C . LEU A 1 406 ? -17.360 -9.002 -7.198 1.00 92.75 406 LEU A C 1
ATOM 3286 O O . LEU A 1 406 ? -16.710 -9.821 -7.849 1.00 92.75 406 LEU A O 1
ATOM 3290 N N . GLU A 1 407 ? -16.998 -8.614 -5.977 1.00 93.62 407 GLU A N 1
ATOM 3291 C CA . GLU A 1 407 ? -15.796 -9.086 -5.286 1.00 93.62 407 GLU A CA 1
ATOM 3292 C C . GLU A 1 407 ? -15.830 -10.606 -5.065 1.00 93.62 407 GLU A C 1
ATOM 3294 O O . GLU A 1 407 ? -14.861 -11.302 -5.377 1.00 93.62 407 GLU A O 1
ATOM 3299 N N . ARG A 1 408 ? -16.971 -11.163 -4.630 1.00 93.94 408 ARG A N 1
ATOM 3300 C CA . ARG A 1 408 ? -17.152 -12.623 -4.519 1.00 93.94 408 ARG A CA 1
ATOM 3301 C C . ARG A 1 408 ? -16.970 -13.336 -5.857 1.00 93.94 408 ARG A C 1
ATOM 3303 O O . ARG A 1 408 ? -16.285 -14.359 -5.910 1.00 93.94 408 ARG A O 1
ATOM 3310 N N . ASN A 1 409 ? -17.561 -12.811 -6.928 1.00 94.75 409 ASN A N 1
ATOM 3311 C CA . ASN A 1 409 ? -17.468 -13.413 -8.259 1.00 94.75 409 ASN A CA 1
ATOM 3312 C C . ASN A 1 409 ? -16.038 -13.353 -8.817 1.00 94.75 409 ASN A C 1
ATOM 3314 O O . ASN A 1 409 ? -15.551 -14.343 -9.370 1.00 94.75 409 ASN A O 1
ATOM 3318 N N . MET A 1 410 ? -15.346 -12.227 -8.632 1.00 94.19 410 MET A N 1
ATOM 3319 C CA . MET A 1 410 ? -13.950 -12.067 -9.036 1.00 94.19 410 MET A CA 1
ATOM 3320 C C . MET A 1 410 ? -13.037 -13.015 -8.255 1.00 94.19 410 MET A C 1
ATOM 3322 O O . MET A 1 410 ? -12.245 -13.736 -8.863 1.00 94.19 410 MET A O 1
ATOM 3326 N N . ASN A 1 411 ? -13.216 -13.110 -6.936 1.00 91.94 411 ASN A N 1
ATOM 3327 C CA . ASN A 1 411 ? -12.462 -14.036 -6.093 1.00 91.94 411 ASN A CA 1
ATOM 3328 C C . ASN A 1 411 ? -12.687 -15.498 -6.502 1.00 91.94 411 ASN A C 1
ATOM 3330 O O . ASN A 1 411 ? -11.725 -16.255 -6.633 1.00 91.94 411 ASN A O 1
ATOM 3334 N N . ALA A 1 412 ? -13.927 -15.893 -6.806 1.00 94.56 412 ALA A N 1
ATOM 3335 C CA . ALA A 1 412 ? -14.222 -17.235 -7.307 1.00 94.56 412 ALA A CA 1
ATOM 3336 C C . ALA A 1 412 ? -13.529 -17.527 -8.655 1.00 94.56 412 ALA A C 1
ATOM 3338 O O . ALA A 1 412 ? -12.991 -18.622 -8.861 1.00 94.56 412 ALA A O 1
ATOM 3339 N N . ALA A 1 413 ? -13.497 -16.553 -9.571 1.00 92.31 413 ALA A N 1
ATOM 3340 C CA . ALA A 1 413 ? -12.812 -16.684 -10.857 1.00 92.31 413 ALA A CA 1
ATOM 3341 C C . ALA A 1 413 ? -11.284 -16.785 -10.698 1.00 92.31 413 ALA A C 1
ATOM 3343 O O . ALA A 1 413 ? -10.655 -17.646 -11.324 1.00 92.31 413 ALA A O 1
ATOM 3344 N N . LEU A 1 414 ? -10.694 -15.960 -9.827 1.00 92.38 414 LEU A N 1
ATOM 3345 C CA . LEU A 1 414 ? -9.268 -16.005 -9.496 1.00 92.38 414 LEU A CA 1
ATOM 3346 C C . LEU A 1 414 ? -8.887 -17.349 -8.874 1.00 92.38 414 LEU A C 1
ATOM 3348 O O . LEU A 1 414 ? -7.919 -17.980 -9.299 1.00 92.38 414 LEU A O 1
ATOM 3352 N N . GLN A 1 415 ? -9.690 -17.852 -7.939 1.00 93.06 415 GLN A N 1
ATOM 3353 C CA . GLN A 1 415 ? -9.429 -19.132 -7.289 1.00 93.06 415 GLN A CA 1
ATOM 3354 C C . GLN A 1 415 ? -9.502 -20.304 -8.278 1.00 93.06 415 GLN A C 1
ATOM 3356 O O . GLN A 1 415 ? -8.658 -21.201 -8.242 1.00 93.06 415 GLN A O 1
ATOM 3361 N N . LYS A 1 416 ? -10.430 -20.257 -9.244 1.00 92.88 416 LYS A N 1
ATOM 3362 C CA . LYS A 1 416 ? -10.477 -21.223 -10.353 1.00 92.88 416 LYS A CA 1
ATOM 3363 C C . LYS A 1 416 ? -9.211 -21.169 -11.216 1.00 92.88 416 LYS A C 1
ATOM 3365 O O . LYS A 1 416 ? -8.682 -22.221 -11.574 1.00 92.88 416 LYS A O 1
ATOM 3370 N N . ARG A 1 417 ? -8.698 -19.969 -11.518 1.00 93.12 417 ARG A N 1
ATOM 3371 C CA . ARG A 1 417 ? -7.442 -19.795 -12.269 1.00 93.12 417 ARG A CA 1
ATOM 3372 C C . ARG A 1 417 ? -6.228 -20.313 -11.510 1.00 93.12 417 ARG A C 1
ATOM 3374 O O . ARG A 1 417 ? -5.386 -20.964 -12.121 1.00 93.12 417 ARG A O 1
ATOM 3381 N N . ILE A 1 418 ? -6.156 -20.093 -10.200 1.00 92.94 418 ILE A N 1
ATOM 3382 C CA . ILE A 1 418 ? -5.078 -20.632 -9.360 1.00 92.94 418 ILE A CA 1
ATOM 3383 C C . ILE A 1 418 ? -5.059 -22.163 -9.432 1.00 92.94 418 ILE A C 1
ATOM 3385 O O . ILE A 1 418 ? -4.008 -22.748 -9.690 1.00 92.94 418 ILE A O 1
ATOM 3389 N N . VAL A 1 419 ? -6.216 -22.816 -9.281 1.00 95.25 419 VAL A N 1
ATOM 3390 C CA . VAL A 1 419 ? -6.318 -24.285 -9.359 1.00 95.25 419 VAL A CA 1
ATOM 3391 C C . VAL A 1 419 ? -5.918 -24.806 -10.745 1.00 95.25 419 VAL A C 1
ATOM 3393 O O . VAL A 1 419 ? -5.216 -25.813 -10.855 1.00 95.25 419 VAL A O 1
ATOM 3396 N N . GLU A 1 420 ? -6.323 -24.121 -11.816 1.00 93.62 420 GLU A N 1
ATOM 3397 C CA . GLU A 1 420 ? -5.944 -24.475 -13.188 1.00 93.62 420 GLU A CA 1
ATOM 3398 C C . GLU A 1 420 ? -4.431 -24.336 -13.423 1.00 93.62 420 GLU A C 1
ATOM 3400 O O . GLU A 1 420 ? -3.801 -25.244 -13.966 1.00 93.62 420 GLU A O 1
ATOM 3405 N N . LEU A 1 421 ? -3.820 -23.245 -12.953 1.00 93.62 421 LEU A N 1
ATOM 3406 C CA . LEU A 1 421 ? -2.375 -23.032 -13.047 1.00 93.62 421 LEU A CA 1
ATOM 3407 C C . LEU A 1 421 ? -1.590 -24.070 -12.240 1.00 93.62 421 LEU A C 1
ATOM 3409 O O . LEU A 1 421 ? -0.602 -24.603 -12.741 1.00 93.62 421 LEU A O 1
ATOM 3413 N N . GLN A 1 422 ? -2.048 -24.413 -11.034 1.00 90.56 422 GLN A N 1
ATOM 3414 C CA . GLN A 1 422 ? -1.449 -25.483 -10.233 1.00 90.56 422 GLN A CA 1
ATOM 3415 C C . GLN A 1 422 ? -1.520 -26.836 -10.954 1.00 90.56 422 GLN A C 1
ATOM 3417 O O . GLN A 1 422 ? -0.536 -27.578 -10.972 1.00 90.56 422 GLN A O 1
ATOM 3422 N N . ARG A 1 423 ? -2.648 -27.143 -11.612 1.00 93.44 423 ARG A N 1
ATOM 3423 C CA . ARG A 1 423 ? -2.799 -28.360 -12.426 1.00 93.44 423 ARG A CA 1
ATOM 3424 C C . ARG A 1 423 ? -1.841 -28.367 -13.618 1.00 93.44 423 ARG A C 1
ATOM 3426 O O . ARG A 1 423 ? -1.180 -29.377 -13.854 1.00 93.44 423 ARG A O 1
ATOM 3433 N N . ASN A 1 424 ? -1.739 -27.251 -14.335 1.00 93.56 424 ASN A N 1
ATOM 3434 C CA . ASN A 1 424 ? -0.847 -27.115 -15.486 1.00 93.56 424 ASN A CA 1
ATOM 3435 C C . ASN A 1 424 ? 0.623 -27.236 -15.071 1.00 93.56 424 ASN A C 1
ATOM 3437 O O . ASN A 1 424 ? 1.394 -27.929 -15.731 1.00 93.56 424 ASN A O 1
ATOM 3441 N N . LEU A 1 425 ? 1.008 -26.628 -13.947 1.00 91.12 425 LEU A N 1
ATOM 3442 C CA . LEU A 1 425 ? 2.354 -26.748 -13.396 1.00 91.12 425 LEU A CA 1
ATOM 3443 C C . LEU A 1 425 ? 2.682 -28.201 -13.039 1.00 91.12 425 LEU A C 1
ATOM 3445 O O . LEU A 1 425 ? 3.764 -28.685 -13.381 1.00 91.12 425 LEU A O 1
ATOM 3449 N N . LEU A 1 426 ? 1.750 -28.909 -12.392 1.00 91.25 426 LEU A N 1
ATOM 3450 C CA . LEU A 1 426 ? 1.914 -30.328 -12.082 1.00 91.25 426 LEU A CA 1
ATOM 3451 C C . LEU A 1 426 ? 2.096 -31.141 -13.370 1.00 91.25 426 LEU A C 1
ATOM 3453 O O . LEU A 1 426 ? 3.041 -31.921 -13.464 1.00 91.25 426 LEU A O 1
ATOM 3457 N N . GLN A 1 427 ? 1.256 -30.911 -14.384 1.00 91.19 427 GLN A N 1
ATOM 3458 C CA . GLN A 1 427 ? 1.355 -31.596 -15.671 1.00 91.19 427 GLN A CA 1
ATOM 3459 C C . GLN A 1 427 ? 2.712 -31.345 -16.343 1.00 91.19 427 GLN A C 1
ATOM 3461 O O . GLN A 1 427 ? 3.425 -32.303 -16.640 1.00 91.19 427 GLN A O 1
ATOM 3466 N N . VAL A 1 428 ? 3.127 -30.086 -16.504 1.00 89.75 428 VAL A N 1
ATOM 3467 C CA . VAL A 1 428 ? 4.422 -29.731 -17.114 1.00 89.75 428 VAL A CA 1
ATOM 3468 C C . VAL A 1 428 ? 5.586 -30.338 -16.332 1.00 89.75 428 VAL A C 1
ATOM 3470 O O . VAL A 1 428 ? 6.548 -30.826 -16.924 1.00 89.75 428 VAL A O 1
ATOM 3473 N N . THR A 1 429 ? 5.498 -30.368 -15.001 1.00 87.56 429 THR A N 1
ATOM 3474 C CA . THR A 1 429 ? 6.520 -30.996 -14.156 1.00 87.56 429 THR A CA 1
ATOM 3475 C C . THR A 1 429 ? 6.576 -32.502 -14.397 1.00 87.56 429 THR A C 1
ATOM 3477 O O . THR A 1 429 ? 7.662 -33.040 -14.607 1.00 87.56 429 THR A O 1
ATOM 3480 N N . THR A 1 430 ? 5.429 -33.186 -14.442 1.00 89.62 430 THR A N 1
ATOM 3481 C CA . THR A 1 430 ? 5.383 -34.628 -14.734 1.00 89.62 430 THR A CA 1
ATOM 3482 C C . THR A 1 430 ? 5.899 -34.954 -16.134 1.00 89.62 430 THR A C 1
ATOM 3484 O O . THR A 1 430 ? 6.672 -35.897 -16.297 1.00 89.62 430 THR A O 1
ATOM 3487 N N . GLU A 1 431 ? 5.559 -34.142 -17.138 1.00 87.94 431 GLU A N 1
ATOM 3488 C CA . GLU A 1 431 ? 6.054 -34.296 -18.507 1.00 87.94 431 GLU A CA 1
ATOM 3489 C C . GLU A 1 431 ? 7.567 -34.057 -18.589 1.00 87.94 431 GLU A C 1
ATOM 3491 O O . GLU A 1 431 ? 8.279 -34.834 -19.227 1.00 87.94 431 GLU A O 1
ATOM 3496 N N . LYS A 1 432 ? 8.090 -33.045 -17.885 1.00 87.56 432 LYS A N 1
ATOM 3497 C CA . LYS A 1 432 ? 9.531 -32.772 -17.809 1.00 87.56 432 LYS A CA 1
ATOM 3498 C C . LYS A 1 432 ? 10.288 -33.903 -17.115 1.00 87.56 432 LYS A C 1
ATOM 3500 O O . LYS A 1 432 ? 11.333 -34.318 -17.611 1.00 87.56 432 LYS A O 1
ATOM 3505 N N . VAL A 1 433 ? 9.769 -34.429 -16.003 1.00 91.44 433 VAL A N 1
ATOM 3506 C CA . VAL A 1 433 ? 10.355 -35.589 -15.308 1.00 91.44 433 VAL A CA 1
ATOM 3507 C C . VAL A 1 433 ? 10.364 -36.810 -16.226 1.00 91.44 433 VAL A C 1
ATOM 3509 O O . VAL A 1 433 ? 11.387 -37.483 -16.328 1.00 91.44 433 VAL A O 1
ATOM 3512 N N . LYS A 1 434 ? 9.272 -37.058 -16.957 1.00 88.69 434 LYS A N 1
ATOM 3513 C CA . LYS A 1 434 ? 9.199 -38.150 -17.933 1.00 88.69 434 LYS A CA 1
ATOM 3514 C C . LYS A 1 434 ? 10.238 -37.993 -19.047 1.00 88.69 434 LYS A C 1
ATOM 3516 O O . LYS A 1 434 ? 10.950 -38.947 -19.338 1.00 88.69 434 LYS A O 1
ATOM 3521 N N . ALA A 1 435 ? 10.386 -36.795 -19.612 1.00 83.56 435 ALA A N 1
ATOM 3522 C CA . ALA A 1 435 ? 11.391 -36.520 -20.639 1.00 83.56 435 ALA A CA 1
ATOM 3523 C C . ALA A 1 435 ? 12.828 -36.700 -20.117 1.00 83.56 435 ALA A C 1
ATOM 3525 O O . ALA A 1 435 ? 13.672 -37.261 -20.813 1.00 83.56 435 ALA A O 1
ATOM 3526 N N . LEU A 1 436 ? 13.109 -36.270 -18.881 1.00 86.69 436 LEU A N 1
ATOM 3527 C CA . LEU A 1 436 ? 14.407 -36.490 -18.236 1.00 86.69 436 LEU A CA 1
ATOM 3528 C C . LEU A 1 436 ? 14.678 -37.978 -17.984 1.00 86.69 436 LEU A C 1
ATOM 3530 O O . LEU A 1 436 ? 15.804 -38.431 -18.173 1.00 86.69 436 LEU A O 1
ATOM 3534 N N . MET A 1 437 ? 13.655 -38.743 -17.600 1.00 89.00 437 MET A N 1
ATOM 3535 C CA . MET A 1 437 ? 13.764 -40.188 -17.406 1.00 89.00 437 MET A CA 1
ATOM 3536 C C . MET A 1 437 ? 14.025 -40.918 -18.732 1.00 89.00 437 MET A C 1
ATOM 3538 O O . MET A 1 437 ? 14.908 -41.770 -18.796 1.00 89.00 437 MET A O 1
ATOM 3542 N N . GLU A 1 438 ? 13.326 -40.540 -19.805 1.00 85.81 438 GLU A N 1
ATOM 3543 C CA . GLU A 1 438 ? 13.561 -41.068 -21.155 1.00 85.81 438 GLU A CA 1
ATOM 3544 C C . GLU A 1 438 ? 14.963 -40.697 -21.673 1.00 85.81 438 GLU A C 1
ATOM 3546 O O . GLU A 1 438 ? 15.643 -41.533 -22.264 1.00 85.81 438 GLU A O 1
ATOM 3551 N N . LEU A 1 439 ? 15.450 -39.482 -21.393 1.00 85.31 439 LEU A N 1
ATOM 3552 C CA . LEU A 1 439 ? 16.819 -39.068 -21.719 1.00 85.31 439 LEU A CA 1
ATOM 3553 C C . LEU A 1 439 ? 17.867 -39.884 -20.946 1.00 85.31 439 LEU A C 1
ATOM 3555 O O . LEU A 1 439 ? 18.886 -40.277 -21.514 1.00 85.31 439 LEU A O 1
ATOM 3559 N N . ALA A 1 440 ? 17.628 -40.147 -19.659 1.00 85.44 440 ALA A N 1
ATOM 3560 C CA . ALA A 1 440 ? 18.515 -40.964 -18.836 1.00 85.44 440 ALA A CA 1
ATOM 3561 C C . ALA A 1 440 ? 18.595 -42.410 -19.354 1.00 85.44 440 ALA A C 1
ATOM 3563 O O . ALA A 1 440 ? 19.696 -42.951 -19.460 1.00 85.44 440 ALA A O 1
ATOM 3564 N N . GLN A 1 441 ? 17.459 -42.998 -19.751 1.00 88.06 441 GLN A N 1
ATOM 3565 C CA . GLN A 1 441 ? 17.416 -44.316 -20.395 1.00 88.06 441 GLN A CA 1
ATOM 3566 C C . GLN A 1 441 ? 18.208 -44.327 -21.704 1.00 88.06 441 GLN A C 1
ATOM 3568 O O . GLN A 1 441 ? 19.040 -45.204 -21.911 1.00 88.06 441 GLN A O 1
ATOM 3573 N N . LEU A 1 442 ? 18.030 -43.310 -22.549 1.00 83.94 442 LEU A N 1
ATOM 3574 C CA . LEU A 1 442 ? 18.736 -43.217 -23.828 1.00 83.94 442 LEU A CA 1
ATOM 3575 C C . LEU A 1 442 ? 20.255 -43.059 -23.638 1.00 83.94 442 LEU A C 1
ATOM 3577 O O . LEU A 1 442 ? 21.047 -43.641 -24.377 1.00 83.94 442 LEU A O 1
ATOM 3581 N N . LYS A 1 443 ? 20.681 -42.320 -22.604 1.00 84.06 443 LYS A N 1
ATOM 3582 C CA . LYS A 1 443 ? 22.095 -42.211 -22.214 1.00 84.06 443 LYS A CA 1
ATOM 3583 C C . LYS A 1 443 ? 22.659 -43.555 -21.737 1.00 84.06 443 LYS A C 1
ATOM 3585 O O . LYS A 1 443 ? 23.801 -43.876 -22.061 1.00 84.06 443 LYS A O 1
ATOM 3590 N N . GLN A 1 444 ? 21.876 -44.333 -20.991 1.00 84.38 444 GLN A N 1
ATOM 3591 C CA . GLN A 1 444 ? 22.266 -45.670 -20.543 1.00 84.38 444 GLN A CA 1
ATOM 3592 C C . GLN A 1 444 ? 22.367 -46.653 -21.719 1.00 84.38 444 GLN A C 1
ATOM 3594 O O . GLN A 1 444 ? 23.349 -47.385 -21.811 1.00 84.38 444 GLN A O 1
ATOM 3599 N N . GLU A 1 445 ? 21.408 -46.635 -22.648 1.00 82.75 445 GLU A N 1
ATOM 3600 C CA . GLU A 1 445 ? 21.452 -47.418 -23.891 1.00 82.75 445 GLU A CA 1
ATOM 3601 C C . GLU A 1 445 ? 22.684 -47.061 -24.733 1.00 82.75 445 GLU A C 1
ATOM 3603 O O . GLU A 1 445 ? 23.390 -47.952 -25.201 1.00 82.75 445 GLU A O 1
ATOM 3608 N N . TYR A 1 446 ? 23.008 -45.769 -24.858 1.00 78.50 446 TYR A N 1
ATOM 3609 C CA . TYR A 1 446 ? 24.217 -45.312 -25.544 1.00 78.50 446 TYR A CA 1
ATOM 3610 C C . TYR A 1 446 ? 25.501 -45.817 -24.867 1.00 78.50 446 TYR A C 1
ATOM 3612 O O . TYR A 1 446 ? 26.406 -46.294 -25.547 1.00 78.50 446 TYR A O 1
ATOM 3620 N N . GLN A 1 447 ? 25.579 -45.774 -23.532 1.00 80.81 447 GLN A N 1
ATOM 3621 C CA . GLN A 1 447 ? 26.721 -46.327 -22.792 1.00 80.81 447 GLN A CA 1
ATOM 3622 C C . GLN A 1 447 ? 26.847 -47.848 -22.954 1.00 80.81 447 GLN A C 1
ATOM 3624 O O . GLN A 1 447 ? 27.961 -48.350 -23.085 1.00 80.81 447 GLN A O 1
ATOM 3629 N N . LEU A 1 448 ? 25.730 -48.579 -22.991 1.00 82.56 448 LEU A N 1
ATOM 3630 C CA . LEU A 1 448 ? 25.719 -50.023 -23.250 1.00 82.56 448 LEU A CA 1
ATOM 3631 C C . LEU A 1 448 ? 26.162 -50.357 -24.679 1.00 82.56 448 LEU A C 1
ATOM 3633 O O . LEU A 1 448 ? 26.872 -51.339 -24.879 1.00 82.56 448 LEU A O 1
ATOM 3637 N N . LEU A 1 449 ? 25.777 -49.546 -25.669 1.00 77.44 449 LEU A N 1
ATOM 3638 C CA . LEU A 1 449 ? 26.257 -49.683 -27.047 1.00 77.44 449 LEU A CA 1
ATOM 3639 C C . LEU A 1 449 ? 27.756 -49.391 -27.155 1.00 77.44 449 LEU A C 1
ATOM 3641 O O . LEU A 1 449 ? 28.456 -50.117 -27.854 1.00 77.44 449 LEU A O 1
ATOM 3645 N N . LEU A 1 450 ? 28.256 -48.389 -26.427 1.00 74.06 450 LEU A N 1
ATOM 3646 C CA . LEU A 1 450 ? 29.687 -48.088 -26.364 1.00 74.06 450 LEU A CA 1
ATOM 3647 C C . LEU A 1 450 ? 30.475 -49.263 -25.754 1.00 74.06 450 LEU A C 1
ATOM 3649 O O . LEU A 1 450 ? 31.469 -49.699 -26.322 1.00 74.06 450 LEU A O 1
ATOM 3653 N N . GLN A 1 451 ? 29.977 -49.841 -24.654 1.00 73.06 451 GLN A N 1
ATOM 3654 C CA . GLN A 1 451 ? 30.581 -51.022 -24.021 1.00 73.06 451 GLN A CA 1
ATOM 3655 C C . GLN A 1 451 ? 30.510 -52.283 -24.896 1.00 73.06 451 GLN A C 1
ATOM 3657 O O . GLN A 1 451 ? 31.442 -53.084 -24.875 1.00 73.06 451 GLN A O 1
ATOM 3662 N N . LYS A 1 452 ? 29.433 -52.471 -25.673 1.00 71.62 452 LYS A N 1
ATOM 3663 C CA . LYS A 1 452 ? 29.344 -53.556 -26.665 1.00 71.62 452 LYS A CA 1
ATOM 3664 C C . LYS A 1 452 ? 30.321 -53.358 -27.819 1.00 71.62 452 LYS A C 1
ATOM 3666 O O . LYS A 1 452 ? 30.969 -54.321 -28.196 1.00 71.62 452 LYS A O 1
ATOM 3671 N N . GLY A 1 453 ? 30.484 -52.131 -28.316 1.00 59.12 453 GLY A N 1
ATOM 3672 C CA . GLY A 1 453 ? 31.496 -51.808 -29.325 1.00 59.12 453 GLY A CA 1
ATOM 3673 C C . GLY A 1 453 ? 32.914 -52.141 -28.853 1.00 59.12 453 GLY A C 1
ATOM 3674 O O . GLY A 1 453 ? 33.675 -52.751 -29.597 1.00 59.12 453 GLY A O 1
ATOM 3675 N N . ASP A 1 454 ? 33.237 -51.847 -27.591 1.00 55.91 454 ASP A N 1
ATOM 3676 C CA . ASP A 1 454 ? 34.526 -52.220 -26.996 1.00 55.91 454 ASP A CA 1
ATOM 3677 C C . ASP A 1 454 ? 34.665 -53.742 -26.775 1.00 55.91 454 ASP A C 1
ATOM 3679 O O . ASP A 1 454 ? 35.751 -54.293 -26.955 1.00 55.91 454 ASP A O 1
ATOM 3683 N N . GLN A 1 455 ? 33.585 -54.460 -26.437 1.00 56.97 455 GLN A N 1
ATOM 3684 C CA . GLN A 1 455 ? 33.602 -55.928 -26.327 1.00 56.97 455 GLN A CA 1
ATOM 3685 C C . GLN A 1 455 ? 33.696 -56.638 -27.685 1.00 56.97 455 GLN A C 1
ATOM 3687 O O . GLN A 1 455 ? 34.382 -57.656 -27.776 1.00 56.97 455 GLN A O 1
ATOM 3692 N N . ASP A 1 456 ? 33.079 -56.093 -28.733 1.00 53.25 456 ASP A N 1
ATOM 3693 C CA . ASP A 1 456 ? 33.154 -56.611 -30.105 1.00 53.25 456 ASP A CA 1
ATOM 3694 C C . ASP A 1 456 ? 34.553 -56.394 -30.720 1.00 53.25 456 ASP A C 1
ATOM 3696 O O . ASP A 1 456 ? 34.998 -57.190 -31.545 1.00 53.25 456 ASP A O 1
ATOM 3700 N N . ILE A 1 457 ? 35.302 -55.380 -30.263 1.00 54.31 457 ILE A N 1
ATOM 3701 C CA . ILE A 1 457 ? 36.725 -55.190 -30.606 1.00 54.31 457 ILE A CA 1
ATOM 3702 C C . ILE A 1 457 ? 37.619 -56.222 -29.887 1.00 54.31 457 ILE A C 1
ATOM 3704 O O . ILE A 1 457 ? 38.655 -56.623 -30.418 1.00 54.31 457 ILE A O 1
ATOM 3708 N N . ILE A 1 458 ? 37.217 -56.694 -28.700 1.00 53.84 458 ILE A N 1
ATOM 3709 C CA . ILE A 1 458 ? 37.969 -57.679 -27.901 1.00 53.84 458 ILE A CA 1
ATOM 3710 C C . ILE A 1 458 ? 37.620 -59.131 -28.298 1.00 53.84 458 ILE A C 1
ATOM 3712 O O . ILE A 1 458 ? 38.484 -60.008 -28.238 1.00 53.84 458 ILE A O 1
ATOM 3716 N N . GLN A 1 459 ? 36.397 -59.410 -28.765 1.00 45.91 459 GLN A N 1
ATOM 3717 C CA . GLN A 1 459 ? 36.011 -60.695 -29.362 1.00 45.91 459 GLN A CA 1
ATOM 3718 C C . GLN A 1 459 ? 36.140 -60.649 -30.886 1.00 45.91 459 GLN A C 1
ATOM 3720 O O . GLN A 1 459 ? 35.155 -60.544 -31.610 1.00 45.91 459 GLN A O 1
ATOM 3725 N N . GLY A 1 460 ? 37.369 -60.784 -31.386 1.00 48.78 460 GLY A N 1
ATOM 3726 C CA . GLY A 1 460 ? 37.639 -60.873 -32.819 1.00 48.78 460 GLY A CA 1
ATOM 3727 C C . GLY A 1 460 ? 36.779 -61.931 -33.530 1.00 48.78 460 GLY A C 1
ATOM 3728 O O . GLY A 1 460 ? 37.071 -63.126 -33.481 1.00 48.78 460 GLY A O 1
ATOM 3729 N N . ARG A 1 461 ? 35.747 -61.486 -34.253 1.00 36.16 461 ARG A N 1
ATOM 3730 C CA . ARG A 1 461 ? 35.125 -62.231 -35.353 1.00 36.16 461 ARG A CA 1
ATOM 3731 C C . ARG A 1 461 ? 35.106 -61.366 -36.602 1.00 36.16 461 ARG A C 1
ATOM 3733 O O . ARG A 1 461 ? 34.405 -60.364 -36.680 1.00 36.16 461 ARG A O 1
ATOM 3740 N N . HIS A 1 462 ? 35.845 -61.817 -37.606 1.00 46.72 462 HIS A N 1
ATOM 3741 C CA . HIS A 1 462 ? 35.690 -61.377 -38.983 1.00 46.72 462 HIS A CA 1
ATOM 3742 C C . HIS A 1 462 ? 34.496 -62.095 -39.632 1.00 46.72 462 HIS A C 1
ATOM 3744 O O . HIS A 1 462 ? 34.514 -63.317 -39.741 1.00 46.72 462 HIS A O 1
ATOM 3750 N N . HIS A 1 463 ? 33.505 -61.329 -40.093 1.00 32.91 463 HIS A N 1
ATOM 3751 C CA . HIS A 1 463 ? 32.674 -61.588 -41.282 1.00 32.91 463 HIS A CA 1
ATOM 3752 C C . HIS A 1 463 ? 32.039 -60.243 -41.688 1.00 32.91 463 HIS A C 1
ATOM 3754 O O . HIS A 1 463 ? 31.374 -59.608 -40.882 1.00 32.91 463 HIS A O 1
ATOM 3760 N N . SER A 1 464 ? 32.504 -59.619 -42.774 1.00 33.53 464 SER A N 1
ATOM 3761 C CA . SER A 1 464 ? 31.948 -59.712 -44.138 1.00 33.53 464 SER A CA 1
ATOM 3762 C C . SER A 1 464 ? 30.596 -58.997 -44.284 1.00 33.53 464 SER A C 1
ATOM 3764 O O . SER A 1 464 ? 29.581 -59.508 -43.843 1.00 33.53 464 SER A O 1
ATOM 3766 N N . GLU A 1 465 ? 30.661 -57.817 -44.912 1.00 41.09 465 GLU A N 1
ATOM 3767 C CA . GLU A 1 465 ? 29.663 -57.127 -45.749 1.00 41.09 465 GLU A CA 1
ATOM 3768 C C . GLU A 1 465 ? 28.148 -57.230 -45.435 1.00 41.09 465 GLU A C 1
ATOM 3770 O O . GLU A 1 465 ? 27.545 -58.293 -45.461 1.00 41.09 465 GLU A O 1
ATOM 3775 N N . ILE A 1 466 ? 27.531 -56.034 -45.359 1.00 45.03 466 ILE A N 1
ATOM 3776 C CA . ILE A 1 466 ? 26.088 -55.715 -45.477 1.00 45.03 466 ILE A CA 1
ATOM 3777 C C . ILE A 1 466 ? 25.258 -55.845 -44.183 1.00 45.03 466 ILE A C 1
ATOM 3779 O O . ILE A 1 466 ? 24.590 -56.839 -43.963 1.00 45.03 466 ILE A O 1
ATOM 3783 N N . GLU A 1 467 ? 25.238 -54.773 -43.372 1.00 33.50 467 GLU A N 1
ATOM 3784 C CA . GLU A 1 467 ? 24.014 -54.116 -42.825 1.00 33.50 467 GLU A CA 1
ATOM 3785 C C . GLU A 1 467 ? 24.336 -52.914 -41.895 1.00 33.50 467 GLU A C 1
ATOM 3787 O O . GLU A 1 467 ? 23.663 -52.619 -40.912 1.00 33.50 467 GLU A O 1
ATOM 3792 N N . GLY A 1 468 ? 25.378 -52.137 -42.197 1.00 35.16 468 GLY A N 1
ATOM 3793 C CA . GLY A 1 468 ? 25.858 -51.051 -41.327 1.00 35.16 468 GLY A CA 1
ATOM 3794 C C . GLY A 1 468 ? 25.131 -49.703 -41.444 1.00 35.16 468 GLY A C 1
ATOM 3795 O O . GLY A 1 468 ? 25.803 -48.676 -41.413 1.00 35.16 468 GLY A O 1
ATOM 3796 N N . LYS A 1 469 ? 23.802 -49.651 -41.631 1.00 41.25 469 LYS A N 1
ATOM 3797 C CA . LYS A 1 469 ? 23.070 -48.358 -41.707 1.00 41.25 469 LYS A CA 1
ATOM 3798 C C . LYS A 1 469 ? 21.766 -48.241 -40.912 1.00 41.25 469 LYS A C 1
ATOM 3800 O O . LYS A 1 469 ? 21.203 -47.152 -40.891 1.00 41.25 469 LYS A O 1
ATOM 3805 N N . LYS A 1 470 ? 21.283 -49.281 -40.222 1.00 40.94 470 LYS A N 1
ATOM 3806 C CA . LYS A 1 470 ? 19.941 -49.222 -39.600 1.00 40.94 470 LYS A CA 1
ATOM 3807 C C . LYS A 1 470 ? 19.874 -48.889 -38.107 1.00 40.94 470 LYS A C 1
ATOM 3809 O O . LYS A 1 470 ? 18.841 -48.396 -37.678 1.00 40.94 470 LYS A O 1
ATOM 3814 N N . ALA A 1 471 ? 20.931 -49.084 -37.317 1.00 40.53 471 ALA A N 1
ATOM 3815 C CA . ALA A 1 471 ? 20.813 -48.921 -35.859 1.00 40.53 471 ALA A CA 1
ATOM 3816 C C . ALA A 1 471 ? 21.056 -47.487 -35.338 1.00 40.53 471 ALA A C 1
ATOM 3818 O O . ALA A 1 471 ? 20.542 -47.128 -34.284 1.00 40.53 471 ALA A O 1
ATOM 3819 N N . VAL A 1 472 ? 21.804 -46.644 -36.063 1.00 45.38 472 VAL A N 1
ATOM 3820 C CA . VAL A 1 472 ? 22.165 -45.288 -35.585 1.00 45.38 472 VAL A CA 1
ATOM 3821 C C . VAL A 1 472 ? 21.106 -44.236 -35.950 1.00 45.38 472 VAL A C 1
ATOM 3823 O O . VAL A 1 472 ? 20.873 -43.305 -35.183 1.00 45.38 472 VAL A O 1
ATOM 3826 N N . GLN A 1 473 ? 20.390 -44.414 -37.067 1.00 47.16 473 GLN A N 1
ATOM 3827 C CA . GLN A 1 473 ? 19.345 -43.472 -37.496 1.00 47.16 473 GLN A CA 1
ATOM 3828 C C . GLN A 1 473 ? 18.097 -43.481 -36.598 1.00 47.16 473 GLN A C 1
ATOM 3830 O O . GLN A 1 473 ? 17.440 -42.447 -36.465 1.00 47.16 473 GLN A O 1
ATOM 3835 N N . ASP A 1 474 ? 17.774 -44.607 -35.955 1.00 47.94 474 ASP A N 1
ATOM 3836 C CA . ASP A 1 474 ? 16.552 -44.728 -35.145 1.00 47.94 474 ASP A CA 1
ATOM 3837 C C . ASP A 1 474 ? 16.673 -43.972 -33.802 1.00 47.94 474 ASP A C 1
ATOM 3839 O O . ASP A 1 474 ? 15.741 -43.297 -33.355 1.00 47.94 474 ASP A O 1
ATOM 3843 N N . GLY A 1 475 ? 17.874 -43.965 -33.205 1.00 54.03 475 GLY A N 1
ATOM 3844 C CA . GLY A 1 475 ? 18.180 -43.191 -31.993 1.00 54.03 475 GLY A CA 1
ATOM 3845 C C . GLY A 1 475 ? 18.215 -41.677 -32.231 1.00 54.03 475 GLY A C 1
ATOM 3846 O O . GLY A 1 475 ? 17.686 -40.900 -31.429 1.00 54.03 475 GLY A O 1
ATOM 3847 N N . GLU A 1 476 ? 18.769 -41.248 -33.368 1.00 53.38 476 GLU A N 1
ATOM 3848 C CA . GLU A 1 476 ? 18.816 -39.837 -33.765 1.00 53.38 476 GLU A CA 1
ATOM 3849 C C . GLU A 1 476 ? 17.411 -39.298 -34.098 1.00 53.38 476 GLU A C 1
ATOM 3851 O O . GLU A 1 476 ? 17.048 -38.184 -33.703 1.00 53.38 476 GLU A O 1
ATOM 3856 N N . GLY A 1 477 ? 16.563 -40.120 -34.730 1.00 59.50 477 GLY A N 1
ATOM 3857 C CA . GLY A 1 477 ? 15.150 -39.817 -34.969 1.00 59.50 477 GLY A CA 1
ATOM 3858 C C . GLY A 1 477 ? 14.341 -39.656 -33.677 1.00 59.50 477 GLY A C 1
ATOM 3859 O O . GLY A 1 477 ? 13.529 -38.731 -33.563 1.00 59.50 477 GLY A O 1
ATOM 3860 N N . ARG A 1 478 ? 14.601 -40.494 -32.665 1.00 61.28 478 ARG A N 1
ATOM 3861 C CA . ARG A 1 478 ? 13.930 -40.434 -31.356 1.00 61.28 478 ARG A CA 1
ATOM 3862 C C . ARG A 1 478 ? 14.323 -39.183 -30.562 1.00 61.28 478 ARG A C 1
ATOM 3864 O O . ARG A 1 478 ? 13.438 -38.492 -30.059 1.00 61.28 478 ARG A O 1
ATOM 3871 N N . LEU A 1 479 ? 15.609 -38.823 -30.537 1.00 59.16 479 LEU A N 1
ATOM 3872 C CA . LEU A 1 479 ? 16.107 -37.563 -29.958 1.00 59.16 479 LEU A CA 1
ATOM 3873 C C . LEU A 1 479 ? 15.516 -36.335 -30.660 1.00 59.16 479 LEU A C 1
ATOM 3875 O O . LEU A 1 479 ? 15.052 -35.400 -30.006 1.00 59.16 479 LEU A O 1
ATOM 3879 N N . LYS A 1 480 ? 15.459 -36.352 -31.995 1.00 64.44 480 LYS A N 1
ATOM 3880 C CA . LYS A 1 480 ? 14.889 -35.254 -32.787 1.00 64.44 480 LYS A CA 1
ATOM 3881 C C . LYS A 1 480 ? 13.380 -35.109 -32.570 1.00 64.44 480 LYS A C 1
ATOM 3883 O O . LYS A 1 480 ? 12.885 -33.985 -32.542 1.00 64.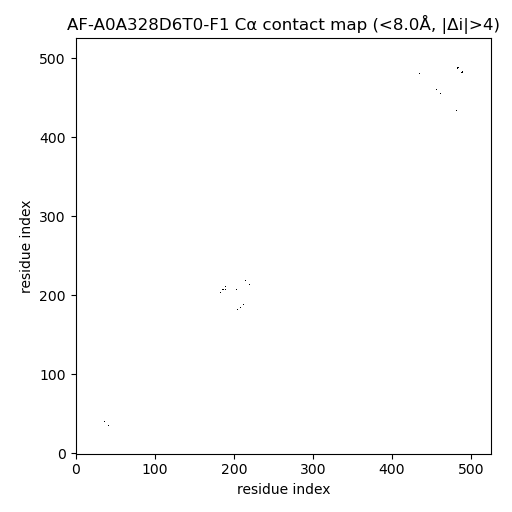44 480 LYS A O 1
ATOM 3888 N N . ASN A 1 481 ? 12.658 -36.212 -32.363 1.00 63.81 481 ASN A N 1
ATOM 3889 C CA . ASN A 1 481 ? 11.236 -36.195 -32.007 1.00 63.81 481 ASN A CA 1
ATOM 3890 C C . ASN A 1 481 ? 10.998 -35.737 -30.557 1.00 63.81 481 ASN A C 1
ATOM 3892 O O . ASN A 1 481 ? 10.075 -34.961 -30.318 1.00 63.81 481 ASN A O 1
ATOM 3896 N N . MET A 1 482 ? 11.863 -36.109 -29.610 1.00 57.25 482 MET A N 1
ATOM 3897 C CA . MET A 1 482 ? 11.839 -35.609 -28.225 1.00 57.25 482 MET A CA 1
ATOM 3898 C C . MET A 1 482 ? 12.071 -34.091 -28.152 1.00 57.25 482 MET A C 1
ATOM 3900 O O . MET A 1 482 ? 11.321 -33.372 -27.491 1.00 57.25 482 MET A O 1
ATOM 3904 N N . LEU A 1 483 ? 13.061 -33.591 -28.898 1.00 60.66 483 LEU A N 1
ATOM 3905 C CA . LEU A 1 483 ? 13.403 -32.165 -29.008 1.00 60.66 483 LEU A CA 1
ATOM 3906 C C . LEU A 1 483 ? 12.376 -31.344 -29.803 1.00 60.66 483 LEU A C 1
ATOM 3908 O O . LEU A 1 483 ? 12.374 -30.120 -29.721 1.00 60.66 483 LEU A O 1
ATOM 3912 N N . LYS A 1 484 ? 11.529 -31.994 -30.610 1.00 60.78 484 LYS A N 1
ATOM 3913 C CA . LYS A 1 484 ? 10.368 -31.355 -31.250 1.00 60.78 484 LYS A CA 1
ATOM 3914 C C . LYS A 1 484 ? 9.155 -31.313 -30.320 1.00 60.78 484 LYS A C 1
ATOM 3916 O O . LYS A 1 484 ? 8.405 -30.348 -30.360 1.00 60.78 484 LYS A O 1
ATOM 3921 N N . ARG A 1 485 ? 8.959 -32.353 -29.503 1.00 56.91 485 ARG A N 1
ATOM 3922 C CA . ARG A 1 485 ? 7.817 -32.484 -28.582 1.00 56.91 485 ARG A CA 1
ATOM 3923 C C . ARG A 1 485 ? 7.965 -31.632 -27.319 1.00 56.91 485 ARG A C 1
ATOM 3925 O O . ARG A 1 485 ? 6.972 -31.289 -26.692 1.00 56.91 485 ARG A O 1
ATOM 3932 N N . THR A 1 486 ? 9.193 -31.274 -26.964 1.00 54.28 486 THR A N 1
ATOM 3933 C CA . THR A 1 486 ? 9.509 -30.332 -25.889 1.00 54.28 486 THR A CA 1
ATOM 3934 C C . THR A 1 486 ? 10.010 -29.029 -26.513 1.00 54.28 486 THR A C 1
ATOM 3936 O O . THR A 1 486 ? 10.868 -29.058 -27.388 1.00 54.28 486 THR A O 1
ATOM 3939 N N . TYR A 1 487 ? 9.507 -27.866 -26.085 1.00 50.34 487 TYR A N 1
ATOM 3940 C CA . TYR A 1 487 ? 9.896 -26.532 -26.592 1.00 50.34 487 TYR A CA 1
ATOM 3941 C C . TYR A 1 487 ? 11.366 -26.131 -26.281 1.00 50.34 487 TYR A C 1
ATOM 3943 O O . TYR A 1 487 ? 11.714 -24.952 -26.218 1.00 50.34 487 TYR A O 1
ATOM 3951 N N . LEU A 1 488 ? 12.264 -27.101 -26.084 1.00 46.31 488 LEU A N 1
ATOM 3952 C CA . LEU A 1 488 ? 13.665 -26.918 -25.696 1.00 46.31 488 LEU A CA 1
ATOM 3953 C C . LEU A 1 488 ? 14.543 -26.328 -26.807 1.00 46.31 488 LEU A C 1
ATOM 3955 O O . LEU A 1 488 ? 15.631 -25.833 -26.517 1.00 46.31 488 LEU A O 1
ATOM 3959 N N . ARG A 1 489 ? 14.070 -26.291 -28.061 1.00 50.56 489 ARG A N 1
ATOM 3960 C CA . ARG A 1 489 ? 14.826 -25.700 -29.179 1.00 50.56 489 ARG A CA 1
ATOM 3961 C C . ARG A 1 489 ? 15.098 -24.193 -29.004 1.00 50.56 489 ARG A C 1
ATOM 3963 O O . ARG A 1 489 ? 16.009 -23.677 -29.633 1.00 50.56 489 ARG A O 1
ATOM 3970 N N . ARG A 1 490 ? 14.367 -23.504 -28.116 1.00 50.59 490 ARG A N 1
ATOM 3971 C CA . ARG A 1 490 ? 14.576 -22.077 -27.794 1.00 50.59 490 ARG A CA 1
ATOM 3972 C C . ARG A 1 490 ? 15.752 -21.816 -26.835 1.00 50.59 490 ARG A C 1
ATOM 3974 O O . ARG A 1 490 ? 16.190 -20.680 -26.732 1.00 50.59 490 ARG A O 1
ATOM 3981 N N . TRP A 1 491 ? 16.270 -22.838 -26.147 1.00 37.12 491 TRP A N 1
ATOM 3982 C CA . TRP A 1 491 ? 17.299 -22.676 -25.104 1.00 37.12 491 TRP A CA 1
ATOM 3983 C C . TRP A 1 491 ? 18.709 -23.106 -25.538 1.00 37.12 491 TRP A C 1
ATOM 3985 O O . TRP A 1 491 ? 19.687 -22.745 -24.891 1.00 37.12 491 TRP A O 1
ATOM 3995 N N . GLY A 1 492 ? 18.831 -23.852 -26.639 1.00 37.28 492 GLY A N 1
ATOM 3996 C CA . GLY A 1 492 ? 20.116 -24.232 -27.227 1.00 37.28 492 GLY A CA 1
ATOM 3997 C C . GLY A 1 492 ? 20.571 -23.210 -28.263 1.00 37.28 492 GLY A C 1
ATOM 3998 O O . GLY A 1 492 ? 20.404 -23.438 -29.459 1.00 37.28 492 GLY A O 1
ATOM 3999 N N . GLY A 1 493 ? 21.115 -22.078 -27.814 1.00 30.55 493 GLY A N 1
ATOM 4000 C CA . GLY A 1 493 ? 21.776 -21.125 -28.706 1.00 30.55 493 GLY A CA 1
ATOM 4001 C C . GLY A 1 493 ? 22.871 -21.833 -29.504 1.00 30.55 493 GLY A C 1
ATOM 4002 O O . GLY A 1 493 ? 23.784 -22.410 -28.918 1.00 30.55 493 GLY A O 1
ATOM 4003 N N . THR A 1 494 ? 22.760 -21.827 -30.833 1.00 28.95 494 THR A N 1
ATOM 4004 C CA . THR A 1 494 ? 23.808 -22.345 -31.720 1.00 28.95 494 THR A CA 1
ATOM 4005 C C . THR A 1 494 ? 24.393 -21.179 -32.502 1.00 28.95 494 THR A C 1
ATOM 4007 O O . THR A 1 494 ? 23.688 -20.485 -33.231 1.00 28.95 494 THR A O 1
ATOM 4010 N N . LEU A 1 495 ? 25.685 -20.962 -32.274 1.00 31.94 495 LEU A N 1
ATOM 4011 C CA . LEU A 1 495 ? 26.559 -20.028 -32.963 1.00 31.94 495 LEU A CA 1
ATOM 4012 C C . LEU A 1 495 ? 26.755 -20.497 -34.421 1.00 31.94 495 LEU A C 1
ATOM 4014 O O . LEU A 1 495 ? 27.104 -21.652 -34.642 1.00 31.94 495 LEU A O 1
ATOM 4018 N N . HIS A 1 496 ? 26.533 -19.580 -35.365 1.00 28.83 496 HIS A N 1
ATOM 4019 C CA . HIS A 1 496 ? 26.900 -19.583 -36.792 1.00 28.83 496 HIS A CA 1
ATOM 4020 C C . HIS A 1 496 ? 26.580 -20.806 -37.677 1.00 28.83 496 HIS A C 1
ATOM 4022 O O . HIS A 1 496 ? 27.308 -21.792 -37.701 1.00 28.83 496 HIS A O 1
ATOM 4028 N N . SER A 1 497 ? 25.619 -20.625 -38.589 1.00 27.59 497 SER A N 1
ATOM 4029 C CA . SER A 1 497 ? 25.869 -20.716 -40.038 1.00 27.59 497 SER A CA 1
ATOM 4030 C C . SER A 1 497 ? 24.712 -20.041 -40.782 1.00 27.59 497 SER A C 1
ATOM 4032 O O . SER A 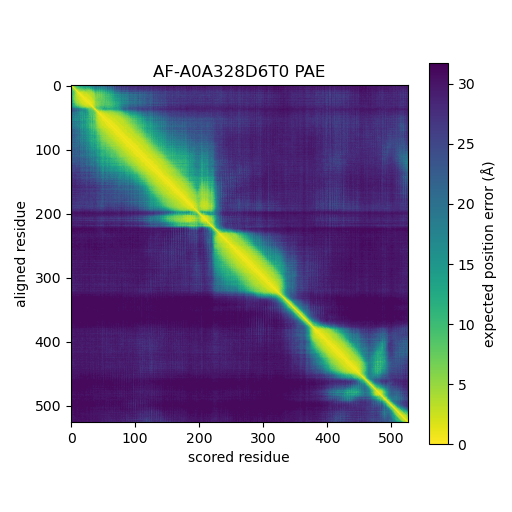1 497 ? 23.547 -20.235 -40.440 1.00 27.59 497 SER A O 1
ATOM 4034 N N . GLU A 1 498 ? 25.061 -19.175 -41.722 1.00 34.44 498 GLU A N 1
ATOM 4035 C CA . GLU A 1 498 ? 24.188 -18.253 -42.442 1.00 34.44 498 GLU A CA 1
ATOM 4036 C C . GLU A 1 498 ? 23.760 -18.861 -43.793 1.00 34.44 498 GLU A C 1
ATOM 4038 O O . GLU A 1 498 ? 24.524 -19.633 -44.370 1.00 34.44 498 GLU A O 1
ATOM 4043 N N . VAL A 1 499 ? 22.596 -18.421 -44.309 1.00 29.53 499 VAL A N 1
ATOM 4044 C CA . VAL A 1 499 ? 22.091 -18.596 -45.699 1.00 29.53 499 VAL A CA 1
ATOM 4045 C C . VAL A 1 499 ? 21.543 -20.022 -45.986 1.00 29.53 499 VAL A C 1
ATOM 4047 O O . VAL A 1 499 ? 22.267 -21.002 -45.899 1.00 29.53 499 VAL A O 1
ATOM 4050 N N . ASN A 1 500 ? 20.274 -20.291 -46.323 1.00 28.52 50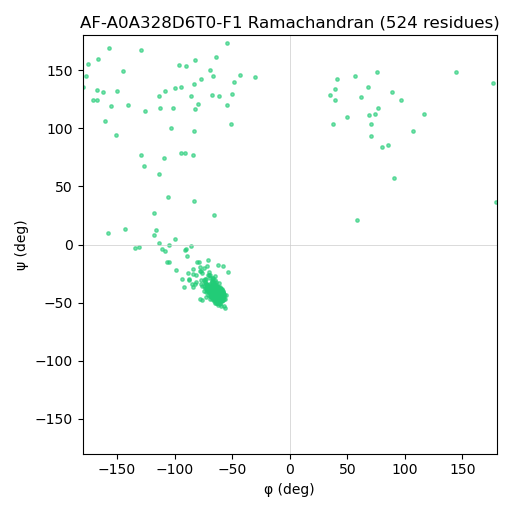0 ASN A N 1
ATOM 4051 C CA . ASN A 1 500 ? 19.304 -19.543 -47.128 1.00 28.52 500 ASN A CA 1
ATOM 4052 C C . ASN A 1 500 ? 17.854 -20.077 -46.972 1.00 28.52 500 ASN A C 1
ATOM 4054 O O . ASN A 1 500 ? 17.647 -21.254 -46.678 1.00 28.52 500 ASN A O 1
ATOM 4058 N N . ASP A 1 501 ? 16.906 -19.202 -47.315 1.00 29.28 501 ASP A N 1
ATOM 4059 C CA . ASP A 1 501 ? 15.576 -19.442 -47.897 1.00 29.28 501 ASP A CA 1
ATOM 4060 C C . ASP A 1 501 ? 14.394 -20.010 -47.079 1.00 29.28 501 ASP A C 1
ATOM 4062 O O . ASP A 1 501 ? 14.271 -21.195 -46.776 1.00 29.28 501 ASP A O 1
ATOM 4066 N N . ALA A 1 502 ? 13.437 -19.082 -46.935 1.00 28.61 502 ALA A N 1
ATOM 4067 C CA . ALA A 1 502 ? 12.024 -19.188 -47.314 1.00 28.61 502 ALA A CA 1
ATOM 4068 C C . ALA A 1 502 ? 10.990 -19.343 -46.185 1.00 28.61 502 ALA A C 1
ATOM 4070 O O . ALA A 1 502 ? 10.693 -20.425 -45.686 1.00 28.61 502 ALA A O 1
ATOM 4071 N N . GLU A 1 503 ? 10.421 -18.179 -45.851 1.00 36.19 503 GLU A N 1
ATOM 4072 C CA . GLU A 1 503 ? 8.980 -17.899 -45.782 1.00 36.19 503 GLU A CA 1
ATOM 4073 C C . GLU A 1 503 ? 8.056 -19.007 -45.260 1.00 36.19 503 GLU A C 1
ATOM 4075 O O . GLU A 1 503 ? 7.624 -19.895 -45.988 1.00 36.19 503 GLU A O 1
ATOM 4080 N N . SER A 1 504 ? 7.621 -18.852 -44.009 1.00 38.59 504 SER A N 1
ATOM 4081 C CA . SER A 1 504 ? 6.198 -18.740 -43.650 1.00 38.59 504 SER A CA 1
ATOM 4082 C C . SER A 1 504 ? 6.068 -18.651 -42.126 1.00 38.59 504 SER A C 1
ATOM 4084 O O . SER A 1 504 ? 6.715 -19.405 -41.404 1.00 38.59 504 SER A O 1
ATOM 4086 N N . HIS A 1 505 ? 5.177 -17.774 -41.655 1.00 34.19 505 HIS A N 1
ATOM 4087 C CA . HIS A 1 505 ? 4.761 -17.549 -40.256 1.00 34.19 505 HIS A CA 1
ATOM 4088 C C . HIS A 1 505 ? 5.540 -16.500 -39.444 1.00 34.19 505 HIS A C 1
ATOM 4090 O O . HIS A 1 505 ? 6.013 -16.751 -38.340 1.00 34.19 505 HIS A O 1
ATOM 4096 N N . GLY A 1 506 ? 5.560 -15.269 -39.959 1.00 33.19 506 GLY A N 1
ATOM 4097 C CA . GLY A 1 506 ? 5.908 -14.051 -39.217 1.00 33.19 506 GLY A CA 1
ATOM 4098 C C . GLY A 1 506 ? 4.700 -13.169 -38.877 1.00 33.19 506 GLY A C 1
ATOM 4099 O O . GLY A 1 506 ? 4.794 -11.959 -39.035 1.00 33.19 506 GLY A O 1
ATOM 4100 N N . LEU A 1 507 ? 3.556 -13.741 -38.471 1.00 40.12 507 LEU A N 1
ATOM 4101 C CA . LEU A 1 507 ? 2.346 -12.952 -38.154 1.00 40.12 507 LEU A CA 1
ATOM 4102 C C . LEU A 1 507 ? 1.646 -13.273 -36.819 1.00 40.12 507 LEU A C 1
ATOM 4104 O O . LEU A 1 507 ? 0.733 -12.544 -36.451 1.00 40.12 507 LEU A O 1
ATOM 4108 N N . ASP A 1 508 ? 2.115 -14.248 -36.031 1.00 39.62 508 ASP A N 1
ATOM 4109 C CA . ASP A 1 508 ? 1.493 -14.583 -34.730 1.00 39.62 508 ASP A CA 1
ATOM 4110 C C . ASP A 1 508 ? 2.335 -14.228 -33.491 1.00 39.62 508 ASP A C 1
ATOM 4112 O O . ASP A 1 508 ? 1.865 -14.339 -32.358 1.00 39.62 508 ASP A O 1
ATOM 4116 N N . ILE A 1 509 ? 3.565 -13.736 -33.665 1.00 40.22 509 ILE A N 1
ATOM 4117 C CA . ILE A 1 509 ? 4.459 -13.453 -32.527 1.00 40.22 509 ILE A CA 1
ATOM 4118 C C . ILE A 1 509 ? 4.189 -12.063 -31.925 1.00 40.22 509 ILE A C 1
ATOM 4120 O O . ILE A 1 509 ? 4.173 -11.925 -30.703 1.00 40.22 509 ILE A O 1
ATOM 4124 N N . ALA A 1 510 ? 3.821 -11.072 -32.745 1.00 38.12 510 ALA A N 1
ATOM 4125 C CA . ALA A 1 510 ? 3.514 -9.719 -32.268 1.00 38.12 510 ALA A CA 1
ATOM 4126 C C . ALA A 1 510 ? 2.201 -9.629 -31.462 1.00 38.12 510 ALA A C 1
ATOM 4128 O O . ALA A 1 510 ? 2.050 -8.749 -30.618 1.00 38.12 510 ALA A O 1
ATOM 4129 N N . ARG A 1 511 ? 1.256 -10.561 -31.666 1.00 39.88 511 ARG A N 1
ATOM 4130 C CA . ARG A 1 511 ? 0.025 -10.623 -30.860 1.00 39.88 511 ARG A CA 1
ATOM 4131 C C . ARG A 1 511 ? 0.230 -11.324 -29.520 1.00 39.88 511 ARG A C 1
ATOM 4133 O O . ARG A 1 511 ? -0.405 -10.925 -28.553 1.00 39.88 511 ARG A O 1
ATOM 4140 N N . SER A 1 512 ? 1.123 -12.310 -29.411 1.00 38.41 512 SER A N 1
ATOM 4141 C CA . SER A 1 512 ? 1.335 -13.001 -28.126 1.00 38.41 512 SER A CA 1
ATOM 4142 C C . SER A 1 512 ? 2.100 -12.143 -27.106 1.00 38.41 512 SER A C 1
ATOM 4144 O O . SER A 1 512 ? 1.843 -12.237 -25.906 1.00 38.41 512 SER A O 1
ATOM 4146 N N . GLU A 1 513 ? 2.970 -11.241 -27.574 1.00 38.31 513 GLU A N 1
ATOM 4147 C CA . GLU A 1 513 ? 3.760 -10.367 -26.696 1.00 38.31 513 GLU A CA 1
ATOM 4148 C C . GLU A 1 513 ? 2.943 -9.193 -26.128 1.00 38.31 513 GLU A C 1
ATOM 4150 O O . GLU A 1 513 ? 3.141 -8.818 -24.973 1.00 38.31 513 GLU A O 1
ATOM 4155 N N . GLN A 1 514 ? 1.931 -8.693 -26.852 1.00 42.25 514 GLN A N 1
ATOM 4156 C CA . GLN A 1 514 ? 1.001 -7.695 -26.303 1.00 42.25 514 GLN A CA 1
ATOM 4157 C C . GLN A 1 514 ? 0.081 -8.268 -25.213 1.00 42.25 514 GLN A C 1
ATOM 4159 O O . GLN A 1 514 ? -0.175 -7.589 -24.219 1.00 42.25 514 GLN A O 1
ATOM 4164 N N . TYR A 1 515 ? -0.361 -9.526 -25.331 1.00 42.50 515 TYR A N 1
ATOM 4165 C CA . TYR A 1 515 ? -1.169 -10.162 -24.282 1.00 42.50 515 TYR A CA 1
ATOM 4166 C C . TYR A 1 515 ? -0.343 -10.535 -23.046 1.00 42.50 515 TYR A C 1
ATOM 4168 O O . TYR A 1 515 ? -0.853 -10.437 -21.934 1.00 42.50 515 TYR A O 1
ATOM 4176 N N . PHE A 1 516 ? 0.939 -10.882 -23.198 1.00 39.91 516 PHE A N 1
ATOM 4177 C CA . PHE A 1 516 ? 1.802 -11.170 -22.048 1.00 39.91 516 PHE A CA 1
ATOM 4178 C C . PHE A 1 516 ? 2.158 -9.898 -21.257 1.00 39.91 516 PHE A C 1
ATOM 4180 O O . PHE A 1 516 ? 2.157 -9.928 -20.028 1.00 39.91 516 PHE A O 1
ATOM 4187 N N . CYS A 1 517 ? 2.357 -8.755 -21.926 1.00 39.69 517 CYS A N 1
ATOM 4188 C CA . CYS A 1 517 ? 2.567 -7.471 -21.242 1.00 39.69 517 CYS A CA 1
ATOM 4189 C C . CYS A 1 517 ? 1.304 -6.963 -20.523 1.00 39.69 517 CYS A C 1
ATOM 4191 O O . CYS A 1 517 ? 1.393 -6.521 -19.380 1.00 39.69 517 CYS A O 1
ATOM 4193 N N . LEU A 1 518 ? 0.118 -7.094 -21.130 1.00 42.91 518 LEU A N 1
ATOM 4194 C CA . LEU A 1 518 ? -1.150 -6.728 -20.478 1.00 42.91 518 LEU A CA 1
ATOM 4195 C C . LEU A 1 518 ? -1.500 -7.654 -19.300 1.00 42.91 518 LEU A C 1
ATOM 4197 O O . LEU A 1 518 ? -2.080 -7.207 -18.312 1.00 42.91 518 LEU A O 1
ATOM 4201 N N . GLN A 1 519 ? -1.104 -8.927 -19.357 1.00 41.19 519 GLN A N 1
ATOM 4202 C CA . GLN A 1 519 ? -1.416 -9.902 -18.313 1.00 41.19 519 GLN A CA 1
ATOM 4203 C C . GLN A 1 519 ? -0.434 -9.862 -17.131 1.00 41.19 519 GLN A C 1
ATOM 4205 O O . GLN A 1 519 ? -0.833 -10.170 -16.011 1.00 41.19 519 GLN A O 1
ATOM 4210 N N . VAL A 1 520 ? 0.806 -9.406 -17.343 1.00 44.75 520 VAL A N 1
ATOM 4211 C CA . VAL A 1 520 ? 1.760 -9.118 -16.255 1.00 44.75 520 VAL A CA 1
ATOM 4212 C C . VAL A 1 520 ? 1.424 -7.795 -15.554 1.00 44.75 520 VAL A C 1
ATOM 4214 O O . VAL A 1 520 ? 1.498 -7.737 -14.330 1.00 44.75 520 VAL A O 1
ATOM 4217 N N . CYS A 1 521 ? 0.940 -6.772 -16.271 1.00 40.88 521 CYS A N 1
ATOM 4218 C CA . CYS A 1 521 ? 0.461 -5.536 -15.635 1.00 40.88 521 CYS A CA 1
ATOM 4219 C C . CYS A 1 521 ? -0.811 -5.740 -14.791 1.00 40.88 521 CYS A C 1
ATOM 4221 O O . CYS A 1 521 ? -0.974 -5.071 -13.777 1.00 40.88 521 CYS A O 1
ATOM 4223 N N . SER A 1 522 ? -1.682 -6.692 -15.145 1.00 39.94 522 SER A N 1
ATOM 4224 C CA . SER A 1 522 ? -2.897 -6.979 -14.362 1.00 39.94 522 SER A CA 1
ATOM 4225 C C . SER A 1 522 ? -2.657 -7.869 -13.130 1.00 39.94 522 SER A C 1
ATOM 4227 O O . SER A 1 522 ? -3.523 -7.940 -12.264 1.00 39.94 522 SER A O 1
ATOM 4229 N N . LEU A 1 523 ? -1.499 -8.534 -13.037 1.00 40.84 523 LEU A N 1
ATOM 4230 C CA . LEU A 1 523 ? -1.070 -9.338 -11.880 1.00 40.84 523 LEU A CA 1
ATOM 4231 C C . LEU A 1 523 ? -0.283 -8.523 -10.835 1.00 40.84 523 LEU A C 1
ATOM 4233 O O . LEU A 1 523 ? 0.056 -9.067 -9.791 1.00 40.84 523 LEU A O 1
ATOM 4237 N N . MET A 1 524 ? -0.006 -7.242 -11.105 1.00 37.47 524 MET A N 1
ATOM 4238 C CA . MET A 1 524 ? 0.611 -6.297 -10.159 1.00 37.47 524 MET A CA 1
ATOM 4239 C C . MET A 1 524 ? -0.402 -5.357 -9.472 1.00 37.47 524 MET A C 1
ATOM 4241 O O . MET A 1 524 ? 0.014 -4.487 -8.717 1.00 37.47 524 MET A O 1
ATOM 4245 N N . TYR A 1 525 ? -1.709 -5.534 -9.712 1.00 43.41 525 TYR A N 1
ATOM 4246 C CA . TYR A 1 525 ? -2.807 -4.772 -9.083 1.00 43.41 525 TYR A CA 1
ATOM 4247 C C . TYR A 1 525 ? -3.762 -5.648 -8.234 1.00 43.41 525 TYR A C 1
ATOM 4249 O O . TYR A 1 525 ? -4.933 -5.319 -8.055 1.00 43.41 525 TYR A O 1
ATOM 4257 N N . LEU A 1 526 ? -3.255 -6.761 -7.700 1.00 39.16 526 LEU A N 1
ATOM 4258 C CA . LEU A 1 526 ? -3.835 -7.574 -6.619 1.00 39.16 526 LEU A CA 1
ATOM 4259 C C . LEU A 1 526 ? -2.718 -7.870 -5.619 1.00 39.16 526 LEU A C 1
ATOM 4261 O O . LEU A 1 526 ? -3.028 -7.946 -4.412 1.00 39.16 526 LEU A O 1
#

Foldseek 3Di:
DPPVVVVVVVVVVVVVVVVVVVVVVVVVVVVVCVVCVDPVNVVVVVVVVVVVVVVVVVVVVVVVVVVVVVVVVVVVVVVVVVVVVVVVVVVVVVVVVVVVVVVVVVVVVVVVVVVVVVLVVVVVVVVVVVVVVVVVVVVVVVVVVVVVVVVVVVVVVVVVVVVVVVVVVVVVVVVVVVVVVVLVVLVVVLVVVCVVPVDDDDDDSVVSVVVVVPDDVVVVDDDDDDDPPPVVVVVVVVVVVVVVVVVVVVVVVVVVVVVVVVVVVVVVVVVVVVVVVVVVVVVVVVVVVVVVVVVVVVVVVVVVVVVVVVVVVVVVVVVVVVVVVVVVVVVPDDDDDDDDDDDDDDDDDDDDDDDDDDDDDDDDDDDDDDPDPPVVVVVVVVVVVVVVVVVVVVVVVVVVVVVVVVVVVVVVVVVVVVVVVVVVVVVVVVVVVVLVVVVVVLVVVVVVVVVVVVVCVVPDDDDDDDDPDPPPVVSVVVVVVSCVVDVCVVPDDDDDDDDDDDDDDPPCPVVVVVVVVVVVVVVSPD

pLDDT: mean 77.0, std 22.9, range [27.59, 98.31]

Organism: NCBI:txid267555

Sequence (526 aa):
MERNLSDHTSAHARIQQLERERDDLHKDIEQLCLQQGGPGYLGVATRMHLHRTAALEQEIENLKKKLTECSRENENLQEELSQAYRIKSQLADLHNAEVSKNIEAEKQLKFFQGCVASAFAERDTAVLEAEKAKEKEEFNSREFYKLQESFEKLSSELLEEKKLTASIQSDLSKRSRQLEVFREIVNKFYGIRQHALEDNEDACWEDKCECLLHDSSEMWRFKSDEETSISYTSSLELEVETLRSSLGNLQNKLKVGLEIENHLKNKVRDLEKQKVHVENKIMAGMSMLRDFHSQFRISITSMLDEGFLQIRSELHAVEEKFRQLDLNVESDFTSQQVDDLNETECRDVHINTESNAESNTKRDDPNPSRSAAIETSETSDALALALQEKVATLLLLSQEEERHLLERNMNAALQKRIVELQRNLLQVTTEKVKALMELAQLKQEYQLLLQKGDQDIIQGRHHSEIEGKKAVQDGEGRLKNMLKRTYLRRWGGTLHSEVNDAESHGLDIARSEQYFCLQVCSLMYL

Solvent-accessible surface area (backbone atoms only — not comparable to full-atom values): 30549 Å² total; per-residue (Å²): 134,69,66,68,59,55,52,50,53,51,50,51,51,51,49,54,48,51,50,49,54,50,51,50,50,47,51,52,50,50,50,51,48,53,58,53,65,34,78,65,40,51,53,49,54,50,48,53,51,52,51,52,49,52,52,49,52,51,50,53,52,52,50,50,52,52,49,54,50,52,50,53,50,52,51,51,51,52,49,52,50,53,50,51,52,51,51,52,51,53,51,51,54,52,49,53,52,50,51,54,50,50,55,52,52,51,50,50,51,52,49,52,52,50,52,52,53,49,53,50,53,51,50,54,50,53,50,53,52,49,53,55,50,48,54,50,49,57,50,50,51,55,53,48,52,54,52,48,53,54,48,56,50,53,53,49,53,54,50,50,52,51,52,52,50,53,50,52,53,51,51,50,52,52,50,51,54,49,50,51,53,48,50,55,50,50,53,52,54,46,51,53,51,31,71,75,69,74,59,88,79,89,67,53,73,67,55,49,49,51,52,63,69,68,50,58,66,73,85,78,52,76,89,84,80,96,76,66,70,69,66,50,52,56,50,50,50,51,48,51,51,51,50,49,53,51,48,52,52,50,53,51,51,51,52,53,49,50,53,50,51,52,51,50,53,51,52,52,54,52,50,50,54,51,48,52,53,50,50,52,52,50,53,51,51,53,48,52,52,51,50,52,50,51,50,50,50,52,53,52,51,51,53,52,52,51,52,50,51,51,52,50,51,52,50,51,56,50,52,50,50,51,53,51,49,52,55,55,52,62,71,74,62,87,78,81,89,84,88,84,84,83,90,89,77,89,79,91,86,85,90,82,89,79,89,86,83,88,84,88,86,87,84,85,86,80,88,83,87,86,92,73,73,66,66,62,52,57,54,50,52,52,50,52,49,54,51,52,53,50,52,52,51,49,51,52,51,53,51,50,52,50,51,54,51,51,51,51,53,50,51,54,52,49,54,52,51,52,54,50,50,53,50,50,50,51,50,53,48,53,53,50,52,49,53,52,52,53,49,51,50,53,52,51,54,50,52,50,50,52,52,45,54,56,47,52,69,70,55,83,72,92,77,84,85,91,77,95,72,66,78,66,57,57,57,54,50,51,53,53,49,51,49,66,76,38,86,57,71,80,74,62,84,75,84,86,87,81,90,83,88,80,91,85,85,92,75,65,65,76,61,54,54,54,53,51,54,56,53,53,60,61,66,73,78,118

Secondary structure (DSSP, 8-state):
--HHHHHHHHHHHHHHHHHHHHHHHHHHHHHHHHHHHSHHHHHHHHHHHHHHHHHHHHHHHHHHHHHHHHHHHHHHHHHHHHHHHHHHHHHHHHHHHHHHHHHHHHHHHHHHHHHHHHHHHHHHHHHHHHHHHHHHHHHHHHHHHHHHHHHHHHHHHHHHHHHHHHHHHHHHHHHHHHHHHHHHHHHHHHHHHHHHHT------HHHHHHHHHHS-TTTT--S-----HHHHHHHHHHHHHHHHHHHHHHHHHHHHHHHHHHHHHHHHHHHHHHHHHHHHHHHHHHHHHHHHHHHHHHHHHHHHHHHHHHHHHHHHHHHHHHHHHHHHHHHH---------------------------------------SSSHHHHHHHHHHHHHHHHHHHHHHHHHHHHHHHHHHHHHHHHHHHHHHHHHHHHHHHHHHHHHHHHHHHHHHHHHHHHHHHHHHHHS------S-TTSHHHHHHHHHHHHHHHSGGGGT---------------SSHHHHHHHHHHHHHTTS--

Radius of gyration: 70.95 Å; Cα contacts (8 Å, |Δi|>4): 20; chains: 1; bounding box: 187×131×194 Å